Protein AF-A0A2E5YFE9-F1 (afdb_monomer)

Secondary structure (DSSP, 8-state):
--HHHHHHHHHHHHHHHHHHHHHHHHT------HHHHHHHHHHHTTGGGTS-TTHHHHHHTTPPP--BTTBPPPPSTT--S-HHHHHHHHHHSS-TTPPPPGGGG---S-----PPP-TTT--HHHHHHHHHHHHHHS-STTS--STT--HHHHHHHHHHHTTHHHHH-GGG----B-TTSSSSBPPPSSHHHHHHHTTTT-HHHHHHHHHHSS-HHHHHSSTTHHHHHHHHHH-SS-PPP-TTTS-HHHHHHHHHHHHHHHHH-S--HHHHHHHHHHHTS-S-TTGGGS-S-------SPPPPHHHHHHHHHHTTTTEETTEEGGG---SSHHHHHSPPHHHHHTT--SS-TT-STT-HHHHHHH--S-BTTTTB--SSSSGGGPPPHHHHHHHHHHHHTT----TT---------

Radius of gyration: 26.66 Å; Cα contacts (8 Å, |Δi|>4): 575; chains: 1; bounding box: 54×64×92 Å

Foldseek 3Di:
DDPVVVVVVVVVVCCVVVVLVVCLVPVQAPDQFLQNLLVVLCVVVVVCVQQPPVVVVVVVVVNAHLDDVPDDDAHLAQRPDDLQQLLCCAQPQHGPPDDDPPVPPDPPDDDRDTRDHCNVPDDSSNSQSNSLNRNLRHDVLPLQDDDFWALLLVLVVLCVLVVVCVQCPRLSLWPDAWCLASNRTRHGLADDVVCLQQVNLDLVSLLCCQAALHGVCSLPVDPCNVVNVRSQVRTPDTRDHCNVPDDPVSSSSNSVNSSVRHVLGRGTPVSSVVSVVNRRDGHDCVVVPDDPDDDDDDPFFAQPPLLLVLCQAFPCVAQHPVHNPQVAHDQFPSRQQGDGNVCVVVVATCADALDLPRHVVLVLLPDDDQPVVPRRAHGPNDPVSHDDPVSSVVVSVCSNNGVGHDRPRGHHHPDDD

pLDDT: mean 75.86, std 18.68, range [33.94, 97.0]

Sequence (417 aa):
MDPKTRSKLSLGAGLIIGGLLVARLTIFTAKTTPYSRGQLIAAEQGCLACHWEGASELTAAGAPQPSLPGEEVPPLIGCELSHADFSSWVLNGRPEGAQPSSASTDLQGPQEVVMPAYKNRLNAQDVSDLHAWSLIEAPRAHVKQGPDYGRLAEAERLAVKHGCFFCHGKLGQGGVNNPGSLTGEIPALTGDDFDHLCDDSDPAAVEEWIRTGRSERFLSGSPFSPVGRWFMDRQLTKMPAYDETLSDDEVDLLVEYCLHLGNLGPMDPTVYASHQVALNTPSDPELTTQPAAPSITDDSPRLPPAVAELFSQHCIRCHGPKKQKSDYRMDTKEAAFALGEIAEFLETSTITPGDPKSSLLVTFLLAEEEDPENEIFPMPPDEEDRFTPEQITLISEWVAAGAPWHESQELQSTYTD

Mean predicted aligned error: 17.49 Å

Structure (mmCIF, N/CA/C/O backbone):
data_AF-A0A2E5YFE9-F1
#
_entry.id   AF-A0A2E5YFE9-F1
#
loop_
_atom_site.group_PDB
_atom_site.id
_atom_site.type_symbol
_atom_site.label_atom_id
_atom_site.label_alt_id
_atom_site.label_comp_id
_atom_site.label_asym_id
_atom_site.label_entity_id
_atom_site.label_seq_id
_atom_site.pdbx_PDB_ins_code
_atom_site.Cartn_x
_atom_site.Cartn_y
_atom_site.Cartn_z
_atom_site.occupancy
_atom_site.B_iso_or_equiv
_atom_site.auth_seq_id
_atom_site.auth_comp_id
_atom_site.auth_asym_id
_atom_site.auth_atom_id
_atom_site.pdbx_PDB_model_num
ATOM 1 N N . MET A 1 1 ? 11.345 -5.921 -59.104 1.00 50.03 1 MET A N 1
ATOM 2 C CA . MET A 1 1 ? 12.046 -6.388 -57.886 1.00 50.03 1 MET A CA 1
ATOM 3 C C . MET A 1 1 ? 12.386 -7.859 -58.062 1.00 50.03 1 MET A C 1
ATOM 5 O O . MET A 1 1 ? 11.494 -8.618 -58.420 1.00 50.03 1 MET A O 1
ATOM 9 N N . ASP A 1 2 ? 13.656 -8.230 -57.885 1.00 53.41 2 ASP A N 1
ATOM 10 C CA . ASP A 1 2 ? 14.176 -9.594 -58.082 1.00 53.41 2 ASP A CA 1
ATOM 11 C C . ASP A 1 2 ? 13.592 -10.567 -57.022 1.00 53.41 2 ASP A C 1
ATOM 13 O O . ASP A 1 2 ? 13.531 -10.214 -55.837 1.00 53.41 2 ASP A O 1
ATOM 17 N N . PRO A 1 3 ? 13.129 -11.777 -57.404 1.00 49.06 3 PRO A N 1
ATOM 18 C CA . PRO A 1 3 ? 12.622 -12.797 -56.477 1.00 49.06 3 PRO A CA 1
ATOM 19 C C . PRO A 1 3 ? 13.593 -13.157 -55.340 1.00 49.06 3 PRO A C 1
ATOM 21 O O . PRO A 1 3 ? 13.145 -13.461 -54.231 1.00 49.06 3 PRO A O 1
ATOM 24 N N . LYS A 1 4 ? 14.912 -13.047 -55.549 1.00 44.78 4 LYS A N 1
ATOM 25 C CA . LYS A 1 4 ? 15.912 -13.265 -54.486 1.00 44.78 4 LYS A CA 1
ATOM 26 C C 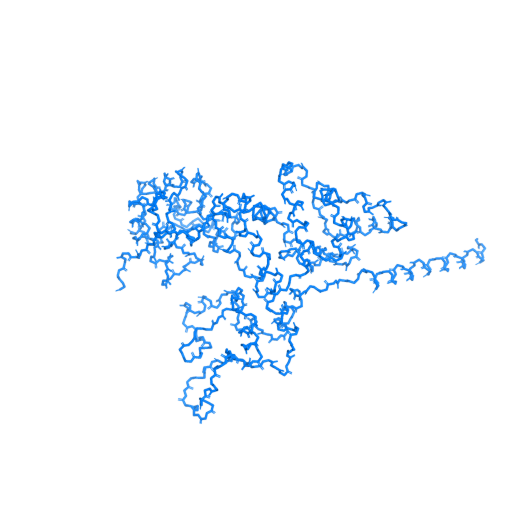. LYS A 1 4 ? 15.871 -12.187 -53.400 1.00 44.78 4 LYS A C 1
ATOM 28 O O . LYS A 1 4 ? 16.199 -12.466 -52.249 1.00 44.78 4 LYS A O 1
ATOM 33 N N . THR A 1 5 ? 15.437 -10.973 -53.733 1.00 45.88 5 THR A N 1
ATOM 34 C CA . THR A 1 5 ? 15.303 -9.865 -52.778 1.00 45.88 5 THR A CA 1
ATOM 35 C C . THR A 1 5 ? 14.058 -10.036 -51.903 1.00 45.88 5 THR A C 1
ATOM 37 O O . THR A 1 5 ? 14.125 -9.793 -50.702 1.00 45.88 5 THR A O 1
ATOM 40 N N . ARG A 1 6 ? 12.948 -10.552 -52.456 1.00 43.59 6 ARG A N 1
ATOM 41 C CA . ARG A 1 6 ? 11.726 -10.866 -51.684 1.00 43.59 6 ARG A CA 1
ATOM 42 C C . ARG A 1 6 ? 11.949 -11.961 -50.636 1.00 43.59 6 ARG A C 1
ATOM 44 O O . ARG A 1 6 ? 11.478 -11.813 -49.516 1.00 43.59 6 ARG A O 1
ATOM 51 N N . SER A 1 7 ? 12.708 -13.005 -50.975 1.00 42.19 7 SER A N 1
ATOM 52 C CA . SER A 1 7 ? 13.023 -14.112 -50.057 1.00 42.19 7 SER A CA 1
ATOM 53 C C . SER A 1 7 ? 13.881 -13.675 -48.862 1.00 42.19 7 SER A C 1
ATOM 55 O O . SER A 1 7 ? 13.646 -14.126 -47.745 1.00 42.19 7 SER A O 1
ATOM 57 N N . LYS A 1 8 ? 14.834 -12.755 -49.064 1.00 39.47 8 LYS A N 1
ATOM 58 C CA . LYS A 1 8 ? 15.660 -12.213 -47.971 1.00 39.47 8 LYS A CA 1
ATOM 59 C C . LYS A 1 8 ? 14.874 -11.284 -47.042 1.00 39.47 8 LYS A C 1
ATOM 61 O O . LYS A 1 8 ? 15.081 -11.337 -45.835 1.00 39.47 8 LYS A O 1
ATOM 66 N N . LEU A 1 9 ? 13.945 -10.488 -47.583 1.00 43.66 9 LEU A N 1
ATOM 67 C CA . LEU A 1 9 ? 13.043 -9.659 -46.774 1.00 43.66 9 LEU A CA 1
ATOM 68 C C . LEU A 1 9 ? 12.040 -10.497 -45.967 1.00 43.66 9 LEU A C 1
ATOM 70 O O . LEU A 1 9 ? 11.799 -10.177 -44.809 1.00 43.66 9 LEU A O 1
ATOM 74 N N . SER A 1 10 ? 11.497 -11.587 -46.524 1.00 42.03 10 SER A N 1
ATOM 75 C CA . SER A 1 10 ? 10.573 -12.465 -45.790 1.00 42.03 10 SER A CA 1
ATOM 76 C C . SER A 1 10 ? 11.268 -13.293 -44.707 1.00 42.03 10 SER A C 1
ATOM 78 O O . SER A 1 10 ? 10.688 -13.504 -43.647 1.00 42.03 10 SER A O 1
ATOM 80 N N . LEU A 1 11 ? 12.513 -13.734 -44.939 1.00 42.41 11 LEU A N 1
ATOM 81 C CA . LEU A 1 11 ? 13.308 -14.433 -43.921 1.00 42.41 11 LEU A CA 1
ATOM 82 C C . LEU A 1 11 ? 13.741 -13.485 -42.793 1.00 42.41 11 LEU A C 1
ATOM 84 O O . LEU A 1 11 ? 13.660 -13.851 -41.626 1.00 42.41 11 LEU A O 1
ATOM 88 N N . GLY A 1 12 ? 14.159 -12.260 -43.138 1.00 40.88 12 GLY A N 1
ATOM 89 C CA . GLY A 1 12 ? 14.516 -11.223 -42.166 1.00 40.88 12 GLY A CA 1
ATOM 90 C C . GLY A 1 12 ? 13.322 -10.775 -41.322 1.00 40.88 12 GLY A C 1
ATOM 91 O O . GLY A 1 12 ? 13.431 -10.708 -40.104 1.00 40.88 12 GLY A O 1
ATOM 92 N N . ALA A 1 13 ? 12.156 -10.560 -41.940 1.00 42.88 13 ALA A N 1
ATOM 93 C CA . ALA A 1 13 ? 10.923 -10.245 -41.218 1.00 42.88 13 ALA A CA 1
ATOM 94 C C . ALA A 1 13 ? 10.446 -11.417 -40.342 1.00 42.88 13 ALA A C 1
ATOM 96 O O . ALA A 1 13 ? 10.029 -11.191 -39.213 1.00 42.88 13 ALA A O 1
ATOM 97 N N . GLY A 1 14 ? 10.557 -12.664 -40.814 1.00 38.31 14 GLY A N 1
ATOM 98 C CA . GLY A 1 14 ? 10.210 -13.856 -40.034 1.00 38.31 14 GLY A CA 1
ATOM 99 C C . GLY A 1 14 ? 11.120 -14.087 -38.822 1.00 38.31 14 GLY A C 1
ATOM 100 O O . GLY A 1 14 ? 10.630 -14.482 -37.770 1.00 38.31 14 GLY A O 1
ATOM 101 N N . LEU A 1 15 ? 12.418 -13.785 -38.935 1.00 46.25 15 LEU A N 1
ATOM 102 C CA . LEU A 1 15 ? 13.371 -13.839 -37.818 1.00 46.25 15 LEU A CA 1
ATOM 103 C C . LEU A 1 15 ? 13.170 -12.694 -36.817 1.00 46.25 15 LEU A C 1
ATOM 105 O O . LEU A 1 15 ? 13.294 -12.922 -35.621 1.00 46.25 15 LEU A O 1
ATOM 109 N N . ILE A 1 16 ? 12.817 -11.491 -37.281 1.00 51.84 16 ILE A N 1
ATOM 110 C CA . ILE A 1 16 ? 12.499 -10.353 -36.403 1.00 51.84 16 ILE A CA 1
ATOM 111 C C . ILE A 1 16 ? 11.176 -10.595 -35.668 1.00 51.84 16 ILE A C 1
ATOM 113 O O . ILE A 1 16 ? 11.118 -10.424 -34.458 1.00 51.84 16 ILE A O 1
ATOM 117 N N . ILE A 1 17 ? 10.129 -11.048 -36.367 1.00 51.22 17 ILE A N 1
ATOM 118 C CA . ILE A 1 17 ? 8.832 -11.374 -35.756 1.00 51.22 17 ILE A CA 1
ATOM 119 C C . ILE A 1 17 ? 8.975 -12.573 -34.812 1.00 51.22 17 ILE A C 1
ATOM 121 O O . ILE A 1 17 ? 8.480 -12.514 -33.695 1.00 51.22 17 ILE A O 1
ATOM 125 N N . GLY A 1 18 ? 9.688 -13.628 -35.218 1.00 42.91 18 GLY A N 1
ATOM 126 C CA . GLY A 1 18 ? 9.966 -14.790 -34.371 1.00 42.91 18 GLY A CA 1
ATOM 127 C C . GLY A 1 18 ? 10.828 -14.449 -33.153 1.00 42.91 18 GLY A C 1
ATOM 128 O O . GLY A 1 18 ? 10.540 -14.920 -32.061 1.00 42.91 18 GLY A O 1
ATOM 129 N N . GLY A 1 19 ? 11.829 -13.579 -33.310 1.00 48.28 19 GLY A N 1
ATOM 130 C CA . GLY A 1 19 ? 12.666 -13.081 -32.217 1.00 48.28 19 GLY A CA 1
ATOM 131 C C . GLY A 1 19 ? 11.908 -12.178 -31.242 1.00 48.28 19 GLY A C 1
ATOM 132 O O . GLY A 1 19 ? 12.058 -12.340 -30.038 1.00 48.28 19 GLY A O 1
ATOM 133 N N . LEU A 1 20 ? 11.037 -11.291 -31.738 1.00 50.56 20 LEU A N 1
ATOM 134 C CA . LEU A 1 20 ? 10.138 -10.472 -30.913 1.00 50.56 20 LEU A CA 1
ATOM 135 C C . LEU A 1 20 ? 9.103 -11.328 -30.174 1.00 50.56 20 LEU A C 1
ATOM 137 O O . LEU A 1 20 ? 8.797 -11.053 -29.018 1.00 50.56 20 LEU A O 1
ATOM 141 N N . LEU A 1 21 ? 8.581 -12.377 -30.818 1.00 45.09 21 LEU A N 1
ATOM 142 C CA . LEU A 1 21 ? 7.632 -13.305 -30.205 1.00 45.09 21 LEU A CA 1
ATOM 143 C C . LEU A 1 21 ? 8.297 -14.139 -29.100 1.00 45.09 21 LEU A C 1
ATOM 145 O O . LEU A 1 21 ? 7.719 -14.297 -28.033 1.00 45.09 21 LEU A O 1
ATOM 149 N N . VAL A 1 22 ? 9.516 -14.638 -29.333 1.00 46.22 22 VAL A N 1
ATOM 150 C CA . VAL A 1 22 ? 10.290 -15.389 -28.331 1.00 46.22 22 VAL A CA 1
ATOM 151 C C . VAL A 1 22 ? 10.728 -14.477 -27.184 1.00 46.22 22 VAL A C 1
ATOM 153 O O . VAL A 1 22 ? 10.521 -14.846 -26.037 1.00 46.22 22 VAL A O 1
ATOM 156 N N . ALA A 1 23 ? 11.219 -13.262 -27.454 1.00 46.66 23 ALA A N 1
ATOM 157 C CA . ALA A 1 23 ? 11.550 -12.285 -26.412 1.00 46.66 23 ALA A CA 1
ATOM 158 C C . ALA A 1 23 ? 10.332 -11.935 -25.538 1.00 46.66 23 ALA A C 1
ATOM 160 O O . ALA A 1 23 ? 10.441 -11.914 -24.315 1.00 46.66 23 ALA A O 1
ATOM 161 N N . ARG A 1 24 ? 9.150 -11.758 -26.148 1.00 46.00 24 ARG A N 1
ATOM 162 C CA . ARG A 1 24 ? 7.882 -11.570 -25.425 1.00 46.00 24 ARG A CA 1
ATOM 163 C C . ARG A 1 24 ? 7.500 -12.780 -24.563 1.00 46.00 24 ARG A C 1
ATOM 165 O O . ARG A 1 24 ? 6.921 -12.597 -23.504 1.00 46.00 24 ARG A O 1
ATOM 172 N N . LEU A 1 25 ? 7.817 -13.999 -25.002 1.00 43.69 25 LEU A N 1
ATOM 173 C CA . LEU A 1 25 ? 7.457 -15.241 -24.306 1.00 43.69 25 LEU A CA 1
ATOM 174 C C . LEU A 1 25 ? 8.445 -15.667 -23.209 1.00 43.69 25 LEU A C 1
ATOM 176 O O . LEU A 1 25 ? 8.045 -16.427 -22.336 1.00 43.69 25 LEU A O 1
ATOM 180 N N . THR A 1 26 ? 9.709 -15.233 -23.244 1.00 42.56 26 THR A N 1
ATOM 181 C CA . THR A 1 26 ? 10.727 -15.671 -22.265 1.00 42.56 26 THR A CA 1
ATOM 182 C C . THR A 1 26 ? 11.287 -14.567 -21.374 1.00 42.56 26 THR A C 1
ATOM 184 O O . THR A 1 26 ? 11.859 -14.893 -20.343 1.00 42.56 26 THR A O 1
ATOM 187 N N . ILE A 1 27 ? 11.168 -13.289 -21.753 1.00 47.25 27 ILE A N 1
ATOM 188 C CA . ILE A 1 27 ? 11.710 -12.153 -20.976 1.00 47.25 27 ILE A CA 1
ATOM 189 C C . ILE A 1 27 ? 10.582 -11.269 -20.416 1.00 47.25 27 ILE A C 1
ATOM 191 O O . ILE A 1 27 ? 10.762 -10.651 -19.377 1.00 47.25 27 ILE A O 1
ATOM 195 N N . PHE A 1 28 ? 9.406 -11.244 -21.060 1.00 51.03 28 PHE A N 1
ATOM 196 C CA . PHE A 1 28 ? 8.328 -10.289 -20.757 1.00 51.03 28 PHE A CA 1
ATOM 197 C C . PHE A 1 28 ? 6.972 -10.951 -20.474 1.00 51.03 28 PHE A C 1
ATOM 199 O O . PHE A 1 28 ? 5.924 -10.460 -20.894 1.00 51.03 28 PHE A O 1
ATOM 206 N N . THR A 1 29 ? 6.979 -12.091 -19.786 1.00 52.81 29 THR A N 1
ATOM 207 C CA . THR A 1 29 ? 5.760 -12.649 -19.188 1.00 52.81 29 THR A CA 1
ATOM 208 C C . THR A 1 29 ? 5.468 -11.913 -17.889 1.00 52.81 29 THR A C 1
ATOM 210 O O . THR A 1 29 ? 6.356 -11.860 -17.041 1.00 52.81 29 THR A O 1
ATOM 213 N N . ALA A 1 30 ? 4.246 -11.396 -17.732 1.00 55.50 30 ALA A N 1
ATOM 214 C CA . ALA A 1 30 ? 3.747 -10.861 -16.468 1.00 55.50 30 ALA A CA 1
ATOM 215 C C . ALA A 1 30 ? 4.118 -11.799 -15.308 1.00 55.50 30 ALA A C 1
ATOM 217 O O . ALA A 1 30 ? 3.723 -12.971 -15.290 1.00 55.50 30 ALA A O 1
ATOM 218 N N . LYS A 1 31 ? 4.947 -11.310 -14.383 1.00 64.81 31 LYS A N 1
ATOM 219 C CA . LYS A 1 31 ? 5.337 -12.069 -13.198 1.00 64.81 31 LYS A CA 1
ATOM 220 C C . LYS A 1 31 ? 4.263 -11.869 -12.145 1.00 64.81 31 LYS A C 1
ATOM 222 O O . LYS A 1 31 ? 4.084 -10.777 -11.622 1.00 64.81 31 LYS A O 1
ATOM 227 N N . THR A 1 32 ? 3.561 -12.944 -11.811 1.00 74.62 32 THR A N 1
ATOM 228 C CA . THR A 1 32 ? 2.607 -12.923 -10.702 1.00 74.62 32 THR A CA 1
ATOM 229 C C . THR A 1 32 ? 3.364 -12.788 -9.378 1.00 74.62 32 THR A C 1
ATOM 231 O O . THR A 1 32 ? 4.203 -13.639 -9.065 1.00 74.62 32 THR A O 1
ATOM 234 N N . THR A 1 33 ? 3.053 -11.767 -8.587 1.00 86.19 33 THR A N 1
ATOM 235 C CA . THR A 1 33 ? 3.495 -11.613 -7.191 1.00 86.19 33 THR A CA 1
ATOM 236 C C . THR A 1 33 ? 2.663 -12.491 -6.247 1.00 86.19 33 THR A C 1
ATOM 238 O O . THR A 1 33 ? 1.550 -12.876 -6.626 1.00 86.19 33 THR A O 1
ATOM 241 N N . PRO A 1 34 ? 3.145 -12.811 -5.026 1.00 90.88 34 PRO A N 1
ATOM 242 C CA . PRO A 1 34 ? 2.330 -13.494 -4.015 1.00 90.88 34 PRO A CA 1
ATOM 243 C C . PRO A 1 34 ? 0.977 -12.807 -3.806 1.00 90.88 34 PRO A C 1
ATOM 245 O O . PRO A 1 34 ? -0.051 -13.475 -3.822 1.00 90.88 34 PRO A O 1
ATOM 248 N N . TYR A 1 35 ? 0.970 -11.472 -3.762 1.00 89.12 35 TYR A N 1
ATOM 249 C CA . TYR A 1 35 ? -0.243 -10.653 -3.742 1.00 89.12 35 TYR A CA 1
ATOM 250 C C . TYR A 1 35 ? -1.225 -10.998 -4.875 1.00 89.12 35 TYR A C 1
ATOM 252 O O . TYR A 1 35 ? -2.367 -11.375 -4.617 1.00 89.12 35 TYR A O 1
ATOM 260 N N . SER A 1 36 ? -0.784 -10.921 -6.137 1.00 86.12 36 SER A N 1
ATOM 261 C CA . SER A 1 36 ? -1.665 -11.178 -7.290 1.00 86.12 36 SER A CA 1
ATOM 262 C C . SER A 1 36 ? -2.189 -12.621 -7.328 1.00 86.12 36 SER A C 1
ATOM 264 O O . SER A 1 36 ? -3.345 -12.854 -7.681 1.00 86.12 36 SER A O 1
ATOM 266 N N . ARG A 1 37 ? -1.372 -13.602 -6.913 1.00 89.88 37 ARG A N 1
ATOM 267 C CA . ARG A 1 37 ? -1.806 -15.003 -6.805 1.00 89.88 37 ARG A CA 1
ATOM 268 C C . ARG A 1 37 ? -2.832 -15.176 -5.690 1.00 89.88 37 ARG A C 1
ATOM 270 O O . ARG A 1 37 ? -3.845 -15.834 -5.909 1.00 89.88 37 ARG A O 1
ATOM 277 N N . GLY A 1 38 ? -2.616 -14.541 -4.539 1.00 91.38 38 GLY A N 1
ATOM 278 C CA . GLY A 1 38 ? -3.547 -14.543 -3.414 1.00 91.38 38 GLY A CA 1
ATOM 279 C C . GLY A 1 38 ? -4.909 -13.962 -3.776 1.00 91.38 38 GLY A C 1
ATOM 280 O O . GLY A 1 38 ? -5.930 -14.576 -3.472 1.00 91.38 38 GLY A O 1
ATOM 281 N N . GLN A 1 39 ? -4.928 -12.846 -4.509 1.00 88.00 39 GLN A N 1
ATOM 282 C CA . GLN A 1 39 ? -6.159 -12.228 -5.004 1.00 88.00 39 GLN A CA 1
ATOM 283 C C . GLN A 1 39 ? -6.957 -13.182 -5.907 1.00 88.00 39 GLN A C 1
ATOM 285 O O . GLN A 1 39 ? -8.169 -13.343 -5.740 1.00 88.00 39 GLN A O 1
ATOM 290 N N . LEU A 1 40 ? -6.279 -13.857 -6.842 1.00 89.00 40 LEU A N 1
ATOM 291 C CA . LEU A 1 40 ? -6.905 -14.852 -7.717 1.00 89.00 40 LEU A CA 1
ATOM 292 C C . LEU A 1 40 ? -7.439 -16.045 -6.920 1.00 89.00 40 LEU A C 1
ATOM 294 O O . LEU A 1 40 ? -8.571 -16.466 -7.145 1.00 89.00 40 LEU A O 1
ATOM 298 N N . ILE A 1 41 ? -6.672 -16.550 -5.950 1.00 92.81 41 ILE A N 1
ATOM 299 C CA . ILE A 1 41 ? -7.103 -17.641 -5.068 1.00 92.81 41 ILE A CA 1
ATOM 300 C C . ILE A 1 41 ? -8.365 -17.237 -4.297 1.00 92.81 41 ILE A C 1
ATOM 302 O O . ILE A 1 41 ? -9.331 -18.001 -4.277 1.00 92.81 41 ILE A O 1
ATOM 306 N N . ALA A 1 42 ? -8.393 -16.039 -3.708 1.00 89.38 42 ALA A N 1
ATOM 307 C CA . ALA A 1 42 ? -9.547 -15.537 -2.968 1.00 89.38 42 ALA A CA 1
ATOM 308 C C . ALA A 1 42 ? -10.812 -15.487 -3.840 1.00 89.38 42 ALA A C 1
ATOM 310 O O . ALA A 1 42 ? -11.890 -15.904 -3.401 1.00 89.38 42 ALA A O 1
ATOM 311 N N . ALA A 1 43 ? -10.673 -15.027 -5.087 1.00 85.44 43 ALA A N 1
ATOM 312 C CA . ALA A 1 43 ? -11.762 -14.974 -6.054 1.00 85.44 43 ALA A CA 1
ATOM 313 C C . ALA A 1 43 ? -12.217 -16.376 -6.502 1.00 85.44 43 ALA A C 1
ATOM 315 O O . ALA A 1 43 ? -13.410 -16.678 -6.476 1.00 85.44 43 ALA A O 1
ATOM 316 N N . GLU A 1 44 ? -11.286 -17.260 -6.872 1.00 90.81 44 GLU A N 1
ATOM 317 C CA . GLU A 1 44 ? -11.583 -18.604 -7.389 1.00 90.81 44 GLU A CA 1
ATOM 318 C C . GLU A 1 44 ? -12.160 -19.549 -6.332 1.00 90.81 44 GLU A C 1
ATOM 320 O O . GLU A 1 44 ? -12.982 -20.413 -6.650 1.00 90.81 44 GLU A O 1
ATOM 325 N N . GLN A 1 45 ? -11.735 -19.407 -5.075 1.00 91.56 45 GLN A N 1
ATOM 326 C CA . GLN A 1 45 ? -12.261 -20.202 -3.966 1.00 91.56 45 GLN A CA 1
ATOM 327 C C . GLN A 1 45 ? -13.531 -19.602 -3.351 1.00 91.56 45 GLN A C 1
ATOM 329 O O . GLN A 1 45 ? -14.143 -20.241 -2.497 1.00 91.56 45 GLN A O 1
ATOM 334 N N . GLY A 1 46 ? -13.951 -18.412 -3.793 1.00 85.69 46 GLY A N 1
ATOM 335 C CA . GLY A 1 46 ? -15.147 -17.744 -3.288 1.00 85.69 46 GLY A CA 1
ATOM 336 C C . GLY A 1 46 ? -15.002 -17.244 -1.850 1.00 85.69 46 GLY A C 1
ATOM 337 O O . GLY A 1 46 ? -16.003 -17.127 -1.150 1.00 85.69 46 GLY A O 1
ATOM 338 N N . CYS A 1 47 ? -13.782 -16.942 -1.396 1.00 84.50 47 CYS A N 1
ATOM 339 C CA . CYS A 1 47 ? -13.529 -16.469 -0.032 1.00 84.50 47 CYS A CA 1
ATOM 340 C C . CYS A 1 47 ? -14.308 -15.176 0.270 1.00 84.50 47 CYS A C 1
ATOM 342 O O . CYS A 1 47 ? -14.906 -15.034 1.336 1.00 84.50 47 CYS A O 1
ATOM 344 N N . LEU A 1 48 ? -14.389 -14.277 -0.714 1.00 77.12 48 LEU A N 1
ATOM 345 C CA . LEU A 1 48 ? -15.116 -13.008 -0.616 1.00 77.12 48 LEU A CA 1
ATOM 346 C C . LEU A 1 48 ? -16.646 -13.158 -0.571 1.00 77.12 48 LEU A C 1
ATOM 348 O O . LEU A 1 48 ? -17.334 -12.199 -0.243 1.00 77.12 48 LEU A O 1
ATOM 352 N N . ALA A 1 49 ? -17.197 -14.345 -0.856 1.00 75.94 49 ALA A N 1
ATOM 353 C CA . ALA A 1 49 ? -18.639 -14.573 -0.739 1.00 75.94 49 ALA A CA 1
ATOM 354 C C . ALA A 1 49 ? -19.124 -14.509 0.720 1.00 75.94 49 ALA A C 1
ATOM 356 O O . ALA A 1 49 ? -20.291 -14.205 0.961 1.00 75.94 49 ALA A O 1
ATOM 357 N N . CYS A 1 50 ? -18.229 -14.790 1.674 1.00 73.12 50 CYS A N 1
ATOM 358 C CA . CYS A 1 50 ? -18.506 -14.707 3.108 1.00 73.12 50 CYS A CA 1
ATOM 359 C C . CYS A 1 50 ? -17.654 -13.643 3.819 1.00 73.12 50 CYS A C 1
ATOM 361 O O . CYS A 1 50 ? -18.098 -13.106 4.826 1.00 73.12 50 CYS A O 1
ATOM 363 N N . HIS A 1 51 ? -16.451 -13.337 3.315 1.00 72.69 51 HIS A N 1
ATOM 364 C CA . HIS A 1 51 ? -15.474 -12.468 3.982 1.00 72.69 51 HIS A CA 1
ATOM 365 C C . HIS A 1 51 ? -15.240 -11.124 3.258 1.00 72.69 51 HIS A C 1
ATOM 367 O O . HIS A 1 51 ? -14.098 -10.755 2.991 1.00 72.69 51 HIS A O 1
ATOM 373 N N . TRP A 1 52 ? -16.309 -10.414 2.894 1.00 60.94 52 TRP A N 1
ATOM 374 C CA . TRP A 1 52 ? -16.222 -9.099 2.234 1.00 60.94 52 TRP A CA 1
ATOM 375 C C . TRP A 1 52 ? -15.918 -7.954 3.226 1.00 60.94 52 TRP A C 1
ATOM 377 O O . TRP A 1 52 ? -16.181 -8.096 4.421 1.00 60.94 52 TRP A O 1
ATOM 387 N N . GLU A 1 53 ? -15.392 -6.824 2.729 1.00 51.75 53 GLU A N 1
ATOM 388 C CA . GLU A 1 53 ? -14.995 -5.631 3.513 1.00 51.75 53 GLU A CA 1
ATOM 389 C C . GLU A 1 53 ? -16.125 -5.033 4.374 1.00 51.75 53 GLU A C 1
ATOM 391 O O . GLU A 1 53 ? -15.862 -4.505 5.444 1.00 51.75 53 GLU A O 1
ATOM 396 N N . GLY A 1 54 ? -17.390 -5.205 3.994 1.00 41.88 54 GLY A N 1
ATOM 397 C CA . GLY A 1 54 ? -18.561 -4.763 4.766 1.00 41.88 54 GLY A CA 1
ATOM 398 C C . GLY A 1 54 ? -19.313 -5.898 5.467 1.00 41.88 54 GLY A C 1
ATOM 399 O O . GLY A 1 54 ? -20.526 -5.805 5.680 1.00 41.88 54 GLY A O 1
ATOM 400 N N . ALA A 1 55 ? -18.650 -7.009 5.814 1.00 41.09 55 ALA A N 1
ATOM 401 C CA . ALA A 1 55 ? -19.228 -7.934 6.792 1.00 41.09 55 ALA A CA 1
ATOM 402 C C . ALA A 1 55 ? -19.546 -7.197 8.111 1.00 41.09 55 ALA A C 1
ATOM 404 O O . ALA A 1 55 ? -20.474 -7.608 8.798 1.00 41.09 55 ALA A O 1
ATOM 405 N N . SER A 1 56 ? -18.863 -6.075 8.388 1.00 43.22 56 SER A N 1
ATOM 406 C CA . SER A 1 56 ? -19.129 -5.096 9.454 1.00 43.22 56 SER A CA 1
ATOM 407 C C . SER A 1 56 ? -20.494 -4.374 9.361 1.00 43.22 56 SER A C 1
ATOM 409 O O . SER A 1 56 ? -21.063 -3.987 10.383 1.00 43.22 56 SER A O 1
ATOM 411 N N . GLU A 1 57 ? -21.081 -4.216 8.171 1.00 33.94 57 GLU A N 1
ATOM 412 C CA . GLU A 1 57 ? -22.405 -3.589 8.005 1.00 33.94 57 GLU A CA 1
ATOM 413 C C . GLU A 1 57 ? -23.545 -4.615 8.065 1.00 33.94 57 GLU A C 1
ATOM 415 O O . GLU A 1 57 ? -24.607 -4.363 8.640 1.00 33.94 57 GLU A O 1
ATOM 420 N N . LEU A 1 58 ? -23.318 -5.824 7.540 1.00 37.28 58 LEU A N 1
ATOM 421 C CA . LEU A 1 58 ? -24.242 -6.951 7.713 1.00 37.28 58 LEU A CA 1
ATOM 422 C C . LEU A 1 58 ? -24.259 -7.458 9.168 1.00 37.28 58 LEU A C 1
ATOM 424 O O . LEU A 1 58 ? -25.319 -7.879 9.640 1.00 37.28 58 LEU A O 1
ATOM 428 N N . THR A 1 59 ? -23.150 -7.363 9.914 1.00 39.66 59 THR A N 1
ATOM 429 C CA . THR A 1 59 ? -23.142 -7.559 11.378 1.00 39.66 59 THR A CA 1
ATOM 430 C C . THR A 1 59 ? -23.956 -6.492 12.097 1.00 39.66 59 THR A C 1
ATOM 432 O O . THR A 1 59 ? -24.699 -6.834 13.017 1.00 39.66 59 THR A O 1
ATOM 435 N N . ALA A 1 60 ? -23.895 -5.228 11.664 1.00 36.25 60 ALA A N 1
ATOM 436 C CA . ALA A 1 60 ? -24.723 -4.156 12.221 1.00 36.25 60 ALA A CA 1
ATOM 437 C C . ALA A 1 60 ? -26.228 -4.367 11.944 1.00 36.25 60 ALA A C 1
ATOM 439 O O . ALA A 1 60 ? -27.069 -3.966 12.750 1.00 36.25 60 ALA A O 1
ATOM 440 N N . ALA A 1 61 ? -26.573 -5.051 10.847 1.00 34.25 61 ALA A N 1
ATOM 441 C CA . ALA A 1 61 ? -27.943 -5.418 10.479 1.00 34.25 61 ALA A CA 1
ATOM 442 C C . ALA A 1 61 ? -28.438 -6.753 11.084 1.00 34.25 61 ALA A C 1
ATOM 444 O O . ALA A 1 61 ? -29.544 -7.199 10.766 1.00 34.25 61 ALA A O 1
ATOM 445 N N . GLY A 1 62 ? -27.654 -7.405 11.954 1.00 34.50 62 GLY A N 1
ATOM 446 C CA . GLY A 1 62 ? -28.050 -8.653 12.615 1.00 34.50 62 GLY A CA 1
ATOM 447 C C . GLY A 1 62 ? -28.012 -9.895 11.715 1.00 34.50 62 GLY A C 1
ATOM 448 O O . GLY A 1 62 ? -28.696 -10.879 12.008 1.00 34.50 62 GLY A O 1
ATOM 449 N N . ALA A 1 63 ? -27.237 -9.877 10.625 1.00 39.06 63 ALA A N 1
ATOM 450 C CA . ALA A 1 63 ? -26.990 -11.079 9.836 1.00 39.06 63 ALA A CA 1
ATOM 451 C C . ALA A 1 63 ? -26.164 -12.088 10.664 1.00 39.06 63 ALA A C 1
ATOM 453 O O . ALA A 1 63 ? -25.177 -11.697 11.295 1.00 39.06 63 ALA A O 1
ATOM 454 N N . PRO A 1 64 ? -26.545 -13.379 10.693 1.00 41.28 64 PRO A N 1
ATOM 455 C CA . PRO A 1 64 ? -25.830 -14.386 11.465 1.00 41.28 64 PRO A CA 1
ATOM 456 C C . PRO A 1 64 ? -24.400 -14.532 10.940 1.00 41.28 64 PRO A C 1
ATOM 458 O O . PRO A 1 64 ? -24.187 -14.917 9.789 1.00 41.28 64 PRO A O 1
ATOM 461 N N . GLN A 1 65 ? -23.427 -14.228 11.798 1.00 46.69 65 GLN A N 1
ATOM 462 C CA . GLN A 1 65 ? -22.030 -14.549 11.541 1.00 46.69 65 GLN A CA 1
ATOM 463 C C . GLN A 1 65 ? -21.837 -16.071 11.526 1.00 46.69 65 GLN A C 1
ATOM 465 O O . GLN A 1 65 ? -22.544 -16.784 12.247 1.00 46.69 65 GLN A O 1
ATOM 470 N N . PRO A 1 66 ? -20.853 -16.588 10.775 1.00 46.34 66 PRO A N 1
ATOM 471 C CA . PRO A 1 66 ? -20.342 -17.943 10.941 1.00 46.34 66 PRO A CA 1
ATOM 472 C C . PRO A 1 66 ? -19.614 -18.113 12.292 1.00 46.34 66 PRO A C 1
ATOM 474 O O . PRO A 1 66 ? -18.430 -18.418 12.330 1.00 46.34 66 PRO A O 1
ATOM 477 N N . SER A 1 67 ? -20.255 -17.845 13.429 1.00 42.41 67 SER A N 1
ATOM 478 C CA . SER A 1 67 ? -19.589 -17.921 14.732 1.00 42.41 67 SER A CA 1
ATOM 479 C C . SER A 1 67 ? -19.340 -19.375 15.131 1.00 42.41 67 SER A C 1
ATOM 481 O O . SER A 1 67 ? -20.283 -20.159 15.221 1.00 42.41 67 SER A O 1
ATOM 483 N N . LEU A 1 68 ? -18.093 -19.722 15.465 1.00 40.38 68 LEU A N 1
ATOM 484 C CA . LEU A 1 68 ? -17.858 -20.811 16.413 1.00 40.38 68 LEU A CA 1
ATOM 485 C C . LEU A 1 68 ? -18.381 -20.353 17.789 1.00 40.38 68 LEU A C 1
ATOM 487 O O . LEU A 1 68 ? -18.266 -19.168 18.113 1.00 40.38 68 LEU A O 1
ATOM 491 N N . PRO A 1 69 ? -18.945 -21.238 18.629 1.00 37.91 69 PRO A N 1
ATOM 492 C CA . PRO A 1 69 ? -19.416 -20.841 19.952 1.00 37.91 69 PRO A CA 1
ATOM 493 C C . PRO A 1 69 ? -18.279 -20.230 20.790 1.00 37.91 69 PRO A C 1
ATOM 495 O O . PRO A 1 69 ? -17.411 -20.953 21.276 1.00 37.91 69 PRO A O 1
ATOM 498 N N . GLY A 1 70 ? -18.308 -18.907 20.983 1.00 40.38 70 GLY A N 1
ATOM 499 C CA . GLY A 1 70 ? -17.398 -18.178 21.873 1.00 40.38 70 GLY A CA 1
ATOM 500 C C . GLY A 1 70 ? -16.114 -17.609 21.255 1.00 40.38 70 GLY A C 1
ATOM 501 O O . GLY A 1 70 ? -15.311 -17.078 22.017 1.00 40.38 70 GLY A O 1
ATOM 502 N N . GLU A 1 71 ? -15.916 -17.673 19.933 1.00 45.50 71 GLU A N 1
ATOM 503 C CA . GLU A 1 71 ? -14.751 -17.076 19.251 1.00 45.50 71 GLU A CA 1
ATOM 504 C C . GLU A 1 71 ? -15.189 -16.155 18.100 1.00 45.50 71 GLU A C 1
ATOM 506 O O . GLU A 1 71 ? -16.019 -16.525 17.266 1.00 45.50 71 GLU A O 1
ATOM 511 N N . GLU A 1 72 ? -14.635 -14.942 18.073 1.00 51.72 72 GLU A N 1
ATOM 512 C CA . GLU A 1 72 ? -14.832 -13.959 17.005 1.00 51.72 72 GLU A CA 1
ATOM 513 C C . GLU A 1 72 ? -14.085 -14.432 15.746 1.00 51.72 72 GLU A C 1
ATOM 515 O O . GLU A 1 72 ? -12.906 -14.783 15.812 1.00 51.72 72 GLU A O 1
ATOM 520 N N . VAL A 1 73 ? -14.776 -14.510 14.603 1.00 55.69 73 VAL A N 1
ATOM 521 C CA . VAL A 1 73 ? -14.141 -14.902 13.336 1.00 55.69 73 VAL A CA 1
ATOM 522 C C . VAL A 1 73 ? -13.309 -13.720 12.842 1.00 55.69 73 VAL A C 1
ATOM 524 O O . VAL A 1 73 ? -13.881 -12.656 12.603 1.00 55.69 73 VAL A O 1
ATOM 527 N N . PRO A 1 74 ? -11.986 -13.875 12.665 1.00 63.09 74 PRO A N 1
ATOM 528 C CA . PRO A 1 74 ? -11.149 -12.779 12.204 1.00 63.09 74 PRO A CA 1
ATOM 529 C C . PRO A 1 74 ? -11.506 -12.399 10.758 1.00 63.09 74 PRO A C 1
ATOM 531 O O . PRO A 1 74 ? -11.886 -13.273 9.965 1.00 63.09 74 PRO A O 1
ATOM 534 N N . PRO A 1 75 ? -11.382 -11.112 10.385 1.00 72.88 75 PRO A N 1
ATOM 535 C CA . PRO A 1 75 ? -11.631 -10.684 9.016 1.00 72.88 75 PRO A CA 1
ATOM 536 C C . PRO A 1 75 ? -10.620 -11.340 8.070 1.00 72.88 75 PRO A C 1
ATOM 538 O O . PRO A 1 75 ? -9.499 -11.663 8.463 1.00 72.88 75 PRO A O 1
ATOM 541 N N . LEU A 1 76 ? -11.017 -11.555 6.811 1.00 79.56 76 LEU A N 1
ATOM 542 C CA . LEU A 1 76 ? -10.085 -12.044 5.792 1.00 79.56 76 LEU A CA 1
ATOM 543 C C . LEU A 1 76 ? -9.196 -10.920 5.273 1.00 79.56 76 LEU A C 1
ATOM 545 O O . LEU A 1 76 ? -8.021 -11.160 5.057 1.00 79.56 76 LEU A O 1
ATOM 549 N N . ILE A 1 77 ? -9.731 -9.721 5.052 1.00 78.88 77 ILE A N 1
ATOM 550 C CA . ILE A 1 77 ? -8.942 -8.542 4.677 1.00 78.88 77 ILE A CA 1
ATOM 551 C C . ILE A 1 77 ? -8.388 -7.914 5.956 1.00 78.88 77 ILE A C 1
ATOM 553 O O . ILE A 1 77 ? -9.133 -7.752 6.917 1.00 78.88 77 ILE A O 1
ATOM 557 N N . GLY A 1 78 ? -7.090 -7.605 6.001 1.00 68.19 78 GLY A N 1
ATOM 558 C CA . GLY A 1 78 ? -6.453 -7.086 7.218 1.00 68.19 78 GLY A CA 1
ATOM 559 C C . GLY A 1 78 ? -6.370 -8.091 8.361 1.00 68.19 78 GLY A C 1
ATOM 560 O O . GLY A 1 78 ? -6.389 -7.712 9.527 1.00 68.19 78 GLY A O 1
ATOM 561 N N . CYS A 1 79 ? -6.281 -9.384 8.043 1.00 72.94 79 CYS A N 1
ATOM 562 C CA . CYS A 1 79 ? -6.141 -10.423 9.052 1.00 72.94 79 CYS A CA 1
ATOM 563 C C . CYS A 1 79 ? -4.753 -10.349 9.707 1.00 72.94 79 CYS A C 1
ATOM 565 O O . CYS A 1 79 ? -3.770 -10.788 9.121 1.00 72.94 79 CYS A O 1
ATOM 567 N N . GLU A 1 80 ? -4.660 -9.843 10.937 1.00 69.44 80 GLU A N 1
ATOM 568 C CA . GLU A 1 80 ? -3.387 -9.760 11.679 1.00 69.44 80 GLU A CA 1
ATOM 569 C C . GLU A 1 80 ? -2.992 -11.071 12.386 1.00 69.44 80 GLU A C 1
ATOM 571 O O . GLU A 1 80 ? -2.115 -11.095 13.255 1.00 69.44 80 GLU A O 1
ATOM 576 N N . LEU A 1 81 ? -3.641 -12.187 12.041 1.00 79.19 81 LEU A N 1
ATOM 577 C CA . LEU A 1 81 ? -3.263 -13.490 12.571 1.00 79.19 81 LEU A CA 1
ATOM 578 C C . LEU A 1 81 ? -1.811 -13.831 12.225 1.00 79.19 81 LEU A C 1
ATOM 580 O O . LEU A 1 81 ? -1.277 -13.477 11.172 1.00 79.19 81 LEU A O 1
ATOM 584 N N . SER A 1 82 ? -1.182 -14.635 13.086 1.00 84.31 82 SER A N 1
ATOM 585 C CA . SER A 1 82 ? 0.079 -15.264 12.711 1.00 84.31 82 SER A CA 1
ATOM 586 C C . SER A 1 82 ? -0.125 -16.117 11.454 1.00 84.31 82 SER A C 1
ATOM 588 O O . SER A 1 82 ? -1.191 -16.702 11.244 1.00 84.31 82 SER A O 1
ATOM 590 N N . HIS A 1 83 ? 0.907 -16.255 10.617 1.00 87.75 83 HIS A N 1
ATOM 591 C CA . HIS A 1 83 ? 0.781 -17.081 9.414 1.00 87.75 83 HIS A CA 1
ATOM 592 C C . HIS A 1 83 ? 0.415 -18.545 9.735 1.00 87.75 83 HIS A C 1
ATOM 594 O O . HIS A 1 83 ? -0.269 -19.190 8.941 1.00 87.75 83 HIS A O 1
ATOM 600 N N . ALA A 1 84 ? 0.816 -19.059 10.904 1.00 86.88 84 ALA A N 1
ATOM 601 C CA . ALA A 1 84 ? 0.433 -20.391 11.370 1.00 86.88 84 ALA A CA 1
ATOM 602 C C . ALA A 1 84 ? -1.072 -20.477 11.675 1.00 86.88 84 ALA A C 1
ATOM 604 O O . ALA A 1 84 ? -1.749 -21.380 11.178 1.00 86.88 84 ALA A O 1
ATOM 605 N N . ASP A 1 85 ? -1.611 -19.496 12.402 1.00 85.12 85 ASP A N 1
ATOM 606 C CA . ASP A 1 85 ? -3.034 -19.442 12.745 1.00 85.12 85 ASP A CA 1
ATOM 607 C C . ASP A 1 85 ? -3.903 -19.219 11.507 1.00 85.12 85 ASP A C 1
ATOM 609 O O . ASP A 1 85 ? -4.881 -19.944 11.305 1.00 85.12 85 ASP A O 1
ATOM 613 N N . PHE A 1 86 ? -3.506 -18.289 10.630 1.00 88.00 86 PHE A N 1
ATOM 614 C CA . PHE A 1 86 ? -4.150 -18.065 9.334 1.00 88.00 86 PHE A CA 1
ATOM 615 C C . PHE A 1 86 ? -4.182 -19.361 8.516 1.00 88.00 86 PHE A C 1
ATOM 617 O O . PHE A 1 86 ? -5.221 -19.766 7.990 1.00 88.00 86 PHE A O 1
ATOM 624 N N . SER A 1 87 ? -3.053 -20.075 8.472 1.00 90.81 87 SER A N 1
ATOM 625 C CA . SER A 1 87 ? -2.960 -21.346 7.758 1.00 90.81 87 SER A CA 1
ATOM 626 C C . SER A 1 87 ? -3.859 -22.418 8.356 1.00 90.81 87 SER A C 1
ATOM 628 O O . SER A 1 87 ? -4.489 -23.171 7.610 1.00 90.81 87 SER A O 1
ATOM 630 N N . SER A 1 88 ? -3.963 -22.492 9.684 1.00 86.69 88 SER A N 1
ATOM 631 C CA . SER A 1 88 ? -4.869 -23.441 10.326 1.00 86.69 88 SER A CA 1
ATOM 632 C C . SER A 1 88 ? -6.327 -23.118 10.009 1.00 86.69 88 SER A C 1
ATOM 634 O O . SER A 1 88 ? -7.074 -24.026 9.636 1.00 86.69 88 SER A O 1
ATOM 636 N N . TRP A 1 89 ? -6.727 -21.847 10.072 1.00 86.06 89 TRP A N 1
ATOM 637 C CA . TRP A 1 89 ? -8.076 -21.420 9.704 1.00 86.06 89 TRP A CA 1
ATOM 638 C C . TRP A 1 89 ? -8.431 -21.807 8.271 1.00 86.06 89 TRP A C 1
ATOM 640 O O . TRP A 1 89 ? -9.450 -22.461 8.053 1.00 86.06 89 TRP A O 1
ATOM 650 N N . VAL A 1 90 ? -7.570 -21.501 7.300 1.00 90.06 90 VAL A N 1
ATOM 651 C CA . VAL A 1 90 ? -7.834 -21.808 5.887 1.00 90.06 90 VAL A CA 1
ATOM 652 C C . VAL A 1 90 ? -7.829 -23.317 5.632 1.00 90.06 90 VAL A C 1
ATOM 654 O O . VAL A 1 90 ? -8.752 -23.861 5.024 1.00 90.06 90 VAL A O 1
ATOM 657 N N . LEU A 1 91 ? -6.816 -24.045 6.104 1.00 91.00 91 LEU A N 1
ATOM 658 C CA . LEU A 1 91 ? -6.672 -25.466 5.779 1.00 91.00 91 LEU A CA 1
ATOM 659 C C . LEU A 1 91 ? -7.651 -26.348 6.559 1.00 91.00 91 LEU A C 1
ATOM 661 O O . LEU A 1 91 ? -8.133 -27.348 6.018 1.00 91.00 91 LEU A O 1
ATOM 665 N N . ASN A 1 92 ? -7.962 -25.989 7.805 1.00 86.25 92 ASN A N 1
ATOM 666 C CA . ASN A 1 92 ? -8.721 -26.830 8.730 1.00 86.25 92 ASN A CA 1
ATOM 667 C C . ASN A 1 92 ? -10.104 -26.278 9.095 1.00 86.25 92 ASN A C 1
ATOM 669 O O . ASN A 1 92 ? -10.865 -27.014 9.724 1.00 86.25 92 ASN A O 1
ATOM 673 N N . GLY A 1 93 ? -10.431 -25.039 8.718 1.00 82.12 93 GLY A N 1
ATOM 674 C CA . GLY A 1 93 ? -11.671 -24.358 9.105 1.00 82.12 93 GLY A CA 1
ATOM 675 C C . GLY A 1 93 ? -11.700 -23.909 10.570 1.00 82.12 93 GLY A C 1
ATOM 676 O O . GLY A 1 93 ? -12.782 -23.697 11.109 1.00 82.12 93 GLY A O 1
ATOM 677 N N . ARG A 1 94 ? -10.540 -23.868 11.247 1.00 76.75 94 ARG A N 1
ATOM 678 C CA . ARG A 1 94 ? -10.419 -23.614 12.696 1.00 76.75 94 ARG A CA 1
ATOM 679 C C . ARG A 1 94 ? -8.983 -23.264 13.117 1.00 76.75 94 ARG A C 1
ATOM 681 O O . ARG A 1 94 ? -8.049 -23.719 12.444 1.00 76.75 94 ARG A O 1
ATOM 688 N N . PRO A 1 95 ? -8.781 -22.563 14.246 1.00 73.44 95 PRO A N 1
ATOM 689 C CA . PRO A 1 95 ? -7.447 -22.219 14.725 1.00 73.44 95 PRO A CA 1
ATOM 690 C C . PRO A 1 95 ? -6.677 -23.455 15.210 1.00 73.44 95 PRO A C 1
ATOM 692 O O . PRO A 1 95 ? -7.243 -24.538 15.425 1.00 73.44 95 PRO A O 1
ATOM 695 N N . GLU A 1 96 ? -5.362 -23.308 15.352 1.00 72.44 96 GLU A N 1
ATOM 696 C CA . GLU A 1 96 ? -4.501 -24.394 15.806 1.00 72.44 96 GLU A CA 1
ATOM 697 C C . GLU A 1 96 ? -4.856 -24.792 17.252 1.00 72.44 96 GLU A C 1
ATOM 699 O O . GLU A 1 96 ? -5.106 -23.957 18.114 1.00 72.44 96 GLU A O 1
ATOM 704 N N . GLY A 1 97 ? -4.942 -26.097 17.529 1.00 68.12 97 GLY A N 1
ATOM 705 C CA . GLY A 1 97 ? -5.277 -26.607 18.867 1.00 68.12 97 GLY A CA 1
ATOM 706 C C . GLY A 1 97 ? -6.773 -26.667 19.214 1.00 68.12 97 GLY A C 1
ATOM 707 O O . GLY A 1 97 ? -7.128 -27.324 20.199 1.00 68.12 97 GLY A O 1
ATOM 708 N N . ALA A 1 98 ? -7.664 -26.099 18.394 1.00 65.94 98 ALA A N 1
ATOM 709 C CA . ALA A 1 98 ? -9.108 -26.221 18.595 1.00 65.94 98 ALA A CA 1
ATOM 710 C C . ALA A 1 98 ? -9.576 -27.685 18.465 1.00 65.94 98 ALA A C 1
ATOM 712 O O . ALA A 1 98 ? -9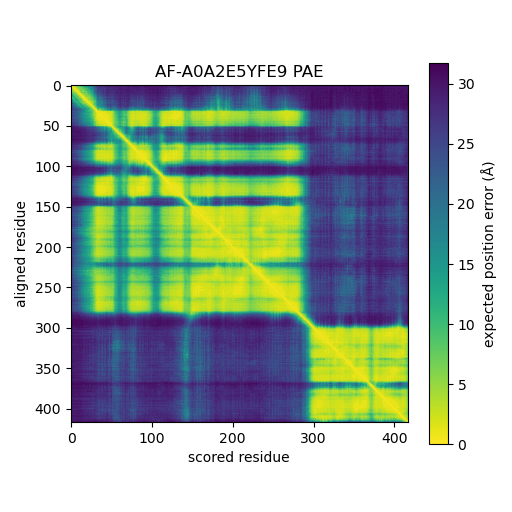.310 -28.377 17.472 1.00 65.94 98 ALA A O 1
ATOM 713 N N . GLN A 1 99 ? -10.307 -28.182 19.467 1.00 57.22 99 GLN A N 1
ATOM 714 C CA . GLN A 1 99 ? -10.926 -29.508 19.396 1.00 57.22 99 GLN A CA 1
ATOM 715 C C . GLN A 1 99 ? -12.066 -29.496 18.368 1.00 57.22 99 GLN A C 1
ATOM 717 O O . GLN A 1 99 ? -12.754 -28.485 18.234 1.00 57.22 99 GLN A O 1
ATOM 722 N N . PRO A 1 100 ? -12.285 -30.581 17.603 1.00 54.53 100 PRO A N 1
ATOM 723 C CA . PRO A 1 100 ? -13.441 -30.646 16.720 1.00 54.53 100 PRO A CA 1
ATOM 724 C C . PRO A 1 100 ? -14.679 -30.586 17.608 1.00 54.53 100 PRO A C 1
ATOM 726 O O . PRO A 1 100 ? -14.807 -31.407 18.519 1.00 54.53 100 PRO A O 1
ATOM 729 N N . SER A 1 101 ? -15.566 -29.617 17.390 1.00 49.38 101 SER A N 1
ATOM 730 C CA . SER A 1 101 ? -16.805 -29.586 18.155 1.00 49.38 101 SER A CA 1
ATOM 731 C C . SER A 1 101 ? -17.580 -30.879 17.871 1.00 49.38 101 SER A C 1
ATOM 733 O O . SER A 1 101 ? -17.722 -31.328 16.731 1.00 49.38 101 SER A O 1
ATOM 735 N N . SER A 1 102 ? -18.105 -31.507 18.922 1.00 40.66 102 SER A N 1
ATOM 736 C CA . SER A 1 102 ? -19.026 -32.650 18.830 1.00 40.66 102 SER A CA 1
ATOM 737 C C . SER A 1 102 ? -20.380 -32.282 18.194 1.00 40.66 102 SER A C 1
ATOM 739 O O . SER A 1 102 ? -21.276 -33.123 18.107 1.00 40.66 102 SER A O 1
ATOM 741 N N . ALA A 1 103 ? -20.524 -31.040 17.716 1.00 42.94 103 ALA A N 1
ATOM 742 C CA . ALA A 1 103 ? -21.733 -30.459 17.145 1.00 42.94 103 ALA A CA 1
ATOM 743 C C . ALA A 1 103 ? -22.168 -31.097 15.812 1.00 42.94 103 ALA A C 1
ATOM 745 O O . ALA A 1 103 ? -23.272 -30.841 15.344 1.00 42.94 103 ALA A O 1
ATOM 746 N N . SER A 1 104 ? -21.361 -31.982 15.215 1.00 42.25 104 SER A N 1
ATOM 747 C CA . SER A 1 104 ? -21.738 -32.681 13.974 1.00 42.25 104 SER A CA 1
ATOM 748 C C . SER A 1 104 ? -22.803 -33.780 14.139 1.00 42.25 104 SER A C 1
ATOM 750 O O . SER A 1 104 ? -23.221 -34.356 13.136 1.00 42.25 104 SER A O 1
ATOM 752 N N . THR A 1 105 ? -23.266 -34.076 15.362 1.00 39.94 105 THR A N 1
ATOM 753 C CA . THR A 1 105 ? -24.170 -35.221 15.615 1.00 39.94 105 THR A CA 1
ATOM 754 C C . THR A 1 105 ? -25.595 -34.888 16.063 1.00 39.94 105 THR A C 1
ATOM 756 O O . THR A 1 105 ? -26.420 -35.795 16.046 1.00 39.94 105 THR A O 1
ATOM 759 N N . ASP A 1 106 ? -25.928 -33.636 16.393 1.00 41.12 106 ASP A N 1
ATOM 760 C CA . ASP A 1 106 ? -27.288 -33.259 16.824 1.00 41.12 106 ASP A CA 1
ATOM 761 C C . ASP A 1 106 ? -27.718 -31.922 16.194 1.00 41.12 106 ASP A C 1
ATOM 763 O O . ASP A 1 106 ? -27.659 -30.854 16.797 1.00 41.12 106 ASP A O 1
ATOM 767 N N . LEU A 1 107 ? -28.138 -31.970 14.927 1.00 43.09 107 LEU A N 1
ATOM 768 C CA . LEU A 1 107 ? -28.662 -30.801 14.215 1.00 43.09 107 LEU A CA 1
ATOM 769 C C . LEU A 1 107 ? -30.171 -30.650 14.468 1.00 43.09 107 LEU A C 1
ATOM 771 O O . LEU A 1 107 ? -30.998 -31.079 13.664 1.00 43.09 107 LEU A O 1
ATOM 775 N N . GLN A 1 108 ? -30.529 -30.021 15.589 1.00 41.81 108 GLN A N 1
ATOM 776 C CA . GLN A 1 108 ? -31.870 -29.476 15.853 1.00 41.81 108 GLN A CA 1
ATOM 777 C C . GLN A 1 108 ? -31.749 -27.993 16.247 1.00 41.81 108 GLN A C 1
ATOM 779 O O . GLN A 1 108 ? -31.963 -27.616 17.393 1.00 41.81 108 GLN A O 1
ATOM 784 N N . GLY A 1 109 ? -31.372 -27.144 15.286 1.00 46.38 109 GLY A N 1
ATOM 785 C CA . GLY A 1 109 ? -31.248 -25.690 15.451 1.00 46.38 109 GLY A CA 1
ATOM 786 C C . GLY A 1 109 ? -30.996 -24.977 14.112 1.00 46.38 109 GLY A C 1
ATOM 787 O O . GLY A 1 109 ? -30.727 -25.663 13.118 1.00 46.38 109 GLY A O 1
ATOM 788 N N . PRO A 1 110 ? -31.127 -23.633 14.046 1.00 47.09 110 PRO A N 1
ATOM 789 C CA . PRO A 1 110 ? -30.767 -22.863 12.854 1.00 47.09 110 PRO A CA 1
ATOM 790 C C . PRO A 1 110 ? -29.313 -23.168 12.473 1.00 47.09 110 PRO A C 1
ATOM 792 O O . PRO A 1 110 ? -28.440 -23.212 13.331 1.00 47.09 110 PRO A O 1
ATOM 795 N N . GLN A 1 111 ? -29.082 -23.468 11.196 1.00 51.03 111 GLN A N 1
ATOM 796 C CA . GLN A 1 111 ? -27.775 -23.889 10.689 1.00 51.03 111 GLN A CA 1
ATOM 797 C C . GLN A 1 111 ? -26.783 -22.725 10.814 1.00 51.03 111 GLN A C 1
ATOM 799 O O . GLN A 1 111 ? -26.905 -21.741 10.087 1.00 51.03 111 GLN A O 1
ATOM 804 N N . GLU A 1 112 ? -25.823 -22.832 11.732 1.00 58.22 112 GLU A N 1
ATOM 805 C CA . GLU A 1 112 ? -24.677 -21.924 11.797 1.00 58.22 112 GLU A CA 1
ATOM 806 C C . GLU A 1 112 ? -23.831 -22.119 10.532 1.00 58.22 112 GLU A C 1
ATOM 808 O O . GLU A 1 112 ? -23.523 -23.249 10.138 1.00 58.22 112 GLU A O 1
ATOM 813 N N . VAL A 1 113 ? -23.487 -21.023 9.854 1.00 59.12 113 VAL A N 1
ATOM 814 C CA . VAL A 1 113 ? -22.495 -21.070 8.775 1.00 59.12 113 VAL A CA 1
ATOM 815 C C . VAL A 1 113 ? -21.158 -21.449 9.422 1.00 59.12 113 VAL A C 1
ATOM 817 O O . VAL A 1 113 ? -20.810 -20.915 10.467 1.00 59.12 113 VAL A O 1
ATOM 820 N N . VAL A 1 114 ? -20.411 -22.388 8.841 1.00 70.56 114 VAL A N 1
ATOM 821 C CA . VAL A 1 114 ? -19.109 -22.829 9.375 1.00 70.56 114 VAL A CA 1
ATOM 822 C C . VAL A 1 114 ? -18.037 -22.593 8.323 1.00 70.56 114 VAL A C 1
ATOM 824 O O . VAL A 1 114 ? -18.268 -22.867 7.143 1.00 70.56 114 VAL A O 1
ATOM 827 N N . MET A 1 115 ? -16.860 -22.124 8.745 1.00 77.19 115 MET A N 1
ATOM 828 C CA . MET A 1 115 ? -15.707 -21.961 7.861 1.00 77.19 115 MET A CA 1
ATOM 829 C C . MET A 1 115 ? -15.294 -23.319 7.257 1.00 77.19 115 MET A C 1
ATOM 831 O O . MET A 1 115 ? -14.934 -24.240 7.999 1.00 77.19 115 MET A O 1
ATOM 835 N N . PRO A 1 116 ? -15.343 -23.495 5.923 1.00 83.88 116 PRO A N 1
ATOM 836 C CA . PRO A 1 116 ? -14.941 -24.748 5.299 1.00 83.88 116 PRO A CA 1
ATOM 837 C C . PRO A 1 116 ? -13.422 -24.956 5.365 1.00 83.88 116 PRO A C 1
ATOM 839 O O . PRO A 1 116 ? -12.632 -24.017 5.337 1.00 83.88 116 PRO A O 1
ATOM 842 N N . ALA A 1 117 ? -13.006 -26.222 5.396 1.00 89.12 117 ALA A N 1
ATOM 843 C CA . ALA A 1 117 ? -11.600 -26.614 5.363 1.00 89.12 117 ALA A CA 1
ATOM 844 C C . ALA A 1 117 ? -11.088 -26.736 3.915 1.00 89.12 117 ALA A C 1
ATOM 846 O O . ALA A 1 117 ? -11.559 -27.593 3.158 1.00 89.12 117 ALA A O 1
ATOM 847 N N . TYR A 1 118 ? -10.075 -25.949 3.539 1.00 92.81 118 TYR A N 1
ATOM 848 C CA . TYR A 1 118 ? -9.523 -25.913 2.178 1.00 92.81 118 TYR A CA 1
ATOM 849 C C . TYR A 1 118 ? -8.327 -26.845 1.941 1.00 92.81 118 TYR A C 1
ATOM 851 O O . TYR A 1 118 ? -7.816 -26.885 0.826 1.00 92.81 118 TYR A O 1
ATOM 859 N N . LYS A 1 119 ? -7.905 -27.669 2.912 1.00 93.19 119 LYS A N 1
ATOM 860 C CA . LYS A 1 119 ? -6.737 -28.578 2.781 1.00 93.19 119 LYS A CA 1
ATOM 861 C C . LYS A 1 119 ? -6.722 -29.527 1.575 1.00 93.19 119 LYS A C 1
ATOM 863 O O . LYS A 1 119 ? -5.674 -30.056 1.230 1.00 93.19 119 LYS A O 1
ATOM 868 N N . ASN A 1 120 ? -7.878 -29.792 0.962 1.00 93.38 120 ASN A N 1
ATOM 869 C CA . ASN A 1 120 ? -7.989 -30.638 -0.235 1.00 93.38 120 ASN A CA 1
ATOM 870 C C . ASN A 1 120 ? -7.981 -29.830 -1.547 1.00 93.38 120 ASN A C 1
ATOM 872 O O . ASN A 1 120 ? -8.123 -30.413 -2.621 1.00 93.38 120 ASN A O 1
ATOM 876 N N . ARG A 1 121 ? -7.900 -28.500 -1.460 1.00 93.69 121 ARG A N 1
ATOM 877 C CA . ARG A 1 121 ? -7.978 -27.558 -2.584 1.00 93.69 121 ARG A CA 1
ATOM 878 C C . ARG A 1 121 ? -6.771 -26.632 -2.650 1.00 93.69 121 ARG A C 1
ATOM 880 O O . ARG A 1 121 ? -6.341 -26.326 -3.752 1.00 93.69 121 ARG A O 1
ATOM 887 N N . LEU A 1 122 ? -6.250 -26.223 -1.495 1.00 95.62 122 LEU A N 1
ATOM 888 C CA . LEU A 1 122 ? -5.136 -25.292 -1.363 1.00 95.62 122 LEU A CA 1
ATOM 889 C C . LEU A 1 122 ? -3.928 -25.978 -0.727 1.00 95.62 122 LEU A C 1
ATOM 891 O O . LEU A 1 122 ? -4.067 -26.783 0.199 1.00 95.62 122 LEU A O 1
ATOM 895 N N . ASN A 1 123 ? -2.744 -25.646 -1.230 1.00 94.38 123 ASN A N 1
ATOM 896 C CA . ASN A 1 123 ? -1.460 -26.045 -0.664 1.00 94.38 123 ASN A CA 1
ATOM 897 C C . ASN A 1 123 ? -0.849 -24.911 0.191 1.00 94.38 123 ASN A C 1
ATOM 899 O O . ASN A 1 123 ? -1.409 -23.824 0.292 1.00 94.38 123 ASN A O 1
ATOM 903 N N . ALA A 1 124 ? 0.303 -25.160 0.824 1.00 92.94 124 ALA A N 1
ATOM 904 C CA .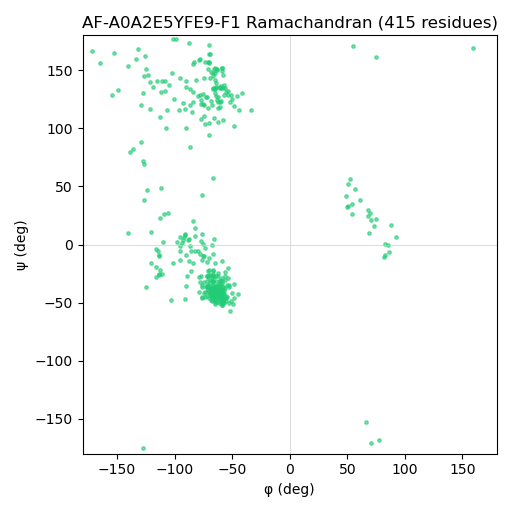 ALA A 1 124 ? 0.944 -24.185 1.712 1.00 92.94 124 ALA A CA 1
ATOM 905 C C . ALA A 1 124 ? 1.338 -22.868 1.013 1.00 92.94 124 ALA A C 1
ATOM 907 O O . ALA A 1 124 ? 1.214 -21.805 1.615 1.00 92.94 124 ALA A O 1
ATOM 908 N N . GLN A 1 125 ? 1.772 -22.925 -0.250 1.00 93.75 125 GLN A N 1
ATOM 909 C CA . GLN A 1 125 ? 2.082 -21.726 -1.027 1.00 93.75 125 GLN A CA 1
ATOM 910 C C . GLN A 1 125 ? 0.816 -20.922 -1.319 1.00 93.75 125 GLN A C 1
ATOM 912 O O . GLN A 1 125 ? 0.823 -19.713 -1.125 1.00 93.75 125 GLN A O 1
ATOM 917 N N . ASP A 1 126 ? -0.277 -21.587 -1.703 1.00 95.62 126 ASP A N 1
ATOM 918 C CA . ASP A 1 126 ? -1.551 -20.910 -1.981 1.00 95.62 126 ASP A CA 1
ATOM 919 C C . ASP A 1 126 ? -2.051 -20.149 -0.742 1.00 95.62 126 ASP A C 1
ATOM 921 O O . ASP A 1 126 ? -2.534 -19.024 -0.832 1.00 95.62 126 ASP A O 1
ATOM 925 N N . VAL A 1 127 ? -1.900 -20.754 0.438 1.00 94.94 127 VAL A N 1
ATOM 926 C CA . VAL A 1 127 ? -2.259 -20.132 1.719 1.00 94.94 127 VAL A CA 1
ATOM 927 C C . VAL A 1 127 ? -1.329 -18.967 2.061 1.00 94.94 127 VAL A C 1
ATOM 929 O O . VAL A 1 127 ? -1.790 -17.960 2.591 1.00 94.94 127 VAL A O 1
ATOM 932 N N . SER A 1 128 ? -0.035 -19.079 1.755 1.00 94.06 128 SER A N 1
ATOM 933 C CA . SER A 1 128 ? 0.931 -17.989 1.931 1.00 94.06 128 SER A CA 1
ATOM 934 C C . SER A 1 128 ? 0.617 -16.794 1.031 1.00 94.06 128 SER A C 1
ATOM 936 O O . SER A 1 128 ? 0.568 -15.665 1.513 1.00 94.06 128 SER A O 1
ATOM 938 N N . ASP A 1 129 ? 0.307 -17.048 -0.240 1.00 94.50 129 ASP A N 1
ATOM 939 C CA . ASP A 1 129 ? -0.095 -16.027 -1.209 1.00 94.50 129 ASP A CA 1
ATOM 940 C C . ASP A 1 129 ? -1.413 -15.356 -0.791 1.00 94.50 129 ASP A C 1
ATOM 942 O O . ASP A 1 129 ? -1.524 -14.130 -0.804 1.00 94.50 129 ASP A O 1
ATOM 946 N N . LEU A 1 130 ? -2.400 -16.145 -0.346 1.00 93.38 130 LEU A N 1
ATOM 947 C CA . LEU A 1 130 ? -3.669 -15.636 0.181 1.00 93.38 130 LEU A CA 1
ATOM 948 C C . LEU A 1 130 ? -3.462 -14.760 1.426 1.00 93.38 130 LEU A C 1
ATOM 950 O O . LEU A 1 130 ? -4.117 -13.729 1.558 1.00 93.38 130 LEU A O 1
ATOM 954 N N . HIS A 1 131 ? -2.544 -15.143 2.317 1.00 92.56 131 HIS A N 1
ATOM 955 C CA . HIS A 1 131 ? -2.210 -14.351 3.499 1.00 92.56 131 HIS A CA 1
ATOM 956 C C . HIS A 1 131 ? -1.494 -13.047 3.126 1.00 92.56 131 HIS A C 1
ATOM 958 O O . HIS A 1 131 ? -1.803 -11.999 3.682 1.00 92.56 131 HIS A O 1
ATOM 964 N N . ALA A 1 132 ? -0.583 -13.082 2.149 1.00 91.25 132 ALA A N 1
ATOM 965 C CA . ALA A 1 132 ? 0.067 -11.878 1.637 1.00 91.25 132 ALA A CA 1
ATOM 966 C C . ALA A 1 132 ? -0.962 -10.889 1.078 1.00 91.25 132 ALA A C 1
ATOM 968 O O . ALA A 1 132 ? -0.963 -9.718 1.445 1.00 91.25 132 ALA A O 1
ATOM 969 N N . TRP A 1 133 ? -1.877 -11.371 0.235 1.00 90.62 133 TRP A N 1
ATOM 970 C CA . TRP A 1 133 ? -2.976 -10.562 -0.287 1.00 90.62 133 TRP A CA 1
ATOM 971 C C . TRP A 1 133 ? -3.849 -9.981 0.834 1.00 90.62 133 TRP A C 1
ATOM 973 O O . TRP A 1 133 ? -4.043 -8.771 0.877 1.00 90.62 133 TRP A O 1
ATOM 983 N N . SER A 1 134 ? -4.278 -10.813 1.785 1.00 87.62 134 SER A N 1
ATOM 984 C CA . SER A 1 134 ? -5.043 -10.409 2.973 1.00 87.62 134 SER A CA 1
ATOM 985 C C . SER A 1 134 ? -4.391 -9.252 3.742 1.00 87.62 134 SER A C 1
ATOM 987 O O . SER A 1 134 ? -5.055 -8.257 4.039 1.00 87.62 134 SER A O 1
ATOM 989 N N . LEU A 1 135 ? -3.088 -9.358 4.021 1.00 86.25 135 LEU A N 1
ATOM 990 C CA . LEU A 1 135 ? -2.317 -8.352 4.756 1.00 86.25 135 LEU A CA 1
ATOM 991 C C . LEU A 1 135 ? -2.142 -7.050 3.965 1.00 86.25 135 LEU A C 1
ATOM 993 O O . LEU A 1 135 ? -2.198 -5.968 4.538 1.00 86.25 135 LEU A O 1
ATOM 997 N N . ILE A 1 136 ? -1.924 -7.140 2.653 1.00 84.88 136 ILE A N 1
ATOM 998 C CA . ILE A 1 136 ? -1.662 -5.976 1.793 1.00 84.88 136 ILE A CA 1
ATOM 999 C C . ILE A 1 136 ? -2.952 -5.218 1.461 1.00 84.88 136 ILE A C 1
ATOM 1001 O O . ILE A 1 136 ? -2.907 -3.999 1.281 1.00 84.88 136 ILE A O 1
ATOM 1005 N N . GLU A 1 137 ? -4.079 -5.926 1.359 1.00 81.38 137 GLU A N 1
ATOM 1006 C CA . GLU A 1 137 ? -5.393 -5.329 1.113 1.00 81.38 137 GLU A CA 1
ATOM 1007 C C . GLU A 1 137 ? -5.935 -4.562 2.313 1.00 81.38 137 GLU A C 1
ATOM 1009 O O . GLU A 1 137 ? -6.754 -3.672 2.100 1.00 81.38 137 GLU A O 1
ATOM 1014 N N . ALA A 1 138 ? -5.457 -4.875 3.523 1.00 72.06 138 ALA A N 1
ATOM 1015 C CA . ALA A 1 138 ? -5.840 -4.213 4.763 1.00 72.06 138 ALA A CA 1
ATOM 1016 C C . ALA A 1 138 ? -5.956 -2.689 4.576 1.00 72.06 138 ALA A C 1
ATOM 1018 O O . ALA A 1 138 ? -5.011 -2.080 4.047 1.00 72.06 138 ALA A O 1
ATOM 1019 N N . PRO A 1 139 ? -7.063 -2.062 5.021 1.00 58.94 139 PRO A N 1
ATOM 1020 C CA . PRO A 1 139 ? -7.144 -0.613 5.094 1.00 58.94 139 PRO A CA 1
ATOM 1021 C C . PRO A 1 139 ? -5.900 -0.097 5.816 1.00 58.94 139 PRO A C 1
ATOM 1023 O O . PRO A 1 139 ? -5.575 -0.549 6.917 1.00 58.94 139 PRO A O 1
ATOM 1026 N N . ARG A 1 140 ? -5.154 0.828 5.202 1.00 56.91 140 ARG A N 1
ATOM 1027 C CA . ARG A 1 140 ? -3.911 1.367 5.785 1.00 56.91 140 ARG A CA 1
ATOM 1028 C C . ARG A 1 140 ? -4.180 2.372 6.910 1.00 56.91 140 ARG A C 1
ATOM 1030 O O . ARG A 1 140 ? -3.474 3.366 7.046 1.00 56.91 140 ARG A O 1
ATOM 1037 N N . ALA A 1 141 ? -5.137 2.067 7.781 1.00 41.28 141 ALA A N 1
ATOM 1038 C CA . ALA A 1 141 ? -5.391 2.778 9.028 1.00 41.28 141 ALA A CA 1
ATOM 1039 C C . ALA A 1 141 ? -4.249 2.607 10.058 1.00 41.28 141 ALA A C 1
ATOM 1041 O O . ALA A 1 141 ? -4.337 3.124 11.170 1.00 41.28 141 ALA A O 1
ATOM 1042 N N . HIS A 1 142 ? -3.184 1.857 9.731 1.00 40.31 142 HIS A N 1
ATOM 1043 C CA . HIS A 1 142 ? -2.170 1.397 10.691 1.00 40.31 142 HIS A CA 1
ATOM 1044 C C . HIS A 1 142 ? -0.734 1.852 10.420 1.00 40.31 142 HIS A C 1
ATOM 1046 O O . HIS A 1 142 ? 0.171 1.424 11.141 1.00 40.31 142 HIS A O 1
ATOM 1052 N N . VAL A 1 143 ? -0.489 2.787 9.492 1.00 46.62 143 VAL A N 1
ATOM 1053 C CA . VAL A 1 143 ? 0.703 3.629 9.681 1.00 46.62 143 VAL A CA 1
ATOM 1054 C C . VAL A 1 143 ? 0.373 4.515 10.871 1.00 46.62 143 VAL A C 1
ATOM 1056 O O . VAL A 1 143 ? -0.327 5.518 10.726 1.00 46.62 143 VAL A O 1
ATOM 1059 N N . LYS A 1 144 ? 0.789 4.077 12.067 1.00 41.00 144 LYS A N 1
ATOM 1060 C CA . LYS A 1 144 ? 0.588 4.822 13.308 1.00 41.00 144 LYS A CA 1
ATOM 1061 C C . LYS A 1 144 ? 0.983 6.279 13.042 1.00 41.00 144 LYS A C 1
ATOM 1063 O O . LYS A 1 144 ? 2.031 6.552 12.460 1.00 41.00 144 LYS A O 1
ATOM 1068 N N . GLN A 1 145 ? 0.094 7.209 13.362 1.00 47.69 145 GLN A N 1
ATOM 1069 C CA . GLN A 1 145 ? 0.297 8.625 13.068 1.00 47.69 145 GLN A CA 1
ATOM 1070 C C . GLN A 1 145 ? 1.005 9.305 14.245 1.00 47.69 145 GLN A C 1
ATOM 1072 O O . GLN A 1 145 ? 0.741 8.989 15.402 1.00 47.69 145 GLN A O 1
ATOM 1077 N N . GLY A 1 146 ? 1.936 10.221 13.964 1.00 42.75 146 GLY A N 1
ATOM 1078 C CA . GLY A 1 146 ? 2.709 10.941 14.983 1.00 42.75 146 GLY A CA 1
ATOM 1079 C C . GLY A 1 146 ? 4.022 11.535 14.442 1.00 42.75 146 GLY A C 1
ATOM 1080 O O . GLY A 1 146 ? 4.401 11.252 13.309 1.00 42.75 146 GLY A O 1
ATOM 1081 N N . PRO A 1 147 ? 4.705 12.394 15.212 1.00 41.50 147 PRO A N 1
ATOM 1082 C CA . PRO A 1 147 ? 5.858 13.173 14.741 1.00 41.50 147 PRO A CA 1
ATOM 1083 C C . PRO A 1 147 ? 7.201 12.412 14.674 1.00 41.50 147 PRO A C 1
ATOM 1085 O O . PRO A 1 147 ? 8.159 12.968 14.147 1.00 41.50 147 PRO A O 1
ATOM 1088 N N . ASP A 1 148 ? 7.273 11.158 15.144 1.00 48.41 148 ASP A N 1
ATOM 1089 C CA . ASP A 1 148 ? 8.538 10.421 15.368 1.00 48.41 148 ASP A CA 1
ATOM 1090 C C . ASP A 1 148 ? 8.774 9.208 14.429 1.00 48.4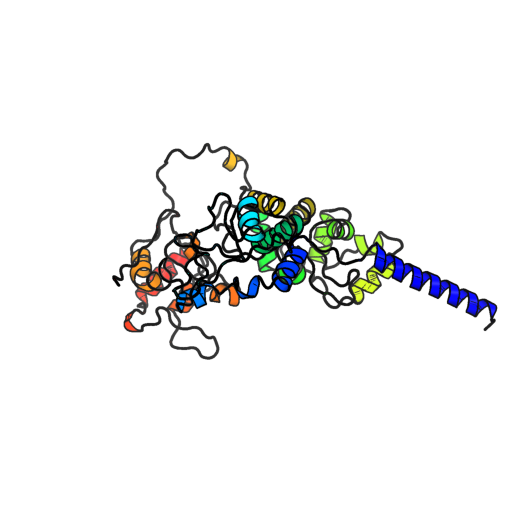1 148 ASP A C 1
ATOM 1092 O O . ASP A 1 148 ? 9.529 8.292 14.765 1.00 48.41 148 ASP A O 1
ATOM 1096 N N . TYR A 1 149 ? 8.145 9.153 13.247 1.00 61.16 149 TYR A N 1
ATOM 1097 C CA . TYR A 1 149 ? 8.333 8.016 12.322 1.00 61.16 149 TYR A CA 1
ATOM 1098 C C . TYR A 1 149 ? 9.567 8.143 11.424 1.00 61.16 149 TYR A C 1
ATOM 1100 O O . TYR A 1 149 ? 10.058 9.234 11.125 1.00 61.16 149 TYR A O 1
ATOM 1108 N N . GLY A 1 150 ? 10.055 6.983 10.980 1.00 69.56 150 GLY A N 1
ATOM 1109 C CA . GLY A 1 150 ? 11.145 6.846 10.020 1.00 69.56 150 GLY A CA 1
ATOM 1110 C C . GLY A 1 150 ? 10.869 7.527 8.680 1.00 69.56 150 GLY A C 1
ATOM 1111 O O . GLY A 1 150 ? 9.724 7.583 8.229 1.00 69.56 150 GLY A O 1
ATOM 1112 N N . ARG A 1 151 ? 11.931 7.959 7.991 1.00 82.44 151 ARG A N 1
ATOM 1113 C CA . ARG A 1 151 ? 11.893 8.513 6.621 1.00 82.44 151 ARG A CA 1
ATOM 1114 C C . ARG A 1 151 ? 11.095 7.645 5.639 1.00 82.44 151 ARG A C 1
ATOM 1116 O O . ARG A 1 151 ? 10.388 8.172 4.788 1.00 82.44 151 ARG A O 1
ATOM 1123 N N . LEU A 1 152 ? 11.129 6.319 5.798 1.00 87.38 152 LEU A N 1
ATOM 1124 C CA . LEU A 1 152 ? 10.373 5.387 4.951 1.00 87.38 152 LEU A CA 1
ATOM 1125 C C . LEU A 1 152 ? 8.849 5.499 5.119 1.00 87.38 152 LEU A C 1
ATOM 1127 O O . LEU A 1 152 ? 8.123 5.350 4.140 1.00 87.38 152 LEU A O 1
ATOM 1131 N N . ALA A 1 153 ? 8.349 5.792 6.322 1.00 83.56 153 ALA A N 1
ATOM 1132 C CA . ALA A 1 153 ? 6.918 6.009 6.541 1.00 83.56 153 ALA A CA 1
ATOM 1133 C C . ALA A 1 153 ? 6.442 7.333 5.936 1.00 83.56 153 ALA A C 1
ATOM 1135 O O . ALA A 1 153 ? 5.329 7.420 5.421 1.00 83.56 153 ALA A O 1
ATOM 1136 N N . GLU A 1 154 ? 7.283 8.366 5.974 1.00 85.50 154 GLU A N 1
ATOM 1137 C CA . GLU A 1 154 ? 7.015 9.622 5.274 1.00 85.50 154 GLU A CA 1
ATOM 1138 C C . GLU A 1 154 ? 6.952 9.414 3.760 1.00 85.50 154 GLU A C 1
ATOM 1140 O O . GLU A 1 154 ? 5.998 9.854 3.117 1.00 85.50 154 GLU A O 1
ATOM 1145 N N . ALA A 1 155 ? 7.908 8.669 3.212 1.00 90.38 155 ALA A N 1
ATOM 1146 C CA . ALA A 1 155 ? 7.941 8.352 1.796 1.00 90.38 155 ALA A CA 1
ATOM 1147 C C . ALA A 1 155 ? 6.748 7.490 1.340 1.00 90.38 155 ALA A C 1
ATOM 1149 O O . ALA A 1 155 ? 6.184 7.754 0.280 1.00 90.38 155 ALA A O 1
ATOM 1150 N N . GLU A 1 156 ? 6.296 6.516 2.140 1.00 88.81 156 GLU A N 1
ATOM 1151 C CA . GLU A 1 156 ? 5.079 5.753 1.825 1.00 88.81 156 GLU A CA 1
ATOM 1152 C C . GLU A 1 156 ? 3.843 6.657 1.775 1.00 88.81 156 GLU A C 1
ATOM 1154 O O . GLU A 1 156 ? 3.054 6.574 0.832 1.00 88.81 156 GLU A O 1
ATOM 1159 N N . ARG A 1 157 ? 3.680 7.556 2.755 1.00 83.81 157 ARG A N 1
ATOM 1160 C CA . ARG A 1 157 ? 2.570 8.523 2.764 1.00 83.81 157 ARG A CA 1
ATOM 1161 C C . ARG A 1 157 ? 2.598 9.410 1.530 1.00 83.81 157 ARG A C 1
ATOM 1163 O O . ARG A 1 157 ? 1.554 9.671 0.938 1.00 83.81 157 ARG A O 1
ATOM 1170 N N . LEU A 1 158 ? 3.785 9.849 1.130 1.00 88.06 158 LEU A N 1
ATOM 1171 C CA . LEU A 1 158 ? 3.971 10.624 -0.085 1.00 88.06 158 LEU A CA 1
ATOM 1172 C C . LEU A 1 158 ? 3.586 9.804 -1.330 1.00 88.06 158 LEU A C 1
ATOM 1174 O O . LEU A 1 158 ? 2.849 10.297 -2.181 1.00 88.06 158 LEU A O 1
ATOM 1178 N N . ALA A 1 159 ? 3.985 8.532 -1.407 1.00 89.75 159 ALA A N 1
ATOM 1179 C CA . ALA A 1 159 ? 3.608 7.636 -2.501 1.00 89.75 159 ALA A CA 1
ATOM 1180 C C . ALA A 1 159 ? 2.086 7.407 -2.580 1.00 89.75 159 ALA A C 1
ATOM 1182 O O . ALA A 1 159 ? 1.524 7.375 -3.677 1.00 89.75 159 ALA A O 1
ATOM 1183 N N . VAL A 1 160 ? 1.404 7.292 -1.433 1.00 83.19 160 VAL A N 1
ATOM 1184 C CA . VAL A 1 160 ? -0.068 7.229 -1.358 1.00 83.19 160 VAL A CA 1
ATOM 1185 C C . VAL A 1 160 ? -0.686 8.540 -1.842 1.00 83.19 160 VAL A C 1
ATOM 1187 O O . VAL A 1 160 ? -1.515 8.515 -2.746 1.00 83.19 160 VAL A O 1
ATOM 1190 N N . LYS A 1 161 ? -0.234 9.682 -1.310 1.00 84.44 161 LYS A N 1
ATOM 1191 C CA . LYS A 1 161 ? -0.725 11.026 -1.659 1.00 84.44 161 LYS A CA 1
ATOM 1192 C C . LYS A 1 161 ? -0.621 11.325 -3.156 1.00 84.44 161 LYS A C 1
ATOM 1194 O O . LYS A 1 161 ? -1.496 11.973 -3.716 1.00 84.44 161 LYS A O 1
ATOM 1199 N N . HIS A 1 162 ? 0.445 10.865 -3.809 1.00 86.06 162 HIS A N 1
ATOM 1200 C CA . HIS A 1 162 ? 0.656 11.050 -5.249 1.00 86.06 162 HIS A CA 1
ATOM 1201 C C . HIS A 1 162 ? 0.104 9.903 -6.106 1.00 86.06 162 HIS A C 1
ATOM 1203 O O . HIS A 1 162 ? 0.317 9.879 -7.323 1.00 86.06 162 HIS A O 1
ATOM 1209 N N . GLY A 1 163 ? -0.612 8.960 -5.488 1.00 86.31 163 GLY A N 1
ATOM 1210 C CA . GLY A 1 163 ? -1.338 7.905 -6.179 1.00 86.31 163 GLY A CA 1
ATOM 1211 C C . GLY A 1 163 ? -0.455 6.845 -6.837 1.00 86.31 163 GLY A C 1
ATOM 1212 O O . GLY A 1 163 ? -0.909 6.145 -7.745 1.00 86.31 163 GLY A O 1
ATOM 1213 N N . CYS A 1 164 ? 0.803 6.692 -6.410 1.00 90.38 164 CYS A N 1
ATOM 1214 C CA . CYS A 1 164 ? 1.762 5.787 -7.050 1.00 90.38 164 CYS A CA 1
ATOM 1215 C C . CYS A 1 164 ? 1.237 4.340 -7.099 1.00 90.38 164 CYS A C 1
ATOM 1217 O O . CYS A 1 164 ? 1.370 3.648 -8.112 1.00 90.38 164 CYS A O 1
ATOM 1219 N N . PHE A 1 165 ? 0.567 3.897 -6.032 1.00 89.56 165 PHE A N 1
ATOM 1220 C CA . PHE A 1 165 ? 0.027 2.540 -5.911 1.00 89.56 165 PHE A CA 1
ATOM 1221 C C . PHE A 1 165 ? -1.247 2.278 -6.720 1.00 89.56 165 PHE A C 1
ATOM 1223 O O . PHE A 1 165 ? -1.591 1.115 -6.921 1.00 89.56 165 PHE A O 1
ATOM 1230 N N . PHE A 1 166 ? -1.926 3.304 -7.243 1.00 84.81 166 PHE A N 1
ATOM 1231 C CA . PHE A 1 166 ? -3.069 3.078 -8.138 1.00 84.81 166 PHE A CA 1
ATOM 1232 C C . PHE A 1 166 ? -2.632 2.405 -9.437 1.00 84.81 166 PHE A C 1
ATOM 1234 O O . PHE A 1 166 ? -3.316 1.529 -9.961 1.00 84.81 166 PHE A O 1
ATOM 1241 N N . CYS A 1 167 ? -1.468 2.805 -9.949 1.00 89.69 167 CYS A N 1
ATOM 1242 C CA . CYS A 1 167 ? -0.885 2.226 -11.151 1.00 89.69 167 CYS A CA 1
ATOM 1243 C C . CYS A 1 167 ? 0.041 1.056 -10.816 1.00 89.69 167 CYS A C 1
ATOM 1245 O O . CYS A 1 167 ? -0.053 -0.001 -11.430 1.00 89.69 167 CYS A O 1
ATOM 1247 N N . HIS A 1 168 ? 0.926 1.218 -9.834 1.00 92.38 168 HIS A N 1
ATOM 1248 C CA . HIS A 1 168 ? 1.913 0.193 -9.499 1.00 92.38 168 HIS A CA 1
ATOM 1249 C C . HIS A 1 168 ? 1.372 -0.919 -8.591 1.00 92.38 168 HIS A C 1
ATOM 1251 O O . HIS A 1 168 ? 2.150 -1.750 -8.138 1.00 92.38 168 HIS A O 1
ATOM 1257 N N . GLY A 1 169 ? 0.066 -0.960 -8.318 1.00 87.12 169 GLY A N 1
ATOM 1258 C CA . GLY A 1 169 ? -0.547 -1.896 -7.376 1.00 87.12 169 GLY A CA 1
ATOM 1259 C C . GLY A 1 169 ? -0.272 -1.528 -5.913 1.00 87.12 169 GLY A C 1
ATOM 1260 O O . GLY A 1 169 ? 0.656 -0.772 -5.604 1.00 87.12 169 GLY A O 1
ATOM 1261 N N . LYS A 1 170 ? -1.074 -2.072 -4.984 1.00 86.75 170 LYS A N 1
ATOM 1262 C CA . LYS A 1 170 ? -0.882 -1.861 -3.536 1.00 86.75 170 LYS A CA 1
ATOM 1263 C C . LYS A 1 170 ? 0.560 -2.226 -3.152 1.00 86.75 170 LYS A C 1
ATOM 1265 O O . LYS A 1 170 ? 1.023 -3.290 -3.538 1.00 86.75 170 LYS A O 1
ATOM 1270 N N . LEU A 1 171 ? 1.279 -1.340 -2.449 1.00 87.69 171 LEU A N 1
ATOM 1271 C CA . LEU A 1 171 ? 2.719 -1.480 -2.115 1.00 87.69 171 LEU A CA 1
ATOM 1272 C C . LEU A 1 171 ? 3.618 -1.813 -3.313 1.00 87.69 171 LEU A C 1
ATOM 1274 O O . LEU A 1 171 ? 4.584 -2.567 -3.192 1.00 87.69 171 LEU A O 1
ATOM 1278 N N . GLY A 1 172 ? 3.279 -1.312 -4.498 1.00 90.62 172 GLY A N 1
ATOM 1279 C CA . GLY A 1 172 ? 4.101 -1.518 -5.681 1.00 90.62 172 GLY A CA 1
ATOM 1280 C C . GLY A 1 172 ? 4.125 -2.969 -6.167 1.00 90.62 172 GLY A C 1
ATOM 1281 O O . GLY A 1 172 ? 5.095 -3.368 -6.802 1.00 90.62 172 GLY A O 1
ATOM 1282 N N . GLN A 1 173 ? 3.111 -3.788 -5.865 1.00 89.94 173 GLN A N 1
ATOM 1283 C CA . GLN A 1 173 ? 3.092 -5.206 -6.258 1.00 89.94 173 GLN A CA 1
ATOM 1284 C C . GLN A 1 173 ? 2.794 -5.459 -7.751 1.00 89.94 173 GLN A C 1
ATOM 1286 O O . GLN A 1 173 ? 2.780 -6.610 -8.186 1.00 89.94 173 GLN A O 1
ATOM 1291 N N . GLY A 1 174 ? 2.586 -4.410 -8.545 1.00 88.12 174 GLY A N 1
ATOM 1292 C CA . GLY A 1 174 ? 2.331 -4.472 -9.981 1.00 88.12 174 GLY A CA 1
ATOM 1293 C C . GLY A 1 174 ? 0.999 -5.138 -10.324 1.00 88.12 174 GLY A C 1
ATOM 1294 O O . GLY A 1 174 ? 0.043 -5.099 -9.550 1.00 88.12 174 GLY A O 1
ATOM 1295 N N . GLY A 1 175 ? 0.934 -5.741 -11.513 1.00 80.94 175 GLY A N 1
ATOM 1296 C CA . GLY A 1 175 ? -0.209 -6.554 -11.948 1.00 80.94 175 GLY A CA 1
ATOM 1297 C C . GLY A 1 175 ? -1.384 -5.764 -12.530 1.00 80.94 175 GLY A C 1
ATOM 1298 O O . GLY A 1 175 ? -2.389 -6.347 -12.934 1.00 80.94 175 GLY A O 1
ATOM 1299 N N . VAL A 1 176 ? -1.282 -4.434 -12.606 1.00 84.44 176 VAL A N 1
ATOM 1300 C CA . VAL A 1 176 ? -2.311 -3.601 -13.239 1.00 84.44 176 VAL A CA 1
ATOM 1301 C C . VAL A 1 176 ? -2.180 -3.709 -14.755 1.00 84.44 176 VAL A C 1
ATOM 1303 O O . VAL A 1 176 ? -1.124 -3.428 -15.314 1.00 84.44 176 VAL A O 1
ATOM 1306 N N . ASN A 1 177 ? -3.255 -4.087 -15.446 1.00 85.38 177 ASN A N 1
ATOM 1307 C CA . ASN A 1 177 ? -3.256 -4.222 -16.905 1.00 85.38 177 ASN A CA 1
ATOM 1308 C C . ASN A 1 177 ? -2.841 -2.919 -17.611 1.00 85.38 177 ASN A C 1
ATOM 1310 O O . ASN A 1 177 ? -3.444 -1.866 -17.412 1.00 85.38 177 ASN A O 1
ATOM 1314 N N . ASN A 1 178 ? -1.874 -3.015 -18.525 1.00 87.25 178 ASN A N 1
ATOM 1315 C CA . ASN A 1 178 ? -1.410 -1.914 -19.366 1.00 87.25 178 ASN A CA 1
ATOM 1316 C C . ASN A 1 178 ? -1.228 -2.375 -20.822 1.00 87.25 178 ASN A C 1
ATOM 1318 O O . ASN A 1 178 ? -0.120 -2.698 -21.266 1.00 87.25 178 ASN A O 1
ATOM 1322 N N . PRO A 1 179 ? -2.318 -2.426 -21.607 1.00 86.38 179 PRO A N 1
ATOM 1323 C CA . PRO A 1 179 ? -2.258 -2.850 -22.997 1.00 86.38 179 PRO A CA 1
ATOM 1324 C C . PRO A 1 179 ? -1.228 -2.051 -23.803 1.00 86.38 179 PRO A C 1
ATOM 1326 O O . PRO A 1 179 ? -1.207 -0.823 -23.784 1.00 86.38 179 PRO A O 1
ATOM 1329 N N . GLY A 1 180 ? -0.388 -2.761 -24.555 1.00 81.56 180 GLY A N 1
ATOM 1330 C CA . GLY A 1 180 ? 0.656 -2.144 -25.375 1.00 81.56 180 GLY A CA 1
ATOM 1331 C C . GLY A 1 180 ? 1.969 -1.866 -24.642 1.00 81.56 180 GLY A C 1
ATOM 1332 O O . GLY A 1 180 ? 2.935 -1.522 -25.323 1.00 81.56 180 GLY A O 1
ATOM 1333 N N . SER A 1 181 ? 2.033 -2.065 -23.317 1.00 82.88 181 SER A N 1
ATOM 1334 C CA . SER A 1 181 ? 3.296 -2.092 -22.574 1.00 82.88 181 SER A CA 1
ATOM 1335 C C . SER A 1 181 ? 4.117 -3.343 -22.904 1.00 82.88 181 SER A C 1
ATOM 1337 O O . SER A 1 181 ? 3.671 -4.249 -23.618 1.00 82.88 181 SER A O 1
ATOM 1339 N N . LEU A 1 182 ? 5.351 -3.371 -22.402 1.00 75.50 182 LEU A N 1
ATOM 1340 C CA . LEU A 1 182 ? 6.320 -4.430 -22.669 1.00 75.50 182 LEU A CA 1
ATOM 1341 C C . LEU A 1 182 ? 5.862 -5.797 -22.128 1.00 75.50 182 LEU A C 1
ATOM 1343 O O . LEU A 1 182 ? 5.934 -6.792 -22.849 1.00 75.50 182 LEU A O 1
ATOM 1347 N N . THR A 1 183 ? 5.342 -5.825 -20.899 1.00 74.31 183 THR A N 1
ATOM 1348 C CA . THR A 1 183 ? 4.811 -7.023 -20.222 1.00 74.31 183 THR A CA 1
ATOM 1349 C C . THR A 1 183 ? 3.295 -7.168 -20.380 1.00 74.31 183 THR A C 1
ATOM 1351 O O . THR A 1 183 ? 2.744 -8.237 -20.134 1.00 74.31 183 THR A O 1
ATOM 1354 N N . GLY A 1 184 ? 2.612 -6.117 -20.847 1.00 81.00 184 GLY A N 1
ATOM 1355 C CA . GLY A 1 184 ? 1.152 -6.022 -20.860 1.00 81.00 184 GLY A CA 1
ATOM 1356 C C . GLY A 1 184 ? 0.558 -5.508 -19.548 1.00 81.00 184 GLY A C 1
ATOM 1357 O O . GLY A 1 184 ? -0.658 -5.349 -19.473 1.00 81.00 184 GLY A O 1
ATOM 1358 N N . GLU A 1 185 ? 1.396 -5.214 -18.555 1.00 85.88 185 GLU A N 1
ATOM 1359 C CA . GLU A 1 185 ? 1.025 -4.704 -17.235 1.00 85.88 185 GLU A CA 1
ATOM 1360 C C . GLU A 1 185 ? 1.897 -3.497 -16.856 1.00 85.88 185 GLU A C 1
ATOM 1362 O O . GLU A 1 185 ? 2.875 -3.172 -17.543 1.00 85.88 185 GLU A O 1
ATOM 1367 N N . ILE A 1 186 ? 1.503 -2.791 -15.800 1.00 89.06 186 ILE A N 1
ATOM 1368 C CA . ILE A 1 186 ? 2.328 -1.807 -15.103 1.00 89.06 186 ILE A CA 1
ATOM 1369 C C . ILE A 1 186 ? 3.299 -2.587 -14.208 1.00 89.06 186 ILE A C 1
ATOM 1371 O O . ILE A 1 186 ? 2.858 -3.473 -13.468 1.00 89.06 186 ILE A O 1
ATOM 1375 N N . PRO A 1 187 ? 4.612 -2.308 -14.291 1.00 87.19 187 PRO A N 1
ATOM 1376 C CA . PRO A 1 187 ? 5.610 -3.059 -13.546 1.00 87.19 187 PRO A CA 1
ATOM 1377 C C . PRO A 1 187 ? 5.447 -2.866 -12.038 1.00 87.19 187 PRO A C 1
ATOM 1379 O O . PRO A 1 187 ? 5.071 -1.788 -11.563 1.00 87.19 187 PRO A O 1
ATOM 1382 N N . ALA A 1 188 ? 5.776 -3.917 -11.293 1.00 89.25 188 ALA A N 1
ATOM 1383 C CA . ALA A 1 188 ? 5.957 -3.827 -9.855 1.00 89.25 188 ALA A CA 1
ATOM 1384 C C . ALA A 1 188 ? 7.159 -2.923 -9.524 1.00 89.25 188 ALA A C 1
ATOM 1386 O O . ALA A 1 188 ? 8.123 -2.849 -10.285 1.00 89.25 188 ALA A O 1
ATOM 1387 N N . LEU A 1 189 ? 7.122 -2.282 -8.358 1.00 90.75 189 LEU A N 1
ATOM 1388 C CA . LEU A 1 189 ? 8.262 -1.589 -7.745 1.00 90.75 189 LEU A CA 1
ATOM 1389 C C . LEU A 1 189 ? 9.155 -2.565 -6.955 1.00 90.75 189 LEU A C 1
ATOM 1391 O O . LEU A 1 189 ? 9.870 -2.164 -6.046 1.00 90.75 189 LEU A O 1
ATOM 1395 N N . THR A 1 190 ? 9.052 -3.864 -7.250 1.00 87.56 190 THR A N 1
ATOM 1396 C CA . THR A 1 190 ? 9.743 -4.950 -6.549 1.00 87.56 190 THR A CA 1
ATOM 1397 C C . THR A 1 190 ? 10.224 -6.013 -7.539 1.00 87.56 190 THR A C 1
ATOM 1399 O O . THR A 1 190 ? 9.618 -6.206 -8.597 1.00 87.56 190 THR A O 1
ATOM 1402 N N . GLY A 1 191 ? 11.287 -6.739 -7.175 1.00 80.94 191 GLY A N 1
ATOM 1403 C CA . GLY A 1 191 ? 11.811 -7.876 -7.943 1.00 80.94 191 GLY A CA 1
ATOM 1404 C C . GLY A 1 191 ? 12.497 -7.495 -9.262 1.00 80.94 191 GLY A C 1
ATOM 1405 O O . GLY A 1 191 ? 12.701 -6.321 -9.555 1.00 80.94 191 GLY A O 1
ATOM 1406 N N . ASP A 1 192 ? 12.831 -8.497 -10.087 1.00 78.12 192 ASP A N 1
ATOM 1407 C CA . ASP A 1 192 ? 13.749 -8.281 -11.223 1.00 78.12 192 ASP A CA 1
ATOM 1408 C C . ASP A 1 192 ? 13.243 -7.283 -12.279 1.00 78.12 192 ASP A C 1
ATOM 1410 O O . ASP A 1 192 ? 14.038 -6.729 -13.033 1.00 78.12 192 ASP A O 1
ATOM 1414 N N . ASP A 1 193 ? 11.927 -7.077 -12.390 1.00 77.81 193 ASP A N 1
ATOM 1415 C CA . ASP A 1 193 ? 11.380 -6.111 -13.348 1.00 77.81 193 ASP A CA 1
ATOM 1416 C C . ASP A 1 193 ? 11.738 -4.676 -12.931 1.00 77.81 193 ASP A C 1
ATOM 1418 O O . ASP A 1 193 ? 12.070 -3.859 -13.791 1.00 77.81 193 ASP A O 1
ATOM 1422 N N . PHE A 1 194 ? 11.732 -4.393 -11.622 1.00 86.81 194 PHE A N 1
ATOM 1423 C CA . PHE A 1 194 ? 12.208 -3.128 -11.067 1.00 86.81 194 PHE A CA 1
ATOM 1424 C C . PHE A 1 194 ? 13.709 -2.964 -11.316 1.00 86.81 194 PHE A C 1
ATOM 1426 O O . PHE A 1 194 ? 14.114 -1.956 -11.891 1.00 86.81 194 PHE A O 1
ATOM 1433 N N . ASP A 1 195 ? 14.516 -3.980 -10.998 1.00 84.00 195 ASP A N 1
ATOM 1434 C CA . ASP A 1 195 ? 15.968 -3.942 -11.217 1.00 84.00 195 ASP A CA 1
ATOM 1435 C C . ASP A 1 195 ? 16.312 -3.687 -12.689 1.00 84.00 195 ASP A C 1
ATOM 1437 O O . ASP A 1 195 ? 17.092 -2.797 -13.015 1.00 84.00 195 ASP A O 1
ATOM 1441 N N . HIS A 1 196 ? 15.664 -4.397 -13.613 1.00 81.00 196 HIS A N 1
ATOM 1442 C CA . HIS A 1 196 ? 15.911 -4.227 -15.043 1.00 81.00 196 HIS A CA 1
ATOM 1443 C C . HIS A 1 196 ? 15.505 -2.845 -15.576 1.00 81.00 196 HIS A C 1
ATOM 1445 O O . HIS A 1 196 ? 16.138 -2.336 -16.504 1.00 81.00 196 HIS A O 1
ATOM 1451 N N . LEU A 1 197 ? 14.425 -2.255 -15.057 1.00 82.56 197 LEU A N 1
ATOM 1452 C CA . LEU A 1 197 ? 13.958 -0.930 -15.480 1.00 82.56 197 LEU A CA 1
ATOM 1453 C C . LEU A 1 197 ? 14.771 0.200 -14.845 1.00 82.56 197 LEU A C 1
ATOM 1455 O O . LEU A 1 197 ? 14.899 1.264 -15.455 1.00 82.56 197 LEU A O 1
ATOM 1459 N N . CYS A 1 198 ? 15.325 -0.041 -13.661 1.00 87.25 198 CYS A N 1
ATOM 1460 C CA . CYS A 1 198 ? 16.041 0.930 -12.845 1.00 87.25 198 CYS A CA 1
ATOM 1461 C C . CYS A 1 198 ? 17.556 0.668 -12.794 1.00 87.25 198 CYS A C 1
ATOM 1463 O O . CYS A 1 198 ? 18.193 1.063 -11.827 1.00 87.25 198 CYS A O 1
ATOM 1465 N N . ASP A 1 199 ? 18.132 0.029 -13.820 1.00 84.94 199 ASP A N 1
ATOM 1466 C CA . ASP A 1 199 ? 19.584 -0.200 -13.967 1.00 84.94 199 ASP A CA 1
ATOM 1467 C C . ASP A 1 199 ? 20.221 -0.858 -12.724 1.00 84.94 199 ASP A C 1
ATOM 1469 O O . ASP A 1 199 ? 21.126 -0.311 -12.099 1.00 84.94 199 ASP A O 1
ATOM 1473 N N . ASP A 1 200 ? 19.687 -2.024 -12.344 1.00 84.25 200 ASP A N 1
ATOM 1474 C CA . ASP A 1 200 ? 20.050 -2.788 -11.145 1.00 84.25 200 ASP A CA 1
ATOM 1475 C C . ASP A 1 200 ? 19.885 -1.971 -9.850 1.00 84.25 200 ASP A C 1
ATOM 1477 O O . ASP A 1 200 ? 20.761 -1.943 -8.982 1.00 84.25 200 ASP A O 1
ATOM 1481 N N . SER A 1 201 ? 18.728 -1.307 -9.725 1.00 86.94 201 SER A N 1
ATOM 1482 C CA . SER A 1 201 ? 18.386 -0.453 -8.582 1.00 86.94 201 SER A CA 1
ATOM 1483 C C . SER A 1 201 ? 19.353 0.740 -8.397 1.00 86.94 201 SER A C 1
ATOM 1485 O O . SER A 1 201 ? 19.675 1.125 -7.271 1.00 86.94 201 SER A O 1
ATOM 1487 N N . ASP A 1 202 ? 19.804 1.366 -9.496 1.00 90.94 202 ASP A N 1
ATOM 1488 C CA . ASP A 1 202 ? 20.539 2.642 -9.481 1.00 90.94 202 ASP A CA 1
ATOM 1489 C C . ASP A 1 202 ? 19.597 3.780 -9.025 1.00 90.94 202 ASP A C 1
ATOM 1491 O O . ASP A 1 202 ? 18.609 4.078 -9.711 1.00 90.94 202 ASP A O 1
ATOM 1495 N N . PRO A 1 203 ? 19.904 4.482 -7.913 1.00 94.00 203 PRO A N 1
ATOM 1496 C CA . PRO A 1 203 ? 19.109 5.616 -7.442 1.00 94.00 203 PRO A CA 1
ATOM 1497 C C . PRO A 1 203 ? 18.863 6.685 -8.513 1.00 94.00 203 PRO A C 1
ATOM 1499 O O . PRO A 1 203 ? 17.767 7.231 -8.594 1.00 94.00 203 PRO A O 1
ATOM 1502 N N . ALA A 1 204 ? 19.844 6.953 -9.380 1.00 94.00 204 ALA A N 1
ATOM 1503 C CA . ALA A 1 204 ? 19.716 7.953 -10.435 1.00 94.00 204 ALA A CA 1
ATOM 1504 C C . ALA A 1 204 ? 18.781 7.500 -11.567 1.00 94.00 204 ALA A C 1
ATOM 1506 O O . ALA A 1 204 ? 18.199 8.339 -12.254 1.00 94.00 204 ALA A O 1
ATOM 1507 N N . ALA A 1 205 ? 18.644 6.190 -11.793 1.00 92.38 205 ALA A N 1
ATOM 1508 C CA . ALA A 1 205 ? 17.671 5.659 -12.741 1.00 92.38 205 ALA A CA 1
ATOM 1509 C C . ALA A 1 205 ? 16.249 5.752 -12.170 1.00 92.38 205 ALA A C 1
ATOM 1511 O O . ALA A 1 205 ? 15.334 6.166 -12.882 1.00 92.38 205 ALA A O 1
ATOM 1512 N N . VAL A 1 206 ? 16.071 5.442 -10.881 1.00 95.06 206 VAL A N 1
ATOM 1513 C CA . VAL A 1 206 ? 14.790 5.613 -10.171 1.00 95.06 206 VAL A CA 1
ATOM 1514 C C . VAL A 1 206 ? 14.368 7.087 -10.157 1.00 95.06 206 VAL A C 1
ATOM 1516 O O . VAL A 1 206 ? 13.227 7.409 -10.489 1.00 95.06 206 VAL A O 1
ATOM 1519 N N . GLU A 1 207 ? 15.296 7.992 -9.847 1.00 96.38 207 GLU A N 1
ATOM 1520 C CA . GLU A 1 207 ? 15.067 9.438 -9.880 1.00 96.38 207 GLU A CA 1
ATOM 1521 C C . GLU A 1 207 ? 14.635 9.907 -11.278 1.00 96.38 207 GLU A C 1
ATOM 1523 O O . GLU A 1 207 ? 13.666 10.654 -11.415 1.00 96.38 207 GLU A O 1
ATOM 1528 N N . GLU A 1 208 ? 15.310 9.441 -12.335 1.00 95.06 208 GLU A N 1
ATOM 1529 C CA . GLU A 1 208 ? 14.978 9.782 -13.724 1.00 95.06 208 GLU A CA 1
ATOM 1530 C C . GLU A 1 208 ? 13.546 9.356 -14.086 1.00 95.06 208 GLU A C 1
ATOM 1532 O O . GLU A 1 208 ? 12.802 10.137 -14.694 1.00 95.06 208 GLU A O 1
ATOM 1537 N N . TRP A 1 209 ? 13.144 8.152 -13.665 1.00 94.75 209 TRP A N 1
ATOM 1538 C CA . TRP A 1 209 ? 11.783 7.649 -13.829 1.00 94.75 209 TRP A CA 1
ATOM 1539 C C . TRP A 1 209 ? 10.754 8.529 -13.122 1.00 94.75 209 TRP A C 1
ATOM 1541 O O . TRP A 1 209 ? 9.778 8.928 -13.756 1.00 94.75 209 TRP A O 1
ATOM 1551 N N . ILE A 1 210 ? 10.976 8.872 -11.850 1.00 96.56 210 ILE A N 1
ATOM 1552 C CA . ILE A 1 210 ? 10.062 9.721 -11.068 1.00 96.56 210 ILE A CA 1
ATOM 1553 C C . ILE A 1 210 ? 9.960 11.113 -11.696 1.00 96.56 210 ILE A C 1
ATOM 1555 O O . ILE A 1 210 ? 8.864 11.619 -11.932 1.00 96.56 210 ILE A O 1
ATOM 1559 N N . ARG A 1 211 ? 11.092 11.732 -12.036 1.00 96.25 211 ARG A N 1
ATOM 1560 C CA . ARG A 1 211 ? 11.101 13.098 -12.566 1.00 96.25 211 ARG A CA 1
ATOM 1561 C C . ARG A 1 211 ? 10.493 13.189 -13.953 1.00 96.25 211 ARG A C 1
ATOM 1563 O O . ARG A 1 211 ? 9.743 14.117 -14.211 1.00 96.25 211 ARG A O 1
ATOM 1570 N N . THR A 1 212 ? 10.790 12.246 -14.845 1.00 94.25 212 THR A N 1
ATOM 1571 C CA . THR A 1 212 ? 10.492 12.410 -16.281 1.00 94.25 212 THR A CA 1
ATOM 1572 C C . THR A 1 212 ? 9.444 11.437 -16.830 1.00 94.25 212 THR A C 1
ATOM 1574 O O . THR A 1 212 ? 9.052 11.536 -18.001 1.00 94.25 212 THR A O 1
ATOM 1577 N N . GLY A 1 213 ? 8.995 10.475 -16.019 1.00 91.94 213 GLY A N 1
ATOM 1578 C CA . GLY A 1 213 ? 8.079 9.404 -16.423 1.00 91.94 213 GLY A CA 1
ATOM 1579 C C . GLY A 1 213 ? 8.696 8.392 -17.397 1.00 91.94 213 GLY A C 1
ATOM 1580 O O . GLY A 1 213 ? 7.987 7.585 -18.005 1.00 91.94 213 GLY A O 1
ATOM 1581 N N . ARG A 1 214 ? 10.012 8.462 -17.620 1.00 88.94 214 ARG A N 1
ATOM 1582 C CA . ARG A 1 214 ? 10.790 7.581 -18.500 1.00 88.94 214 ARG A CA 1
ATOM 1583 C C . ARG A 1 214 ? 12.232 7.497 -18.009 1.00 88.94 214 ARG A C 1
ATOM 1585 O O . ARG A 1 214 ? 12.674 8.357 -17.268 1.00 88.94 214 ARG A O 1
ATOM 1592 N N . SER A 1 215 ? 12.989 6.515 -18.483 1.00 84.56 215 SER A N 1
ATOM 1593 C CA . SER A 1 215 ? 14.443 6.514 -18.306 1.00 84.56 215 SER A CA 1
ATOM 1594 C C . SER A 1 215 ? 15.144 6.482 -19.658 1.00 84.56 215 SER A C 1
ATOM 1596 O O . SER A 1 215 ? 15.009 5.516 -20.417 1.00 84.56 215 SER A O 1
ATOM 1598 N N . GLU A 1 216 ? 15.910 7.526 -19.990 1.00 82.19 216 GLU A N 1
ATOM 1599 C CA . GLU A 1 216 ? 16.762 7.493 -21.180 1.00 82.19 216 GLU A CA 1
ATOM 1600 C C . GLU A 1 216 ? 17.932 6.530 -20.985 1.00 82.19 216 GLU A C 1
ATOM 1602 O O . GLU A 1 216 ? 18.402 5.959 -21.972 1.00 82.19 216 GLU A O 1
ATOM 1607 N N . ARG A 1 217 ? 18.365 6.270 -19.744 1.00 81.38 217 ARG A N 1
ATOM 1608 C CA . ARG A 1 217 ? 19.365 5.229 -19.435 1.00 81.38 217 ARG A CA 1
ATOM 1609 C C . ARG A 1 217 ? 18.879 3.863 -19.904 1.00 81.38 217 ARG A C 1
ATOM 1611 O O . ARG A 1 217 ? 19.531 3.232 -20.738 1.00 81.38 217 ARG A O 1
ATOM 1618 N N . PHE A 1 218 ? 17.668 3.482 -19.503 1.00 75.44 218 PHE A N 1
ATOM 1619 C CA . PHE A 1 218 ? 17.020 2.263 -19.982 1.00 75.44 218 PHE A CA 1
ATOM 1620 C C . PHE A 1 218 ? 16.820 2.281 -21.508 1.00 75.44 218 PHE A C 1
ATOM 1622 O O . PHE A 1 218 ? 17.121 1.312 -22.212 1.00 75.44 218 PHE A O 1
ATOM 1629 N N . LEU A 1 219 ? 16.355 3.406 -22.061 1.00 75.06 219 LEU A N 1
ATOM 1630 C CA . LEU A 1 219 ? 16.061 3.529 -23.490 1.00 75.06 219 LEU A CA 1
ATOM 1631 C C . LEU A 1 219 ? 17.295 3.651 -24.389 1.00 75.06 219 LEU A C 1
ATOM 1633 O O . LEU A 1 219 ? 17.138 3.544 -25.606 1.00 75.06 219 LEU A O 1
ATOM 1637 N N . SER A 1 220 ? 18.503 3.844 -23.863 1.00 71.62 220 SER A N 1
ATOM 1638 C CA . SER A 1 220 ? 19.734 4.009 -24.655 1.00 71.62 220 SER A CA 1
ATOM 1639 C C . SER A 1 220 ? 20.819 2.966 -24.369 1.00 71.62 220 SER A C 1
ATOM 1641 O O . SER A 1 220 ? 21.712 2.792 -25.199 1.00 71.62 220 SER A O 1
ATOM 1643 N N . GLY A 1 221 ? 20.722 2.229 -23.258 1.00 64.00 221 GLY A N 1
ATOM 1644 C CA . GLY A 1 221 ? 21.739 1.274 -22.807 1.00 64.00 221 GLY A CA 1
ATOM 1645 C C . GLY A 1 221 ? 21.764 -0.083 -23.523 1.00 64.00 221 GLY A C 1
ATOM 1646 O O . GLY A 1 221 ? 22.694 -0.858 -23.312 1.00 64.00 221 GLY A O 1
ATOM 1647 N N . SER A 1 222 ? 20.789 -0.400 -24.389 1.00 63.72 222 SER A N 1
ATOM 1648 C CA . SER A 1 222 ? 20.617 -1.751 -24.949 1.00 63.72 222 SER A CA 1
ATOM 1649 C C . SER A 1 222 ? 20.563 -1.779 -26.485 1.00 63.72 222 SER A C 1
ATOM 1651 O O . SER A 1 222 ? 19.942 -0.922 -27.111 1.00 63.72 222 SER A O 1
ATOM 1653 N N . PRO A 1 223 ? 21.102 -2.816 -27.160 1.00 54.97 223 PRO A N 1
ATOM 1654 C CA . PRO A 1 223 ? 20.881 -3.014 -28.598 1.00 54.97 223 PRO A CA 1
ATOM 1655 C C . PRO A 1 223 ? 19.392 -3.160 -28.975 1.00 54.97 223 PRO A C 1
ATOM 1657 O O . PRO A 1 223 ? 19.039 -3.039 -30.150 1.00 54.97 223 PRO A O 1
ATOM 1660 N N . PHE A 1 224 ? 18.511 -3.383 -27.994 1.00 55.59 224 PHE A N 1
ATOM 1661 C CA . PHE A 1 224 ? 17.059 -3.453 -28.161 1.00 55.59 224 PHE A CA 1
ATOM 1662 C C . PHE A 1 224 ? 16.329 -2.128 -27.878 1.00 55.59 224 PHE A C 1
ATOM 1664 O O . PHE A 1 224 ? 15.103 -2.087 -27.949 1.00 55.59 224 PHE A O 1
ATOM 1671 N N . SER A 1 225 ? 17.047 -1.028 -27.641 1.00 67.44 225 SER A N 1
ATOM 1672 C CA . SER A 1 225 ? 16.503 0.319 -27.407 1.00 67.44 225 SER A CA 1
ATOM 1673 C C . SER A 1 225 ? 15.377 0.759 -28.363 1.00 67.44 225 SER A C 1
ATOM 1675 O O . SER A 1 225 ? 14.368 1.280 -27.886 1.00 67.44 225 SER A O 1
ATOM 1677 N N . PRO A 1 226 ? 15.440 0.519 -29.694 1.00 69.00 226 PRO A N 1
ATOM 1678 C CA . PRO A 1 226 ? 14.330 0.861 -30.591 1.00 69.00 226 PRO A CA 1
ATOM 1679 C C . PRO A 1 226 ? 13.046 0.069 -30.312 1.00 69.00 226 PRO A C 1
ATOM 1681 O O . PRO A 1 226 ? 11.947 0.579 -30.518 1.00 69.00 226 PRO A O 1
ATOM 1684 N N . VAL A 1 227 ? 13.182 -1.175 -29.847 1.00 69.75 227 VAL A N 1
ATOM 1685 C CA . VAL A 1 227 ? 12.057 -2.028 -29.451 1.00 69.75 227 VAL A CA 1
ATOM 1686 C C . VAL A 1 227 ? 11.480 -1.534 -28.125 1.00 69.75 227 VAL A C 1
ATOM 1688 O O . VAL A 1 227 ? 10.270 -1.359 -28.036 1.00 69.75 227 VAL A O 1
ATOM 1691 N N . GLY A 1 228 ? 12.329 -1.220 -27.139 1.00 70.88 228 GLY A N 1
ATOM 1692 C CA . GLY A 1 228 ? 11.902 -0.624 -25.866 1.00 70.88 228 GLY A CA 1
ATOM 1693 C C . GLY A 1 228 ? 11.101 0.668 -26.062 1.00 70.88 228 GLY A C 1
ATOM 1694 O O . GLY A 1 228 ? 9.980 0.775 -25.566 1.00 70.88 228 GLY A O 1
ATOM 1695 N N . ARG A 1 229 ? 11.607 1.597 -26.889 1.00 78.62 229 ARG A N 1
ATOM 1696 C CA . ARG A 1 229 ? 10.888 2.833 -27.258 1.00 78.62 229 ARG A CA 1
ATOM 1697 C C . ARG A 1 229 ? 9.541 2.552 -27.920 1.00 78.62 229 ARG A C 1
ATOM 1699 O O . ARG A 1 229 ? 8.548 3.174 -27.567 1.00 78.62 229 ARG A O 1
ATOM 1706 N N . TRP A 1 230 ? 9.480 1.579 -28.831 1.00 77.88 230 TRP A N 1
ATOM 1707 C CA . TRP A 1 230 ? 8.234 1.220 -29.513 1.00 77.88 230 TRP A CA 1
ATOM 1708 C C . TRP A 1 230 ? 7.128 0.778 -28.545 1.00 77.88 230 TRP A C 1
ATOM 1710 O O . TRP A 1 230 ? 5.972 1.150 -28.745 1.00 77.88 230 TRP A O 1
ATOM 1720 N N . PHE A 1 231 ? 7.462 0.004 -27.506 1.00 76.56 231 PHE A N 1
ATOM 1721 C CA . PHE A 1 231 ? 6.494 -0.391 -26.477 1.00 76.56 231 PHE A CA 1
ATOM 1722 C C . PHE A 1 231 ? 6.127 0.787 -25.563 1.00 76.56 231 PHE A C 1
ATOM 1724 O O . PHE A 1 231 ? 4.943 1.026 -25.338 1.00 76.56 231 PHE A O 1
ATOM 1731 N N . MET A 1 232 ? 7.100 1.588 -25.113 1.00 80.19 232 MET A N 1
ATOM 1732 C CA . MET A 1 232 ? 6.826 2.776 -24.286 1.00 80.19 232 MET A CA 1
ATOM 1733 C C . MET A 1 232 ? 5.949 3.822 -24.983 1.00 80.19 232 MET A C 1
ATOM 1735 O O . MET A 1 232 ? 5.129 4.484 -24.349 1.00 80.19 232 MET A O 1
ATOM 1739 N N . ASP A 1 233 ? 6.079 3.970 -26.298 1.00 84.06 233 ASP A N 1
ATOM 1740 C CA . ASP A 1 233 ? 5.245 4.902 -27.054 1.00 84.06 233 ASP A CA 1
ATOM 1741 C C . ASP A 1 233 ? 3.796 4.413 -27.186 1.00 84.06 233 ASP A C 1
ATOM 1743 O O . ASP A 1 233 ? 2.886 5.237 -27.323 1.00 84.06 233 ASP A O 1
ATOM 1747 N N . ARG A 1 234 ? 3.585 3.089 -27.141 1.00 84.81 234 ARG A N 1
ATOM 1748 C CA . ARG A 1 234 ? 2.304 2.414 -27.407 1.00 84.81 234 ARG A CA 1
ATOM 1749 C C . ARG A 1 234 ? 1.542 1.970 -26.171 1.00 84.81 234 ARG A C 1
ATOM 1751 O O . ARG A 1 234 ? 0.365 1.643 -26.321 1.00 84.81 234 ARG A O 1
ATOM 1758 N N . GLN A 1 235 ? 2.184 1.911 -25.009 1.00 87.94 235 GLN A N 1
ATOM 1759 C CA . GLN A 1 235 ? 1.492 1.592 -23.769 1.00 87.94 235 GLN A CA 1
ATOM 1760 C C . GLN A 1 235 ? 0.354 2.584 -23.529 1.00 87.94 235 GLN A C 1
ATOM 1762 O O . GLN A 1 235 ? 0.501 3.788 -23.768 1.00 87.94 235 GLN A O 1
ATOM 1767 N N . LEU A 1 236 ? -0.789 2.050 -23.107 1.00 90.00 236 LEU A N 1
ATOM 1768 C CA . LEU A 1 236 ? -1.995 2.828 -22.866 1.00 90.00 236 LEU A CA 1
ATOM 1769 C C . LEU A 1 236 ? -1.788 3.803 -21.704 1.00 90.00 236 LEU A C 1
ATOM 1771 O O . LEU A 1 236 ? -2.076 4.991 -21.839 1.00 90.00 236 LEU A O 1
ATOM 1775 N N . THR A 1 237 ? -1.239 3.298 -20.601 1.00 90.44 237 THR A N 1
ATOM 1776 C CA . THR A 1 237 ? -0.920 4.073 -19.403 1.00 90.44 237 THR A CA 1
ATOM 1777 C C . THR A 1 237 ? 0.567 4.388 -19.390 1.00 90.44 237 THR A C 1
ATOM 1779 O O . THR A 1 237 ? 1.403 3.485 -19.486 1.00 90.44 237 THR A O 1
ATOM 1782 N N . LYS A 1 238 ? 0.898 5.675 -19.275 1.00 91.69 238 LYS A N 1
ATOM 1783 C CA . LYS A 1 238 ? 2.274 6.174 -19.186 1.00 91.69 238 LYS A CA 1
ATOM 1784 C C . LYS A 1 238 ? 2.535 6.668 -17.774 1.00 91.69 238 LYS A C 1
ATOM 1786 O O . LYS A 1 238 ? 1.659 7.300 -17.190 1.00 91.69 238 LYS A O 1
ATOM 1791 N N . MET A 1 239 ? 3.733 6.399 -17.263 1.00 92.50 239 MET A N 1
ATOM 1792 C CA . MET A 1 239 ? 4.168 6.970 -15.995 1.00 92.50 239 MET A CA 1
ATOM 1793 C C . MET A 1 239 ? 4.211 8.503 -16.137 1.00 92.50 239 MET A C 1
ATOM 1795 O O . MET A 1 239 ? 4.792 8.995 -17.113 1.00 92.50 239 MET A O 1
ATOM 1799 N N . PRO A 1 240 ? 3.547 9.256 -15.245 1.00 93.50 240 PRO A N 1
ATOM 1800 C CA . PRO A 1 240 ? 3.610 10.709 -15.260 1.00 93.50 240 PRO A CA 1
ATOM 1801 C C . PRO A 1 240 ? 4.998 11.200 -14.830 1.00 93.50 240 PRO A C 1
ATOM 1803 O O . PRO A 1 240 ? 5.740 10.498 -14.147 1.00 93.50 240 PRO A O 1
ATOM 1806 N N . ALA A 1 241 ? 5.339 12.409 -15.267 1.00 95.12 241 ALA A N 1
ATOM 1807 C CA . ALA A 1 241 ? 6.507 13.142 -14.799 1.00 95.12 241 ALA A CA 1
ATOM 1808 C C . ALA A 1 241 ? 6.121 13.931 -13.542 1.00 95.12 241 ALA A C 1
ATOM 1810 O O . ALA A 1 241 ? 5.061 14.561 -13.530 1.00 95.12 241 ALA A O 1
ATOM 1811 N N . TYR A 1 242 ? 6.956 13.880 -12.505 1.00 94.62 242 TYR A N 1
ATOM 1812 C CA . TYR A 1 242 ? 6.703 14.559 -11.233 1.00 94.62 242 TYR A CA 1
ATOM 1813 C C . TYR A 1 242 ? 7.636 15.750 -10.967 1.00 94.62 242 TYR A C 1
ATOM 1815 O O . TYR A 1 242 ? 7.514 16.381 -9.917 1.00 94.62 242 TYR A O 1
ATOM 1823 N N . ASP A 1 243 ? 8.531 16.091 -11.897 1.00 92.38 243 ASP A N 1
ATOM 1824 C CA . ASP A 1 243 ? 9.489 17.201 -11.784 1.00 92.38 243 ASP A CA 1
ATOM 1825 C C . ASP A 1 243 ? 8.850 18.575 -11.522 1.00 92.38 243 ASP A C 1
ATOM 1827 O O . ASP A 1 243 ? 9.451 19.413 -10.854 1.00 92.38 243 ASP A O 1
ATOM 1831 N N . GLU A 1 244 ? 7.631 18.807 -12.009 1.00 92.56 244 GLU A N 1
ATOM 1832 C CA . GLU A 1 244 ? 6.875 20.040 -11.748 1.00 92.56 244 GLU A CA 1
ATOM 1833 C C . GLU A 1 244 ? 6.037 19.994 -10.455 1.00 92.56 244 GLU A C 1
ATOM 1835 O O . GLU A 1 244 ? 5.545 21.030 -10.004 1.00 92.56 244 GLU A O 1
ATOM 1840 N N . THR A 1 245 ? 5.842 18.809 -9.864 1.00 92.12 245 THR A N 1
ATOM 1841 C CA . THR A 1 245 ? 4.895 18.591 -8.751 1.00 92.12 245 THR A CA 1
ATOM 1842 C C . THR A 1 245 ? 5.544 18.236 -7.419 1.00 92.12 245 THR A C 1
ATOM 1844 O O . THR A 1 245 ? 4.931 18.481 -6.383 1.00 92.12 245 THR A O 1
ATOM 1847 N N . LEU A 1 246 ? 6.742 17.652 -7.442 1.00 93.50 246 LEU A N 1
ATOM 1848 C CA . LEU A 1 246 ? 7.489 17.241 -6.258 1.00 93.50 246 LEU A CA 1
ATOM 1849 C C . LEU A 1 246 ? 8.720 18.125 -6.084 1.00 93.50 246 LEU A C 1
ATOM 1851 O O . LEU A 1 246 ? 9.399 18.469 -7.052 1.00 93.50 246 LEU A O 1
ATOM 1855 N N . SER A 1 247 ? 9.024 18.465 -4.837 1.00 96.25 247 SER A N 1
ATOM 1856 C CA . SER A 1 247 ? 10.312 19.047 -4.462 1.00 96.25 247 SER A CA 1
ATOM 1857 C C . SER A 1 247 ? 11.447 18.022 -4.563 1.00 96.25 247 SER A C 1
ATOM 1859 O O . SER A 1 247 ? 11.212 16.815 -4.608 1.00 96.25 247 SER A O 1
ATOM 1861 N N . ASP A 1 248 ? 12.695 18.494 -4.576 1.00 95.62 248 ASP A N 1
ATOM 1862 C CA . ASP A 1 248 ? 13.860 17.601 -4.626 1.00 95.62 248 ASP A CA 1
ATOM 1863 C C . ASP A 1 248 ? 13.917 16.655 -3.414 1.00 95.62 248 ASP A C 1
ATOM 1865 O O . ASP A 1 248 ? 14.149 15.463 -3.589 1.00 95.62 248 ASP A O 1
ATOM 1869 N N . ASP A 1 249 ? 13.591 17.149 -2.215 1.00 93.19 249 ASP A N 1
ATOM 1870 C CA . ASP A 1 249 ? 13.547 16.331 -0.995 1.00 93.19 249 ASP A CA 1
ATOM 1871 C C . ASP A 1 249 ? 12.453 15.244 -1.063 1.00 93.19 249 ASP A C 1
ATOM 1873 O O . ASP A 1 249 ? 12.648 14.115 -0.610 1.00 93.19 249 ASP A O 1
ATOM 1877 N N . GLU A 1 250 ? 11.297 15.566 -1.652 1.00 94.94 250 GLU A N 1
ATOM 1878 C CA . GLU A 1 250 ? 10.204 14.613 -1.877 1.00 94.94 250 GLU A CA 1
ATOM 1879 C C . GLU A 1 250 ? 10.583 13.543 -2.911 1.00 94.94 250 GLU A C 1
ATOM 1881 O O . GLU A 1 250 ? 10.263 12.367 -2.729 1.00 94.94 250 GLU A O 1
ATOM 1886 N N . VAL A 1 251 ? 11.296 13.922 -3.977 1.00 97.00 251 VAL A N 1
ATOM 1887 C CA . VAL A 1 251 ? 11.836 12.959 -4.947 1.00 97.00 251 VAL A CA 1
ATOM 1888 C C . VAL A 1 251 ? 12.844 12.031 -4.270 1.00 97.00 251 VAL A C 1
ATOM 1890 O O . VAL A 1 251 ? 12.741 10.818 -4.442 1.00 97.00 251 VAL A O 1
ATOM 1893 N N . ASP A 1 252 ? 13.755 12.564 -3.456 1.00 95.19 252 ASP A N 1
ATOM 1894 C CA . ASP A 1 252 ? 14.741 11.767 -2.718 1.00 95.19 252 ASP A CA 1
ATOM 1895 C C . ASP A 1 252 ? 14.071 10.753 -1.777 1.00 95.19 252 ASP A C 1
ATOM 1897 O O . ASP A 1 252 ? 14.481 9.590 -1.721 1.00 95.19 252 ASP A O 1
ATOM 1901 N N . LEU A 1 253 ? 12.999 11.155 -1.083 1.00 93.44 253 LEU A N 1
ATOM 1902 C CA . LEU A 1 253 ? 12.193 10.256 -0.251 1.00 93.44 253 LEU A CA 1
ATOM 1903 C C . LEU A 1 253 ? 11.573 9.117 -1.071 1.00 93.44 253 LEU A C 1
ATOM 1905 O O . LEU A 1 253 ? 11.648 7.953 -0.672 1.00 93.44 253 LEU A O 1
ATOM 1909 N N . LEU A 1 254 ? 10.978 9.421 -2.227 1.00 96.25 254 LEU A N 1
ATOM 1910 C CA . LEU A 1 254 ? 10.382 8.396 -3.088 1.00 96.25 254 LEU A CA 1
ATOM 1911 C C . LEU A 1 254 ? 11.431 7.464 -3.698 1.00 96.25 254 LEU A C 1
ATOM 1913 O O . LEU A 1 254 ? 11.164 6.268 -3.819 1.00 96.25 254 LEU A O 1
ATOM 1917 N N . VAL A 1 255 ? 12.612 7.973 -4.056 1.00 96.69 255 VAL A N 1
ATOM 1918 C CA . VAL A 1 255 ? 13.737 7.148 -4.520 1.00 96.69 255 VAL A CA 1
ATOM 1919 C C . VAL A 1 255 ? 14.156 6.177 -3.419 1.00 96.69 255 VAL A C 1
ATOM 1921 O O . VAL A 1 255 ? 14.219 4.972 -3.666 1.00 96.69 255 VAL A O 1
ATOM 1924 N N . GLU A 1 256 ? 14.373 6.671 -2.197 1.00 94.56 256 GLU A N 1
ATOM 1925 C CA . GLU A 1 256 ? 14.720 5.856 -1.024 1.00 94.56 256 GLU A CA 1
ATOM 1926 C C . GLU A 1 256 ? 13.688 4.739 -0.798 1.00 94.56 256 GLU A C 1
ATOM 1928 O O . GLU A 1 256 ? 14.041 3.571 -0.619 1.00 94.56 256 GLU A O 1
ATOM 1933 N N . TYR A 1 257 ? 12.404 5.076 -0.887 1.00 94.56 257 TYR A N 1
ATOM 1934 C CA . TYR A 1 257 ? 11.316 4.128 -0.687 1.00 94.56 257 TYR A CA 1
ATOM 1935 C C . TYR A 1 257 ? 11.166 3.109 -1.821 1.00 94.56 257 TYR A C 1
ATOM 1937 O O . TYR A 1 257 ? 10.970 1.923 -1.556 1.00 94.56 257 TYR A O 1
ATOM 1945 N N . CYS A 1 258 ? 11.317 3.522 -3.082 1.00 95.19 258 CYS A N 1
ATOM 1946 C CA . CYS A 1 258 ? 11.310 2.598 -4.217 1.00 95.19 258 CYS A CA 1
ATOM 1947 C C . CYS A 1 258 ? 12.465 1.598 -4.122 1.00 95.19 258 CYS A C 1
ATOM 1949 O O . CYS A 1 258 ? 12.262 0.410 -4.350 1.00 95.19 258 CYS A O 1
ATOM 1951 N N . LEU A 1 259 ? 13.658 2.051 -3.731 1.00 94.44 259 LEU A N 1
ATOM 1952 C CA . LEU A 1 259 ? 14.806 1.171 -3.503 1.00 94.44 259 LEU A CA 1
ATOM 1953 C C . LEU A 1 259 ? 14.574 0.229 -2.316 1.00 94.44 259 LEU A C 1
ATOM 1955 O O . LEU A 1 259 ? 14.955 -0.937 -2.379 1.00 94.44 259 LEU A O 1
ATOM 1959 N N . HIS A 1 260 ? 13.934 0.698 -1.242 1.00 92.88 260 HIS A N 1
ATOM 1960 C CA . HIS A 1 260 ? 13.530 -0.156 -0.119 1.00 92.88 260 HIS A CA 1
ATOM 1961 C C . HIS A 1 260 ? 12.595 -1.282 -0.574 1.00 92.88 260 HIS A C 1
ATOM 1963 O O . HIS A 1 260 ? 12.871 -2.450 -0.306 1.00 92.88 260 HIS A O 1
ATOM 1969 N N . LEU A 1 261 ? 11.532 -0.954 -1.315 1.00 91.44 261 LEU A N 1
ATOM 1970 C CA . LEU A 1 261 ? 10.620 -1.950 -1.884 1.00 91.44 261 LEU A CA 1
ATOM 1971 C C . LEU A 1 261 ? 11.342 -2.897 -2.857 1.00 91.44 261 LEU A C 1
ATOM 1973 O O . LEU A 1 261 ? 11.186 -4.116 -2.752 1.00 91.44 261 LEU A O 1
ATOM 1977 N N . GLY A 1 262 ? 12.180 -2.356 -3.743 1.00 90.50 262 GLY A N 1
ATOM 1978 C CA . GLY A 1 262 ? 13.007 -3.118 -4.680 1.00 90.50 262 GLY A CA 1
ATOM 1979 C C . GLY A 1 262 ? 13.846 -4.184 -3.976 1.00 90.50 262 GLY A C 1
ATOM 1980 O O . GLY A 1 262 ? 13.767 -5.363 -4.323 1.00 90.50 262 GLY A O 1
ATOM 1981 N N . ASN A 1 263 ? 14.557 -3.786 -2.917 1.00 89.06 263 ASN A N 1
ATOM 1982 C CA . ASN A 1 263 ? 15.426 -4.655 -2.119 1.00 89.06 263 ASN A CA 1
ATOM 1983 C C . ASN A 1 263 ? 14.674 -5.725 -1.314 1.00 89.06 263 ASN A C 1
ATOM 1985 O O . ASN A 1 263 ? 15.227 -6.793 -1.050 1.00 89.06 263 ASN A O 1
ATOM 1989 N N . LEU A 1 264 ? 13.440 -5.445 -0.890 1.00 87.00 264 LEU A N 1
ATOM 1990 C CA . LEU A 1 264 ? 12.599 -6.422 -0.194 1.00 87.00 264 LEU A CA 1
ATOM 1991 C C . LEU A 1 264 ? 12.112 -7.532 -1.134 1.00 87.00 264 LEU A C 1
ATOM 1993 O O . LEU A 1 264 ? 11.986 -8.684 -0.716 1.00 87.00 264 LEU A O 1
ATOM 1997 N N . GLY A 1 265 ? 11.855 -7.188 -2.396 1.00 85.69 265 GLY A N 1
ATOM 1998 C CA . GLY A 1 265 ? 11.250 -8.087 -3.370 1.00 85.69 265 GLY A CA 1
ATOM 1999 C C . GLY A 1 265 ? 9.731 -8.239 -3.188 1.00 85.69 265 GLY A C 1
ATOM 2000 O O . GLY A 1 265 ? 9.095 -7.447 -2.489 1.00 85.69 265 GLY A O 1
ATOM 2001 N N . PRO A 1 266 ? 9.112 -9.226 -3.864 1.00 87.12 266 PRO A N 1
ATOM 2002 C CA . PRO A 1 266 ? 7.669 -9.437 -3.800 1.00 87.12 266 PRO A CA 1
ATOM 2003 C C . PRO A 1 266 ? 7.191 -9.707 -2.369 1.00 87.12 266 P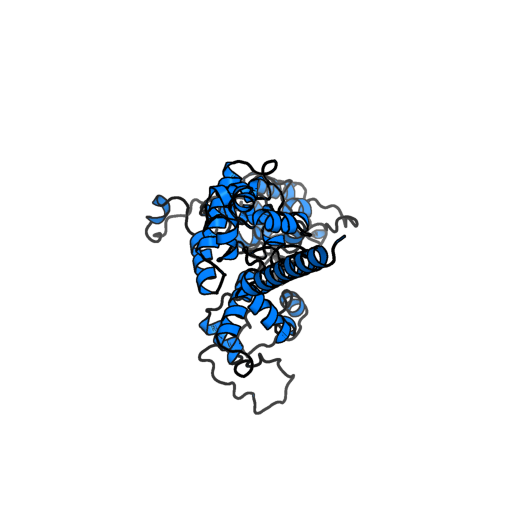RO A C 1
ATOM 2005 O O . PRO A 1 266 ? 7.773 -10.524 -1.656 1.00 87.12 266 PRO A O 1
ATOM 2008 N N . MET A 1 267 ? 6.102 -9.056 -1.964 1.00 89.06 267 MET A N 1
ATOM 2009 C CA . MET A 1 267 ? 5.610 -9.108 -0.588 1.00 89.06 267 MET A CA 1
ATOM 2010 C C . MET A 1 267 ? 4.946 -10.456 -0.296 1.00 89.06 267 MET A C 1
ATOM 2012 O O . MET A 1 267 ? 3.866 -10.750 -0.808 1.00 89.06 267 MET A O 1
ATOM 2016 N N . ASP A 1 268 ? 5.584 -11.261 0.549 1.00 89.69 268 ASP A N 1
ATOM 2017 C CA . ASP A 1 268 ? 4.969 -12.374 1.278 1.00 89.69 268 ASP A CA 1
ATOM 2018 C C . ASP A 1 268 ? 4.691 -11.958 2.743 1.00 89.69 268 ASP A C 1
ATOM 2020 O O . ASP A 1 268 ? 5.063 -10.848 3.136 1.00 89.69 268 ASP A O 1
ATOM 2024 N N . PRO A 1 269 ? 4.065 -12.797 3.593 1.00 87.69 269 PRO A N 1
ATOM 2025 C CA . PRO A 1 269 ? 3.771 -12.408 4.977 1.00 87.69 269 PRO A CA 1
ATOM 2026 C C . PRO A 1 269 ? 5.007 -12.027 5.815 1.00 87.69 269 PRO A C 1
ATOM 2028 O O . PRO A 1 269 ? 4.925 -11.173 6.696 1.00 87.69 269 PRO A O 1
ATOM 2031 N N . THR A 1 270 ? 6.164 -12.637 5.549 1.00 89.88 270 THR A N 1
ATOM 2032 C CA . THR A 1 270 ? 7.427 -12.361 6.256 1.00 89.88 270 THR A CA 1
ATOM 2033 C C . THR A 1 270 ? 8.042 -11.046 5.791 1.00 89.88 270 THR A C 1
ATOM 2035 O O . THR A 1 270 ? 8.489 -10.234 6.608 1.00 89.88 270 THR A O 1
ATOM 2038 N N . VAL A 1 271 ? 8.060 -10.829 4.475 1.00 90.19 271 VAL A N 1
ATOM 2039 C CA . VAL A 1 271 ? 8.546 -9.591 3.858 1.00 90.19 271 VAL A CA 1
ATOM 2040 C C . VAL A 1 271 ? 7.661 -8.421 4.282 1.00 90.19 271 VAL A C 1
ATOM 2042 O O . VAL A 1 271 ? 8.183 -7.392 4.704 1.00 90.19 271 VAL A O 1
ATOM 2045 N N . TYR A 1 272 ? 6.340 -8.609 4.292 1.00 87.75 272 TYR A N 1
ATOM 2046 C CA . TYR A 1 272 ? 5.378 -7.624 4.782 1.00 87.75 272 TYR A CA 1
ATOM 2047 C C . TYR A 1 272 ? 5.645 -7.240 6.242 1.00 87.75 272 TYR A C 1
ATOM 2049 O O . TYR A 1 272 ? 5.739 -6.058 6.563 1.00 87.75 272 TYR A O 1
ATOM 2057 N N . ALA A 1 273 ? 5.852 -8.217 7.130 1.00 85.69 273 ALA A N 1
ATOM 2058 C CA . ALA A 1 273 ? 6.184 -7.932 8.526 1.00 85.69 273 ALA A CA 1
ATOM 2059 C C . ALA A 1 273 ? 7.497 -7.138 8.661 1.00 85.69 273 ALA A C 1
ATOM 2061 O O . ALA A 1 273 ? 7.590 -6.210 9.462 1.00 85.69 273 ALA A O 1
ATOM 2062 N N . SER A 1 274 ? 8.503 -7.461 7.846 1.00 86.88 274 SER A N 1
ATOM 2063 C CA . SER A 1 274 ? 9.790 -6.753 7.834 1.00 86.88 274 SER A CA 1
ATOM 2064 C C . SER A 1 274 ? 9.656 -5.323 7.305 1.00 86.88 274 SER A C 1
ATOM 2066 O O . SER A 1 274 ? 10.248 -4.398 7.861 1.00 86.88 274 SER A O 1
ATOM 2068 N N . HIS A 1 275 ? 8.830 -5.124 6.279 1.00 88.50 275 HIS A N 1
ATOM 2069 C CA . HIS A 1 275 ? 8.462 -3.808 5.777 1.00 88.50 275 HIS A CA 1
ATOM 2070 C C . HIS A 1 275 ? 7.788 -2.968 6.869 1.00 88.50 275 HIS A C 1
ATOM 2072 O O . HIS A 1 275 ? 8.215 -1.844 7.117 1.00 88.50 275 HIS A O 1
ATOM 2078 N N . GLN A 1 276 ? 6.828 -3.543 7.599 1.00 84.12 276 GLN A N 1
ATOM 2079 C CA . GLN A 1 276 ? 6.164 -2.868 8.717 1.00 84.12 276 GLN A CA 1
ATOM 2080 C C . GLN A 1 276 ? 7.138 -2.474 9.833 1.00 84.12 276 GLN A C 1
ATOM 2082 O O . GLN A 1 276 ? 7.050 -1.376 10.378 1.00 84.12 276 GLN A O 1
ATOM 2087 N N . VAL A 1 277 ? 8.115 -3.322 10.163 1.00 83.75 277 VAL A N 1
ATOM 2088 C CA . VAL A 1 277 ? 9.172 -2.960 11.123 1.00 83.75 277 VAL A CA 1
ATOM 2089 C C . VAL A 1 277 ? 9.992 -1.770 10.615 1.00 83.75 277 VAL A C 1
ATOM 2091 O O . VAL A 1 277 ? 10.270 -0.852 11.387 1.00 83.75 277 VAL A O 1
ATOM 2094 N N . ALA A 1 278 ? 10.344 -1.749 9.328 1.00 84.75 278 ALA A N 1
ATOM 2095 C CA . ALA A 1 278 ? 11.109 -0.657 8.730 1.00 84.75 278 ALA A CA 1
ATOM 2096 C C . ALA A 1 278 ? 10.346 0.678 8.756 1.00 84.75 278 ALA A C 1
ATOM 2098 O O . ALA A 1 278 ? 10.927 1.694 9.130 1.00 84.75 278 ALA A O 1
ATOM 2099 N N . LEU A 1 279 ? 9.043 0.677 8.449 1.00 81.19 279 LEU A N 1
ATOM 2100 C CA . LEU A 1 279 ? 8.195 1.875 8.545 1.00 81.19 279 LEU A CA 1
ATOM 2101 C C . LEU A 1 279 ? 8.116 2.418 9.981 1.00 81.19 279 LEU A C 1
ATOM 2103 O O . LEU A 1 279 ? 8.085 3.627 10.200 1.00 81.19 279 LEU A O 1
ATOM 2107 N N . ASN A 1 280 ? 8.118 1.523 10.968 1.00 75.94 280 ASN A N 1
ATOM 2108 C CA . ASN A 1 280 ? 8.032 1.876 12.384 1.00 75.94 280 ASN A CA 1
ATOM 2109 C C . ASN A 1 280 ? 9.393 2.192 13.031 1.00 75.94 280 ASN A C 1
ATOM 2111 O O . ASN A 1 280 ? 9.440 2.506 14.220 1.00 75.94 280 ASN A O 1
ATOM 2115 N N . THR A 1 281 ? 10.503 2.100 12.293 1.00 75.50 281 THR A N 1
ATOM 2116 C CA . THR A 1 281 ? 11.840 2.403 12.820 1.00 75.50 281 THR A CA 1
ATOM 2117 C C . THR A 1 281 ? 12.103 3.913 12.737 1.00 75.50 281 THR A C 1
ATOM 2119 O O . THR A 1 281 ? 12.044 4.457 11.636 1.00 75.50 281 THR A O 1
ATOM 2122 N N . PRO A 1 282 ? 12.409 4.613 13.846 1.00 67.94 282 PRO A N 1
ATOM 2123 C CA . PRO A 1 282 ? 12.692 6.050 13.824 1.00 67.94 282 PRO A CA 1
ATOM 2124 C C . PRO A 1 282 ? 13.934 6.404 12.995 1.00 67.94 282 PRO A C 1
ATOM 2126 O O . PRO A 1 282 ? 14.894 5.637 12.931 1.00 67.94 282 PRO A O 1
ATOM 2129 N N . SER A 1 283 ? 13.938 7.602 12.407 1.00 60.56 283 SER A N 1
ATOM 2130 C CA . SER A 1 283 ? 15.037 8.105 11.561 1.00 60.56 283 SER A CA 1
ATOM 2131 C C . SER A 1 283 ? 16.324 8.434 12.329 1.00 60.56 283 SER A C 1
ATOM 2133 O O . SER A 1 283 ? 17.394 8.493 11.725 1.00 60.56 283 SER A O 1
ATOM 2135 N N . ASP A 1 284 ? 16.230 8.672 13.641 1.00 56.44 284 ASP A N 1
ATOM 2136 C CA . ASP A 1 284 ? 17.363 9.042 14.491 1.00 56.44 284 ASP A CA 1
ATOM 2137 C C . ASP A 1 284 ? 17.777 7.864 15.398 1.00 56.44 284 ASP A C 1
ATOM 2139 O O . ASP A 1 284 ? 17.005 7.457 16.275 1.00 56.44 284 ASP A O 1
ATOM 2143 N N . PRO A 1 285 ? 18.993 7.306 15.240 1.00 48.97 285 PRO A N 1
ATOM 2144 C CA . PRO A 1 285 ? 19.466 6.212 16.076 1.00 48.97 285 PRO A CA 1
ATOM 2145 C C . PRO A 1 285 ? 19.645 6.595 17.559 1.00 48.97 285 PRO A C 1
ATOM 2147 O O . PRO A 1 285 ? 19.718 5.701 18.412 1.00 48.97 285 PRO A O 1
ATOM 2150 N N . GLU A 1 286 ? 19.683 7.887 17.904 1.00 44.06 286 GLU A N 1
ATOM 2151 C CA . GLU A 1 286 ? 19.720 8.356 19.294 1.00 44.06 286 GLU A CA 1
ATOM 2152 C C . GLU A 1 286 ? 18.379 8.087 20.017 1.00 44.06 286 GLU A C 1
ATOM 2154 O O . GLU A 1 286 ? 18.386 7.784 21.215 1.00 44.06 286 GLU A O 1
ATOM 2159 N N . LEU A 1 287 ? 17.253 8.009 19.284 1.00 44.66 287 LEU A N 1
ATOM 2160 C CA . LEU A 1 287 ? 15.951 7.551 19.805 1.00 44.66 287 LEU A CA 1
ATOM 2161 C C . LEU A 1 287 ? 15.909 6.036 20.094 1.00 44.66 287 LEU A C 1
ATOM 2163 O O . LEU A 1 287 ? 15.196 5.607 20.999 1.00 44.66 287 LEU A O 1
ATOM 2167 N N . THR A 1 288 ? 16.701 5.210 19.399 1.00 40.41 288 THR A N 1
ATOM 2168 C CA . THR A 1 288 ? 16.761 3.744 19.626 1.00 40.41 288 THR A CA 1
ATOM 2169 C C . THR A 1 288 ? 17.518 3.321 20.888 1.00 40.41 288 THR A C 1
ATOM 2171 O O . THR A 1 288 ? 17.477 2.149 21.261 1.00 40.41 288 THR A O 1
ATOM 2174 N N . THR A 1 289 ? 18.221 4.238 21.563 1.00 36.88 289 THR A N 1
ATOM 2175 C CA . THR A 1 289 ? 19.000 3.916 22.775 1.00 36.88 289 THR A CA 1
ATOM 2176 C C . THR A 1 289 ? 18.253 4.135 24.087 1.00 36.88 289 THR A C 1
ATOM 2178 O O . THR A 1 289 ? 18.820 3.863 25.147 1.00 36.88 289 THR A O 1
ATOM 2181 N N . GLN A 1 290 ? 16.983 4.552 24.058 1.00 37.53 290 GLN A N 1
ATOM 2182 C CA . GLN A 1 290 ? 16.173 4.554 25.274 1.00 37.53 290 GLN A CA 1
ATOM 2183 C C . GLN A 1 290 ? 15.833 3.111 25.682 1.00 37.53 290 GLN A C 1
ATOM 2185 O O . GLN A 1 290 ? 15.162 2.397 24.936 1.00 37.53 290 GLN A O 1
ATOM 2190 N N . PRO A 1 291 ? 16.276 2.644 26.866 1.00 34.75 291 PRO A N 1
ATOM 2191 C CA . PRO A 1 291 ? 15.773 1.399 27.432 1.00 34.75 291 PRO A CA 1
ATOM 2192 C C . PRO A 1 291 ? 14.256 1.502 27.594 1.00 34.75 291 PRO A C 1
ATOM 2194 O O . PRO A 1 291 ? 13.767 2.584 27.921 1.00 34.75 291 PRO A O 1
ATOM 2197 N N . ALA A 1 292 ? 13.548 0.377 27.416 1.00 38.09 292 ALA A N 1
ATOM 2198 C CA . ALA A 1 292 ? 12.116 0.240 27.685 1.00 38.09 292 ALA A CA 1
ATOM 2199 C C . ALA A 1 292 ? 11.707 1.115 28.878 1.00 38.09 292 ALA A C 1
ATOM 2201 O O . ALA A 1 292 ? 12.227 0.934 29.985 1.00 38.09 292 ALA A O 1
ATOM 2202 N N . ALA A 1 293 ? 10.858 2.108 28.599 1.00 35.53 293 ALA A N 1
ATOM 2203 C CA . ALA A 1 293 ? 10.615 3.222 29.496 1.00 35.53 293 ALA A CA 1
ATOM 2204 C C . ALA A 1 293 ? 10.270 2.727 30.914 1.00 35.53 293 ALA A C 1
ATOM 2206 O O . ALA A 1 293 ? 9.291 1.992 31.084 1.00 35.53 293 ALA A O 1
ATOM 2207 N N . PRO A 1 294 ? 11.021 3.127 31.960 1.00 35.16 294 PRO A N 1
ATOM 2208 C CA . PRO A 1 294 ? 10.433 3.184 33.282 1.00 35.16 294 PRO A CA 1
ATOM 2209 C C . PRO A 1 294 ? 9.350 4.262 33.229 1.00 35.16 294 PRO A C 1
ATOM 2211 O O . PRO A 1 294 ? 9.535 5.284 32.574 1.00 35.16 294 PRO A O 1
ATOM 2214 N N . SER A 1 295 ? 8.223 4.033 33.899 1.00 43.06 295 SER A N 1
ATOM 2215 C CA . SER A 1 295 ? 7.113 4.982 33.991 1.00 43.06 295 SER A CA 1
ATOM 2216 C C . SER A 1 295 ? 7.620 6.379 34.375 1.00 43.06 295 SER A C 1
ATOM 2218 O O . SER A 1 295 ? 7.932 6.631 35.539 1.00 43.06 295 SER A O 1
ATOM 2220 N N . ILE A 1 296 ? 7.727 7.274 33.393 1.00 37.84 296 ILE A N 1
ATOM 2221 C CA . ILE A 1 296 ? 7.997 8.697 33.590 1.00 37.84 296 ILE A CA 1
ATOM 2222 C C . ILE A 1 296 ? 6.696 9.414 33.258 1.00 37.84 296 ILE A C 1
ATOM 2224 O O . ILE A 1 296 ? 6.021 9.092 32.287 1.00 37.84 296 ILE A O 1
ATOM 2228 N N . THR A 1 297 ? 6.308 10.312 34.151 1.00 44.16 297 THR A N 1
ATOM 2229 C CA . THR A 1 297 ? 5.110 11.144 34.076 1.00 44.16 297 THR A CA 1
ATOM 2230 C C . THR A 1 297 ? 4.984 11.804 32.705 1.00 44.16 297 THR A C 1
ATOM 2232 O O . THR A 1 297 ? 5.878 12.540 32.297 1.00 44.16 297 THR A O 1
ATOM 2235 N N . ASP A 1 298 ? 3.889 11.496 32.014 1.00 50.25 298 ASP A N 1
ATOM 2236 C CA . ASP A 1 298 ? 3.599 11.930 30.652 1.00 50.25 298 ASP A CA 1
ATOM 2237 C C . ASP A 1 298 ? 3.138 13.399 30.628 1.00 50.25 298 ASP A C 1
ATOM 2239 O O . ASP A 1 298 ? 2.041 13.727 31.097 1.00 50.25 298 ASP A O 1
ATOM 2243 N N . ASP A 1 299 ? 4.016 14.273 30.127 1.00 58.19 299 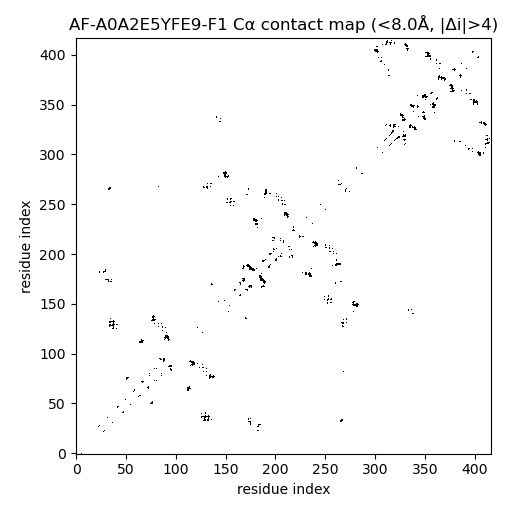ASP A N 1
ATOM 2244 C CA . ASP A 1 299 ? 3.776 15.709 29.918 1.00 58.19 299 ASP A CA 1
ATOM 2245 C C . ASP A 1 299 ? 3.219 16.008 28.507 1.00 58.19 299 ASP A C 1
ATOM 2247 O O . ASP A 1 299 ? 3.117 17.177 28.117 1.00 58.19 299 ASP A O 1
ATOM 2251 N N . SER A 1 300 ? 2.839 14.988 27.722 1.00 69.81 300 SER A N 1
ATOM 2252 C CA . SER A 1 300 ? 2.241 15.199 26.400 1.00 69.81 300 SER A CA 1
ATOM 2253 C C . SER A 1 300 ? 0.954 16.026 26.517 1.00 69.81 300 SER A C 1
ATOM 2255 O O . SER A 1 300 ? 0.133 15.791 27.415 1.00 69.81 300 SER A O 1
ATOM 2257 N N . PRO A 1 301 ? 0.740 17.013 25.630 1.00 77.94 301 PRO A N 1
ATOM 2258 C CA . PRO A 1 301 ? -0.418 17.887 25.722 1.00 77.94 301 PRO A CA 1
ATOM 2259 C C . PRO A 1 301 ? -1.714 17.082 25.549 1.00 77.94 301 PRO A C 1
ATOM 2261 O O . PRO A 1 301 ? -1.906 16.348 24.581 1.00 77.94 301 PRO A O 1
ATOM 2264 N N . ARG A 1 302 ? -2.594 17.204 26.546 1.00 85.06 302 ARG A N 1
ATOM 2265 C CA . ARG A 1 302 ? -3.853 16.458 26.649 1.00 85.06 302 ARG A CA 1
ATOM 2266 C C . ARG A 1 302 ? -4.960 17.106 25.835 1.00 85.06 302 ARG A C 1
ATOM 2268 O O . ARG A 1 302 ? -4.953 18.322 25.634 1.00 85.06 302 ARG A O 1
ATOM 2275 N N . LEU A 1 303 ? -5.959 16.301 25.476 1.00 89.19 303 LEU A N 1
ATOM 2276 C CA . LEU A 1 303 ? -7.203 16.812 24.917 1.00 89.19 303 LEU A CA 1
ATOM 2277 C C . LEU A 1 303 ? -7.854 17.746 25.953 1.00 89.19 303 LEU A C 1
ATOM 2279 O O . LEU A 1 303 ? -8.085 17.308 27.091 1.00 89.19 303 LEU A O 1
ATOM 2283 N N . PRO A 1 304 ? -8.132 19.021 25.613 1.00 92.19 304 PRO A N 1
ATOM 2284 C CA . PRO A 1 304 ? -8.722 19.965 26.551 1.00 92.19 304 PRO A CA 1
ATOM 2285 C C . PRO A 1 304 ? -10.041 19.419 27.120 1.00 92.19 304 PRO A C 1
ATOM 2287 O O . PRO A 1 304 ? -10.875 18.959 26.341 1.00 92.19 304 PRO A O 1
ATOM 2290 N N . PRO A 1 305 ? -10.289 19.503 28.443 1.00 88.19 305 PRO A N 1
ATOM 2291 C CA . PRO A 1 305 ? -11.475 18.902 29.062 1.00 88.19 305 PRO A CA 1
ATOM 2292 C C . PRO A 1 305 ? -12.805 19.334 28.435 1.00 88.19 305 PRO A C 1
ATOM 2294 O O . PRO A 1 305 ? -13.717 18.527 28.323 1.00 88.19 305 PRO A O 1
ATOM 2297 N N . ALA A 1 306 ? -12.904 20.591 27.988 1.00 89.56 306 ALA A N 1
ATOM 2298 C CA . ALA A 1 306 ? -14.095 21.091 27.305 1.00 89.56 306 ALA A CA 1
ATOM 2299 C C . ALA A 1 306 ? -14.345 20.377 25.965 1.00 89.56 306 ALA A C 1
ATOM 2301 O O . ALA A 1 306 ? -15.480 20.038 25.660 1.00 89.56 306 ALA A O 1
ATOM 2302 N N . VAL A 1 307 ? -13.290 20.111 25.189 1.00 95.44 307 VAL A N 1
ATOM 2303 C CA . VAL A 1 307 ? -13.383 19.391 23.909 1.00 95.44 307 VAL A CA 1
ATOM 2304 C C . VAL A 1 307 ? -13.634 17.899 24.149 1.00 95.44 307 VAL A C 1
ATOM 2306 O O . VAL A 1 307 ? -14.476 17.304 23.485 1.00 95.44 307 VAL A O 1
ATOM 2309 N N . ALA A 1 308 ? -12.974 17.310 25.150 1.00 92.31 308 ALA A N 1
ATOM 2310 C CA . ALA A 1 308 ? -13.194 15.922 25.556 1.00 92.31 308 ALA A CA 1
ATOM 2311 C C . ALA A 1 308 ? -14.654 15.653 25.960 1.00 92.31 308 ALA A C 1
ATOM 2313 O O . ALA A 1 308 ? -15.226 14.636 25.568 1.00 92.31 308 ALA A O 1
ATOM 2314 N N . GLU A 1 309 ? -15.266 16.574 26.709 1.00 93.75 309 GLU A N 1
ATOM 2315 C CA . GLU A 1 309 ? -16.675 16.485 27.099 1.00 93.75 309 GLU A CA 1
ATOM 2316 C C . GLU A 1 309 ? -17.598 16.548 25.876 1.00 93.75 309 GLU A C 1
ATOM 2318 O O . GLU A 1 309 ? -18.492 15.717 25.738 1.00 93.75 309 GLU A O 1
ATOM 2323 N N . LEU A 1 310 ? -17.338 17.477 24.951 1.00 94.44 310 LEU A N 1
ATOM 2324 C CA . LEU A 1 310 ? -18.095 17.609 23.705 1.00 94.44 310 LEU A CA 1
ATOM 2325 C C . LEU A 1 310 ? -18.047 16.326 22.865 1.00 94.44 310 LEU A C 1
ATOM 2327 O O . LEU A 1 310 ? -19.085 15.832 22.428 1.00 94.44 310 LEU A O 1
ATOM 2331 N N . PHE A 1 311 ? -16.865 15.737 22.684 1.00 95.12 311 PHE A N 1
ATOM 2332 C CA . PHE A 1 311 ? -16.738 14.472 21.958 1.00 95.12 311 PHE A CA 1
ATOM 2333 C C . PHE A 1 311 ? -17.457 13.327 22.679 1.00 95.12 311 PHE A C 1
ATOM 2335 O O . PHE A 1 311 ? -18.181 12.559 22.044 1.00 95.12 311 PHE A O 1
ATOM 2342 N N . SER A 1 312 ? -17.335 13.249 24.006 1.00 92.88 312 SER A N 1
ATOM 2343 C CA . SER A 1 312 ? -17.995 12.229 24.835 1.00 92.88 312 SER A CA 1
ATOM 2344 C C . SER A 1 312 ? -19.528 12.299 24.763 1.00 92.88 312 SER A C 1
ATOM 2346 O O . SER A 1 312 ? -20.192 11.259 24.726 1.00 92.88 312 SER A O 1
ATOM 2348 N N . GLN A 1 313 ? -20.088 13.511 24.699 1.00 90.56 313 GLN A N 1
ATOM 2349 C CA . GLN A 1 313 ? -21.530 13.759 24.596 1.00 90.56 313 GLN A CA 1
ATOM 2350 C C . GLN A 1 313 ? -22.081 13.491 23.192 1.00 90.56 313 GLN A C 1
ATOM 2352 O O . GLN A 1 313 ? -23.109 12.830 23.054 1.00 90.56 313 GLN A O 1
ATOM 2357 N N . HIS A 1 314 ? -21.392 13.974 22.157 1.00 91.88 314 HIS A N 1
ATOM 2358 C CA . HIS A 1 314 ? -21.975 14.100 20.818 1.00 91.88 314 HIS A CA 1
ATOM 2359 C C . HIS A 1 314 ? -21.390 13.126 19.784 1.00 91.88 314 HIS A C 1
ATOM 2361 O O . HIS A 1 314 ? -22.069 12.777 18.820 1.00 91.88 314 HIS A O 1
ATOM 2367 N N . CYS A 1 315 ? -20.155 12.648 19.971 1.00 90.88 315 CYS A N 1
ATOM 2368 C CA . CYS A 1 315 ? -19.442 11.847 18.969 1.00 90.88 315 CYS A CA 1
ATOM 2369 C C . CYS A 1 315 ? -19.434 10.351 19.317 1.00 90.88 315 CYS A C 1
ATOM 2371 O O . CYS A 1 315 ? -19.789 9.518 18.481 1.00 90.88 315 CYS A O 1
ATOM 2373 N N . ILE A 1 316 ? -19.103 9.987 20.562 1.00 92.19 316 ILE A N 1
ATOM 2374 C CA . ILE A 1 316 ? -18.837 8.580 20.939 1.00 92.19 316 ILE A CA 1
ATOM 2375 C C . ILE A 1 316 ? -20.085 7.683 20.854 1.00 92.19 316 ILE A C 1
ATOM 2377 O O . ILE A 1 316 ? -19.964 6.473 20.676 1.00 92.19 316 ILE A O 1
ATOM 2381 N N . ARG A 1 317 ? -21.300 8.249 20.913 1.00 88.19 317 ARG A N 1
ATOM 2382 C CA . ARG A 1 317 ? -22.553 7.486 20.725 1.00 88.19 317 ARG A CA 1
ATOM 2383 C C . ARG A 1 317 ? -22.603 6.776 19.363 1.00 88.19 317 ARG A C 1
ATOM 2385 O O . ARG A 1 317 ? -23.137 5.672 19.262 1.00 88.19 317 ARG A O 1
ATOM 2392 N N . CYS A 1 318 ? -22.068 7.415 18.321 1.00 88.56 318 CYS A N 1
ATOM 2393 C CA . CYS A 1 318 ? -22.096 6.920 16.939 1.00 88.56 318 CYS A CA 1
ATOM 2394 C C . CYS A 1 318 ? -20.717 6.540 16.385 1.00 88.56 318 CYS A C 1
ATOM 2396 O O . CYS A 1 318 ? -20.676 5.759 15.437 1.00 88.56 318 CYS A O 1
ATOM 2398 N N . HIS A 1 319 ? -19.645 7.086 16.963 1.00 91.12 319 HIS A N 1
ATOM 2399 C CA . HIS A 1 319 ? -18.245 6.891 16.577 1.00 91.12 319 HIS A CA 1
ATOM 2400 C C . HIS A 1 319 ? -17.426 6.371 17.767 1.00 91.12 319 HIS A C 1
ATOM 2402 O O . HIS A 1 319 ? -16.380 6.912 18.115 1.00 91.12 319 HIS A O 1
ATOM 2408 N N . GLY A 1 320 ? -17.947 5.361 18.457 1.00 86.12 320 GLY A N 1
ATOM 2409 C CA . GLY A 1 320 ? -17.323 4.745 19.627 1.00 86.12 320 GLY A CA 1
ATOM 2410 C C . GLY A 1 320 ? -17.204 3.229 19.476 1.00 86.12 320 GLY A C 1
ATOM 2411 O O . GLY A 1 320 ? -17.584 2.662 18.454 1.00 86.12 320 GLY A O 1
ATOM 2412 N N . PRO A 1 321 ? -16.749 2.506 20.507 1.00 83.56 321 PRO A N 1
ATOM 2413 C CA . PRO A 1 321 ? -16.486 1.072 20.384 1.00 83.56 321 PRO A CA 1
ATOM 2414 C C . PRO A 1 321 ? -17.764 0.249 20.148 1.00 83.56 321 PRO A C 1
ATOM 2416 O O . PRO A 1 321 ? -17.718 -0.806 19.524 1.00 83.56 321 PRO A O 1
ATOM 2419 N N . LYS A 1 322 ? -18.922 0.740 20.615 1.00 80.25 322 LYS A N 1
ATOM 2420 C CA . LYS A 1 322 ? -20.226 0.082 20.425 1.00 80.25 322 LYS A CA 1
ATOM 2421 C C . LYS A 1 322 ? -20.811 0.272 19.022 1.00 80.25 322 LYS A C 1
ATOM 2423 O O . LYS A 1 322 ? -21.635 -0.535 18.600 1.00 80.25 322 LYS A O 1
ATOM 2428 N N . LYS A 1 323 ? -20.466 1.367 18.340 1.00 78.25 323 LYS A N 1
ATOM 2429 C CA . LYS A 1 323 ? -21.049 1.761 17.054 1.00 78.25 323 LYS A CA 1
ATOM 2430 C C . LYS A 1 323 ? -20.056 2.624 16.292 1.00 78.25 323 LYS A C 1
ATOM 2432 O O . LYS A 1 323 ? -19.582 3.612 16.840 1.00 78.25 323 LYS A O 1
ATOM 2437 N N . GLN A 1 324 ? -19.795 2.253 15.044 1.00 84.19 324 GLN A N 1
ATOM 2438 C CA . GLN A 1 324 ? -18.757 2.845 14.200 1.00 84.19 324 GLN A CA 1
ATOM 2439 C C . GLN A 1 324 ? -19.401 3.272 12.879 1.00 84.19 324 GLN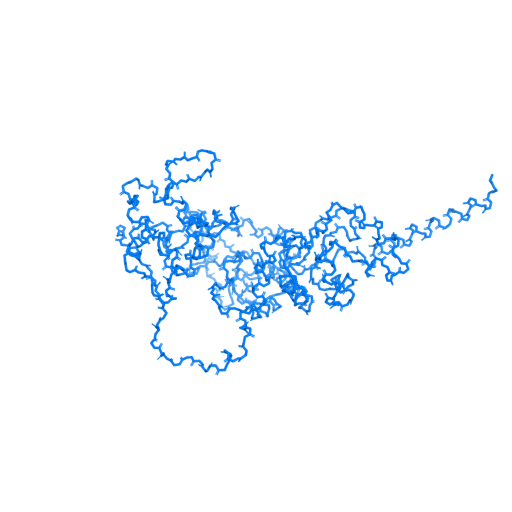 A C 1
ATOM 2441 O O . GLN A 1 324 ? -19.298 2.589 11.865 1.00 84.19 324 GLN A O 1
ATOM 2446 N N . LYS A 1 325 ? -20.211 4.339 12.913 1.00 77.44 325 LYS A N 1
ATOM 2447 C CA . LYS A 1 325 ? -20.856 4.840 11.691 1.00 77.44 325 LYS A CA 1
ATOM 2448 C C . LYS A 1 325 ? -19.799 5.348 10.707 1.00 77.44 325 LYS A C 1
ATOM 2450 O O . LYS A 1 325 ? -18.869 6.031 11.132 1.00 77.44 325 LYS A O 1
ATOM 2455 N N . SER A 1 326 ? -19.991 5.042 9.421 1.00 77.56 326 SER A N 1
ATOM 2456 C CA . SER A 1 326 ? -19.059 5.385 8.332 1.00 77.56 326 SER A CA 1
ATOM 2457 C C . SER A 1 326 ? -17.629 4.902 8.591 1.00 77.56 326 SER A C 1
ATOM 2459 O O . SER A 1 326 ? -16.668 5.612 8.307 1.00 77.56 326 SER A O 1
ATOM 2461 N N . ASP A 1 327 ? -17.516 3.739 9.240 1.00 79.81 327 ASP A N 1
ATOM 2462 C CA . ASP A 1 327 ? -16.258 3.107 9.653 1.00 79.81 327 ASP A CA 1
ATOM 2463 C C . ASP A 1 327 ? -15.294 4.045 10.406 1.00 79.81 327 ASP A C 1
ATOM 2465 O O . ASP A 1 327 ? -14.075 3.958 10.304 1.00 79.81 327 ASP A O 1
ATOM 2469 N N . TYR A 1 328 ? -15.851 5.000 11.161 1.00 86.56 328 TYR A N 1
ATOM 2470 C CA . TYR A 1 328 ? -15.079 6.017 11.869 1.00 86.56 328 TYR A CA 1
ATOM 2471 C C . TYR A 1 328 ? -15.293 5.944 13.381 1.00 86.56 328 TYR A C 1
ATOM 2473 O O . TYR A 1 328 ? -16.430 5.857 13.868 1.00 86.56 328 TYR A O 1
ATOM 2481 N N . ARG A 1 329 ? -14.190 6.036 14.132 1.00 91.00 329 ARG A N 1
ATOM 2482 C CA . ARG A 1 329 ? -14.142 6.021 15.599 1.00 91.00 329 ARG A CA 1
ATOM 2483 C C . ARG A 1 329 ? -13.429 7.252 16.144 1.00 91.00 329 ARG A C 1
ATOM 2485 O O . ARG A 1 329 ? -12.537 7.792 15.511 1.00 91.00 329 ARG A O 1
ATOM 2492 N N . MET A 1 330 ? -13.808 7.675 17.345 1.00 93.00 330 MET A N 1
ATOM 2493 C CA . MET A 1 330 ? -13.318 8.909 17.964 1.00 93.00 330 MET A CA 1
ATOM 2494 C C . MET A 1 330 ? -13.051 8.765 19.470 1.00 93.00 330 MET A C 1
ATOM 2496 O O . MET A 1 330 ? -12.850 9.753 20.166 1.00 93.00 330 MET A O 1
ATOM 2500 N N . ASP A 1 331 ? -13.085 7.545 20.007 1.00 91.31 331 ASP A N 1
ATOM 2501 C CA . ASP A 1 331 ? -12.896 7.273 21.436 1.00 91.31 331 ASP A CA 1
ATOM 2502 C C . ASP A 1 331 ? -11.424 7.162 21.860 1.00 91.31 331 ASP A C 1
ATOM 2504 O O . ASP A 1 331 ? -11.127 7.311 23.042 1.00 91.31 331 ASP A O 1
ATOM 2508 N N . THR A 1 332 ? -10.495 6.989 20.919 1.00 91.06 332 THR A N 1
ATOM 2509 C CA . THR A 1 332 ? -9.047 7.113 21.158 1.00 91.06 332 THR A CA 1
ATOM 2510 C C . THR A 1 332 ? -8.443 8.103 20.169 1.00 91.06 332 THR A C 1
ATOM 2512 O O . THR A 1 332 ? -9.049 8.401 19.135 1.00 91.06 332 THR A O 1
ATOM 2515 N N . LYS A 1 333 ? -7.241 8.611 20.467 1.00 89.38 333 LYS A N 1
ATOM 2516 C CA . LYS A 1 333 ? -6.527 9.498 19.544 1.00 89.38 333 LYS A CA 1
ATOM 2517 C C . LYS A 1 333 ? -6.286 8.797 18.212 1.00 89.38 333 LYS A C 1
ATOM 2519 O O . LYS A 1 333 ? -6.627 9.321 17.166 1.00 89.38 333 LYS A O 1
ATOM 2524 N N . GLU A 1 334 ? -5.723 7.602 18.241 1.00 85.56 334 GLU A N 1
ATOM 2525 C CA . GLU A 1 334 ? -5.353 6.863 17.038 1.00 85.56 334 GLU A CA 1
ATOM 2526 C C . GLU A 1 334 ? -6.563 6.658 16.126 1.00 85.56 334 GLU A C 1
ATOM 2528 O O . GLU A 1 334 ? -6.469 6.874 14.922 1.00 85.56 334 GLU A O 1
ATOM 2533 N N . ALA A 1 335 ? -7.716 6.331 16.714 1.00 86.12 335 ALA A N 1
ATOM 2534 C CA . ALA A 1 335 ? -8.967 6.183 15.989 1.00 86.12 335 ALA A CA 1
ATOM 2535 C C . ALA A 1 335 ? -9.489 7.516 15.420 1.00 86.12 335 ALA A C 1
ATOM 2537 O O . ALA A 1 335 ? -9.844 7.575 14.247 1.00 86.12 335 ALA A O 1
ATOM 2538 N N . ALA A 1 336 ? -9.476 8.596 16.210 1.00 88.81 336 ALA A N 1
ATOM 2539 C CA . ALA A 1 336 ? -9.969 9.911 15.785 1.00 88.81 336 ALA A CA 1
ATOM 2540 C C . ALA A 1 336 ? -9.157 10.530 14.630 1.00 88.81 336 ALA A C 1
ATOM 2542 O O . ALA A 1 336 ? -9.663 11.345 13.863 1.00 88.81 336 ALA A O 1
ATOM 2543 N N . PHE A 1 337 ? -7.878 10.175 14.508 1.00 89.69 337 PHE A N 1
ATOM 2544 C CA . PHE A 1 337 ? -7.014 10.647 13.422 1.00 89.69 337 PHE A CA 1
ATOM 2545 C C . PHE A 1 337 ? -6.941 9.660 12.247 1.00 89.69 337 PHE A C 1
ATOM 2547 O O . PHE A 1 337 ? -6.360 9.981 11.205 1.00 89.69 337 PHE A O 1
ATOM 2554 N N . ALA A 1 338 ? -7.548 8.480 12.382 1.00 79.62 338 ALA A N 1
ATOM 2555 C CA . ALA A 1 338 ? -7.716 7.556 11.274 1.00 79.62 338 ALA A CA 1
ATOM 2556 C C . ALA A 1 338 ? -8.732 8.098 10.252 1.00 79.62 338 ALA A C 1
ATOM 2558 O O . ALA A 1 338 ? -9.591 8.939 10.547 1.00 79.62 338 ALA A O 1
ATOM 2559 N N . LEU A 1 339 ? -8.614 7.610 9.019 1.00 75.38 339 LEU A N 1
ATOM 2560 C CA . LEU A 1 339 ? -9.599 7.877 7.980 1.00 75.38 339 LEU A CA 1
ATOM 2561 C C . LEU A 1 339 ? -10.842 7.031 8.257 1.00 75.38 339 LEU A C 1
ATOM 2563 O O . LEU A 1 339 ? -10.725 5.830 8.480 1.00 75.38 339 LEU A O 1
ATOM 2567 N N . GLY A 1 340 ? -12.009 7.671 8.251 1.00 74.81 340 GLY A N 1
ATOM 2568 C CA . GLY A 1 340 ? -13.279 6.974 8.061 1.00 74.81 340 GLY A CA 1
ATOM 2569 C C . GLY A 1 340 ? -13.611 6.844 6.577 1.00 74.81 340 GLY A C 1
ATOM 2570 O O . GLY A 1 340 ? -12.973 7.487 5.745 1.00 74.81 340 GLY A O 1
ATOM 2571 N N . GLU A 1 341 ? -14.675 6.113 6.257 1.00 76.31 341 GLU A N 1
ATOM 25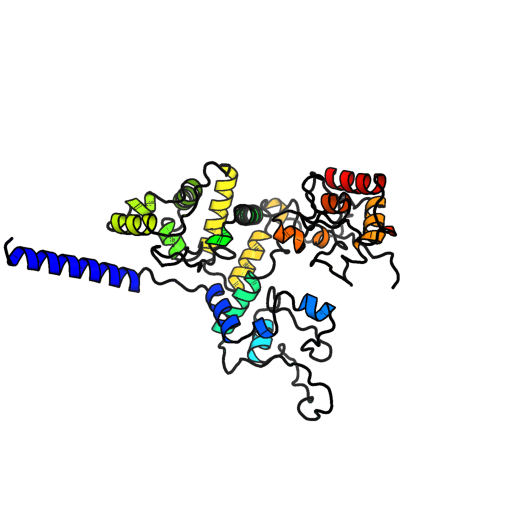72 C CA . GLU A 1 341 ? -15.152 5.861 4.887 1.00 76.31 341 GLU A CA 1
ATOM 2573 C C . GLU A 1 341 ? -15.241 7.142 4.038 1.00 76.31 341 GLU A C 1
ATOM 2575 O O . GLU A 1 341 ? -14.761 7.200 2.908 1.00 76.31 341 GLU A O 1
ATOM 2580 N N . ILE A 1 342 ? -15.810 8.213 4.603 1.00 73.75 342 ILE A N 1
ATOM 2581 C CA . ILE A 1 342 ? -15.987 9.484 3.886 1.00 73.75 342 ILE A CA 1
ATOM 2582 C C . ILE A 1 342 ? -14.645 10.194 3.670 1.00 73.75 342 ILE A C 1
ATOM 2584 O O . ILE A 1 342 ? -14.413 10.788 2.618 1.00 73.75 342 ILE A O 1
ATOM 2588 N N . ALA A 1 343 ? -13.760 10.149 4.666 1.00 77.81 343 ALA A N 1
ATOM 2589 C CA . ALA A 1 343 ? -12.443 10.771 4.583 1.00 77.81 343 ALA A CA 1
ATOM 2590 C C . ALA A 1 343 ? -11.577 10.066 3.525 1.00 77.81 343 ALA A C 1
ATOM 2592 O O . ALA A 1 343 ? -10.902 10.726 2.739 1.00 77.81 343 ALA A O 1
ATOM 2593 N N . GLU A 1 344 ? -11.676 8.737 3.447 1.00 72.31 344 GLU A N 1
ATOM 2594 C CA . GLU A 1 344 ? -11.057 7.927 2.400 1.00 72.31 344 GLU A CA 1
ATOM 2595 C C . GLU A 1 344 ? -11.628 8.250 1.013 1.00 72.31 344 GLU A C 1
ATOM 2597 O O . GLU A 1 344 ? -10.863 8.540 0.096 1.00 72.31 344 GLU A O 1
ATOM 2602 N N . PHE A 1 345 ? -12.956 8.284 0.864 1.00 70.12 345 PHE A N 1
ATOM 2603 C CA . PHE A 1 345 ? -13.611 8.600 -0.410 1.00 70.12 345 PHE A CA 1
ATOM 2604 C C . PHE A 1 345 ? -13.252 9.996 -0.941 1.00 70.12 345 PHE A C 1
ATOM 2606 O O . PHE A 1 345 ? -13.080 10.181 -2.145 1.00 70.12 345 PHE A O 1
ATOM 2613 N N . LEU A 1 346 ? -13.135 10.983 -0.049 1.00 67.06 346 LEU A N 1
ATOM 2614 C CA . LEU A 1 346 ? -12.780 12.363 -0.392 1.00 67.06 346 LEU A CA 1
ATOM 2615 C C . LEU A 1 346 ? -11.264 12.615 -0.419 1.00 67.06 346 LEU A C 1
ATOM 2617 O O . LEU A 1 346 ? -10.854 13.760 -0.611 1.00 67.06 346 LEU A O 1
ATOM 2621 N N . GLU A 1 347 ? -10.445 11.578 -0.210 1.00 73.62 347 GLU A N 1
ATOM 2622 C CA . GLU A 1 347 ? -8.979 11.645 -0.158 1.00 73.62 347 GLU A CA 1
ATOM 2623 C C . GLU A 1 347 ? -8.463 12.765 0.769 1.00 73.62 347 GLU A C 1
ATOM 2625 O O . GLU A 1 347 ? -7.525 13.502 0.454 1.00 73.62 347 GLU A O 1
ATOM 2630 N N . THR A 1 348 ? -9.097 12.919 1.933 1.00 75.62 348 THR A N 1
ATOM 2631 C CA . THR A 1 348 ? -8.802 13.982 2.902 1.00 75.62 348 THR A CA 1
ATOM 2632 C C . THR A 1 348 ? -8.705 13.431 4.318 1.00 75.62 348 THR A C 1
ATOM 2634 O O . THR A 1 348 ? -9.231 12.367 4.620 1.00 75.62 348 THR A O 1
ATOM 2637 N N . SER A 1 349 ? -8.051 14.156 5.223 1.00 82.56 349 SER A N 1
ATOM 2638 C CA . SER A 1 349 ? -7.957 13.748 6.626 1.00 82.56 349 SER A CA 1
ATOM 2639 C C . SER A 1 349 ? -9.212 14.129 7.407 1.00 82.56 349 SER A C 1
ATOM 2641 O O . SER A 1 349 ? -9.747 15.235 7.270 1.00 82.56 349 SER A O 1
ATOM 2643 N N . THR A 1 350 ? -9.639 13.250 8.319 1.00 87.19 350 THR A N 1
ATOM 2644 C CA . THR A 1 350 ? -10.733 13.573 9.245 1.00 87.19 350 THR A CA 1
ATOM 2645 C C . THR A 1 350 ? -10.365 14.760 10.135 1.00 87.19 350 THR A C 1
ATOM 2647 O O . THR A 1 350 ? -11.143 15.702 10.298 1.00 87.19 350 THR A O 1
ATOM 2650 N N . ILE A 1 351 ? -9.137 14.746 10.659 1.00 92.06 351 ILE A N 1
ATOM 2651 C CA . ILE A 1 351 ? -8.555 15.815 11.469 1.00 92.06 351 ILE A CA 1
ATOM 2652 C C . ILE A 1 351 ? -7.193 16.166 10.873 1.00 92.06 351 ILE A C 1
ATOM 2654 O O . ILE A 1 351 ? -6.301 15.324 10.814 1.00 92.06 351 ILE A O 1
ATOM 2658 N N . THR A 1 352 ? -7.026 17.418 10.457 1.00 90.06 352 THR A N 1
ATOM 2659 C CA . THR A 1 352 ? -5.772 17.965 9.930 1.00 90.06 352 THR A CA 1
ATOM 2660 C C . THR A 1 352 ? -5.174 18.907 10.982 1.00 90.06 352 THR A C 1
ATOM 2662 O O . THR A 1 352 ? -5.633 20.047 11.108 1.00 90.06 352 THR A O 1
ATOM 2665 N N . PRO A 1 353 ? -4.172 18.471 11.777 1.00 90.19 353 PRO A N 1
ATOM 2666 C CA . PRO A 1 353 ? -3.543 19.311 12.795 1.00 90.19 353 PRO A CA 1
ATOM 2667 C C . PRO A 1 353 ? -3.097 20.668 12.248 1.00 90.19 353 PRO A C 1
ATOM 2669 O O . PRO A 1 353 ? -2.389 20.747 11.247 1.00 90.19 353 PRO A O 1
ATOM 2672 N N . GLY A 1 354 ? -3.487 21.746 12.924 1.00 86.25 354 GLY A N 1
ATOM 2673 C CA . GLY A 1 354 ? -3.130 23.112 12.545 1.00 86.25 354 GLY A CA 1
ATOM 2674 C C . GLY A 1 354 ? -3.997 23.720 11.441 1.00 86.25 354 GLY A C 1
ATOM 2675 O O . GLY A 1 354 ? -3.942 24.935 11.251 1.00 86.25 354 GLY A O 1
ATOM 2676 N N . ASP A 1 355 ? -4.838 22.932 10.762 1.00 89.06 355 ASP A N 1
ATOM 2677 C CA . ASP A 1 355 ? -5.713 23.417 9.695 1.00 89.06 355 ASP A CA 1
ATOM 2678 C C . ASP A 1 355 ? -7.175 22.978 9.892 1.00 89.06 355 ASP A C 1
ATOM 2680 O O . ASP A 1 355 ? -7.624 21.956 9.359 1.00 89.06 355 ASP A O 1
ATOM 2684 N N . PRO A 1 356 ? -7.968 23.782 10.624 1.00 89.06 356 PRO A N 1
ATOM 2685 C CA . PRO A 1 356 ? -9.395 23.532 10.795 1.00 89.06 356 PRO A CA 1
ATOM 2686 C C . PRO A 1 356 ? -10.170 23.535 9.478 1.00 89.06 356 PRO A C 1
ATOM 2688 O O . PRO A 1 356 ? -11.163 22.833 9.369 1.00 89.06 356 PRO A O 1
ATOM 2691 N N . LYS A 1 357 ? -9.745 24.312 8.473 1.00 85.75 357 LYS A N 1
ATOM 2692 C CA . LYS A 1 357 ? -10.498 24.441 7.214 1.00 85.75 357 LYS A CA 1
ATOM 2693 C C . LYS A 1 357 ? -10.364 23.203 6.341 1.00 85.75 357 LYS A C 1
ATOM 2695 O O . LYS A 1 357 ? -11.304 22.863 5.634 1.00 85.75 357 LYS A O 1
ATOM 2700 N N . SER A 1 358 ? -9.211 22.549 6.411 1.00 83.44 358 SER A N 1
ATOM 2701 C CA . SER A 1 358 ? -8.937 21.293 5.712 1.00 83.44 358 SER A CA 1
ATOM 2702 C C . SER A 1 358 ? -9.275 20.061 6.560 1.00 83.44 358 SER A C 1
ATOM 2704 O O . SER A 1 358 ? -8.920 18.949 6.187 1.00 83.44 358 SER A O 1
ATOM 2706 N N . SER A 1 359 ? -9.915 20.236 7.722 1.00 88.31 359 SER A N 1
ATOM 2707 C CA . SER A 1 359 ? -10.333 19.133 8.591 1.00 88.31 359 SER A CA 1
ATOM 2708 C C . SER A 1 359 ? -11.785 18.774 8.325 1.00 88.31 359 SER A C 1
ATOM 2710 O O . SER A 1 359 ? -12.685 19.566 8.613 1.00 88.31 359 SER A O 1
ATOM 2712 N N . LEU A 1 360 ? -12.025 17.557 7.842 1.00 90.19 360 LEU A N 1
ATOM 2713 C CA . LEU A 1 360 ? -13.373 17.082 7.538 1.00 90.19 360 LEU A CA 1
ATOM 2714 C C . LEU A 1 360 ? -14.289 17.101 8.776 1.00 90.19 360 LEU A C 1
ATOM 2716 O O . LEU A 1 360 ? -15.467 17.427 8.656 1.00 90.19 360 LEU A O 1
ATOM 2720 N N . LEU A 1 361 ? -13.735 16.866 9.974 1.00 93.06 361 LEU A N 1
ATOM 2721 C CA . LEU A 1 361 ? -14.420 17.052 11.257 1.00 93.06 361 LEU A CA 1
ATOM 2722 C C . LEU A 1 361 ? -15.099 18.425 11.337 1.00 93.06 361 LEU A C 1
ATOM 2724 O O . LEU A 1 361 ? -16.283 18.510 11.634 1.00 93.06 361 LEU A O 1
ATOM 2728 N N . VAL A 1 362 ? -14.370 19.505 11.054 1.00 92.69 362 VAL A N 1
ATOM 2729 C CA . VAL A 1 362 ? -14.895 20.875 11.160 1.00 92.69 362 VAL A CA 1
ATOM 2730 C C . VAL A 1 362 ? -15.908 21.155 10.052 1.00 92.69 362 VAL A C 1
ATOM 2732 O O . VAL A 1 362 ? -16.925 21.794 10.313 1.00 92.69 362 VAL A O 1
ATOM 2735 N N . THR A 1 363 ? -15.685 20.624 8.848 1.00 90.12 363 THR A N 1
ATOM 2736 C CA . THR A 1 363 ? -16.650 20.694 7.742 1.00 90.12 363 THR A CA 1
ATOM 2737 C C . THR A 1 363 ? -18.001 20.094 8.132 1.00 90.12 363 THR A C 1
ATOM 2739 O O . THR A 1 363 ? -19.029 20.739 7.946 1.00 90.12 363 THR A O 1
ATOM 2742 N N . PHE A 1 364 ? -18.010 18.907 8.744 1.00 90.69 364 PHE A N 1
ATOM 2743 C CA . PHE A 1 364 ? -19.234 18.239 9.196 1.00 90.69 364 PHE A CA 1
ATOM 2744 C C . PHE A 1 364 ? -19.951 18.967 10.337 1.00 90.69 364 PHE A C 1
ATOM 2746 O O . PHE A 1 364 ? -21.179 18.934 10.414 1.00 90.69 364 PHE A O 1
ATOM 2753 N N . LEU A 1 365 ? -19.198 19.639 11.211 1.00 92.00 365 LEU A N 1
ATOM 2754 C CA . LEU A 1 365 ? -19.757 20.456 12.291 1.00 92.00 365 LEU A CA 1
ATOM 2755 C C . LEU A 1 365 ? -20.395 21.754 11.777 1.00 92.00 365 LEU A C 1
ATOM 2757 O O . LEU A 1 365 ? -21.340 22.249 12.385 1.00 92.00 365 LEU A O 1
ATOM 2761 N N . LEU A 1 366 ? -19.868 22.313 10.684 1.00 89.12 366 LEU A N 1
ATOM 2762 C CA . LEU A 1 366 ? -20.339 23.561 10.074 1.00 89.12 366 LEU A CA 1
ATOM 2763 C C . LEU A 1 366 ? -21.422 23.362 9.008 1.00 89.12 366 LEU A C 1
ATOM 2765 O O . LEU A 1 366 ? -21.973 24.354 8.536 1.00 89.12 366 LEU A O 1
ATOM 2769 N N . ALA A 1 367 ? -21.700 22.125 8.597 1.00 83.94 367 ALA A N 1
ATOM 2770 C CA . ALA A 1 367 ? -22.681 21.850 7.558 1.00 83.94 367 ALA A CA 1
ATOM 2771 C C . ALA A 1 367 ? -24.088 22.321 7.977 1.00 83.94 367 ALA A C 1
ATOM 2773 O O . ALA A 1 367 ? -24.536 22.088 9.100 1.00 83.94 367 ALA A O 1
ATOM 2774 N N . GLU A 1 368 ? -24.792 22.982 7.058 1.00 73.00 368 GLU A N 1
ATOM 2775 C CA . GLU A 1 368 ? -26.156 23.477 7.252 1.00 73.00 368 GLU A CA 1
ATOM 2776 C C . GLU A 1 368 ? -27.111 22.691 6.342 1.00 73.00 368 GLU A C 1
ATOM 2778 O O . GLU A 1 368 ? -27.087 22.886 5.133 1.00 73.00 368 GLU A O 1
ATOM 2783 N N . GLU A 1 369 ? -27.959 21.834 6.933 1.00 64.38 369 GLU A N 1
ATOM 2784 C CA . GLU A 1 369 ? -28.945 20.979 6.232 1.00 64.38 369 GLU A CA 1
ATOM 2785 C C . GLU A 1 369 ? -28.344 20.071 5.130 1.00 64.38 369 GLU A C 1
ATOM 2787 O O . GLU A 1 369 ? -27.149 20.103 4.862 1.00 64.38 369 GLU A O 1
ATOM 2792 N N . GLU A 1 370 ? -29.133 19.139 4.579 1.00 56.69 370 GLU A N 1
ATOM 2793 C CA . GLU A 1 370 ? -28.655 18.220 3.532 1.00 56.69 370 GLU A CA 1
ATOM 2794 C C . GLU A 1 370 ? -28.235 19.023 2.297 1.00 56.69 370 GLU A C 1
ATOM 2796 O O . GLU A 1 370 ? -29.103 19.499 1.566 1.00 56.69 370 GLU A O 1
ATOM 2801 N N . ASP A 1 371 ? -26.929 19.167 2.052 1.00 54.28 371 ASP A N 1
ATOM 2802 C CA . ASP A 1 371 ? -26.427 19.634 0.762 1.00 54.28 371 ASP A CA 1
ATOM 2803 C C . ASP A 1 371 ? -26.600 18.490 -0.253 1.00 54.28 371 ASP A C 1
ATOM 2805 O O . ASP A 1 371 ? -25.822 17.528 -0.234 1.00 54.28 371 ASP A O 1
ATOM 2809 N N . PRO A 1 372 ? -27.608 18.547 -1.146 1.00 52.97 372 PRO A N 1
ATOM 2810 C CA . PRO A 1 372 ? -27.921 17.434 -2.033 1.00 52.97 372 PRO A CA 1
ATOM 2811 C C . PRO A 1 372 ? -26.865 17.250 -3.128 1.00 52.97 372 PRO A C 1
ATOM 2813 O O . PRO A 1 372 ? -26.884 16.231 -3.814 1.00 52.97 372 PRO A O 1
ATOM 2816 N N . GLU A 1 373 ? -25.995 18.242 -3.346 1.00 53.88 373 GLU A N 1
ATOM 2817 C CA . GLU A 1 373 ? -24.945 18.184 -4.364 1.00 53.88 373 GLU A CA 1
ATOM 2818 C C . GLU A 1 373 ? -23.650 17.568 -3.824 1.00 53.88 373 GLU A C 1
ATOM 2820 O O . GLU A 1 373 ? -22.910 16.971 -4.604 1.00 53.88 373 GLU A O 1
ATOM 2825 N N . ASN A 1 374 ? -23.394 17.675 -2.514 1.00 53.47 374 ASN A N 1
ATOM 2826 C CA . ASN A 1 374 ? -22.134 17.242 -1.900 1.00 53.47 374 ASN A CA 1
ATOM 2827 C C . ASN A 1 374 ? -22.274 16.086 -0.893 1.00 53.47 374 ASN A C 1
ATOM 2829 O O . ASN A 1 374 ? -21.257 15.624 -0.384 1.00 53.47 374 ASN A O 1
ATOM 2833 N N . GLU A 1 375 ? -23.496 15.622 -0.593 1.00 62.03 375 GLU A N 1
ATOM 2834 C CA . GLU A 1 375 ? -23.773 14.536 0.373 1.00 62.03 375 GLU A CA 1
ATOM 2835 C C . GLU A 1 375 ? -23.154 14.779 1.770 1.00 62.03 375 GLU A C 1
ATOM 2837 O O . GLU A 1 375 ? -22.879 13.850 2.530 1.00 62.03 375 GLU A O 1
ATOM 2842 N N . ILE A 1 376 ? -22.935 16.047 2.137 1.00 67.81 376 ILE A N 1
ATOM 2843 C CA . ILE A 1 376 ? -22.445 16.435 3.462 1.00 67.81 376 ILE A CA 1
ATOM 2844 C C . ILE A 1 376 ? -23.658 16.676 4.362 1.00 67.81 376 ILE A C 1
ATOM 2846 O O . ILE A 1 376 ? -24.454 17.585 4.129 1.00 67.81 376 ILE A O 1
ATOM 2850 N N . PHE A 1 377 ? -23.780 15.861 5.409 1.00 78.00 377 PHE A N 1
ATOM 2851 C CA . PHE A 1 377 ? -24.857 15.939 6.395 1.00 78.00 377 PHE A CA 1
ATOM 2852 C C . PHE A 1 377 ? -24.346 16.552 7.703 1.00 78.00 377 PHE A C 1
ATOM 2854 O O . PHE A 1 377 ? -23.280 16.150 8.160 1.00 78.00 377 PHE A O 1
ATOM 2861 N N . PRO A 1 378 ? -25.084 17.460 8.363 1.00 85.06 378 PRO A N 1
ATOM 2862 C CA . PRO A 1 378 ? -24.676 18.005 9.657 1.00 85.06 378 PRO A CA 1
ATOM 2863 C C . PRO A 1 378 ? -24.474 16.911 10.708 1.00 85.06 378 PRO A C 1
ATOM 2865 O O . PRO A 1 378 ? -25.318 16.026 10.866 1.00 85.06 378 PRO A O 1
ATOM 2868 N N . MET A 1 379 ? -23.373 17.009 11.459 1.00 88.19 379 MET A N 1
ATOM 2869 C CA . MET A 1 379 ? -23.073 16.118 12.581 1.00 88.19 379 MET A CA 1
ATOM 2870 C C . MET A 1 379 ? -23.139 16.870 13.926 1.00 88.19 379 MET A C 1
ATOM 2872 O O . MET A 1 379 ? -22.508 17.919 14.065 1.00 88.19 379 MET A O 1
ATOM 2876 N N . PRO A 1 380 ? -23.846 16.332 14.943 1.00 88.94 380 PRO A N 1
ATOM 2877 C CA . PRO A 1 380 ? -24.620 15.091 14.931 1.00 88.94 380 PRO A CA 1
ATOM 2878 C C . PRO A 1 380 ? -25.904 15.200 14.085 1.00 88.94 380 PRO A C 1
ATOM 2880 O O . PRO A 1 380 ? -26.419 16.302 13.875 1.00 88.94 380 PRO A O 1
ATOM 2883 N N . PRO A 1 381 ? -26.440 14.059 13.610 1.00 84.44 381 PRO A N 1
ATOM 2884 C CA . PRO A 1 381 ? -27.605 14.044 12.725 1.00 84.44 381 PRO A CA 1
ATOM 2885 C C . PRO A 1 381 ? -28.883 14.531 13.422 1.00 84.44 381 PRO A C 1
ATOM 2887 O O . PRO A 1 381 ? -29.743 15.138 12.782 1.00 84.44 381 PRO A O 1
ATOM 2890 N N . ASP A 1 382 ? -28.996 14.284 14.729 1.00 84.94 382 ASP A N 1
ATOM 2891 C CA . ASP A 1 382 ? -30.120 14.733 15.545 1.00 84.94 382 ASP A CA 1
ATOM 2892 C C . ASP A 1 382 ? -29.981 16.238 15.821 1.00 84.94 382 ASP A C 1
ATOM 2894 O O . ASP A 1 382 ? -28.994 16.680 16.406 1.00 84.94 382 ASP A O 1
ATOM 2898 N N . GLU A 1 383 ? -30.970 17.036 15.405 1.00 82.81 383 GLU A N 1
ATOM 2899 C CA . GLU A 1 383 ? -30.926 18.506 15.497 1.00 82.81 383 GLU A CA 1
ATOM 2900 C C . GLU A 1 383 ? -30.739 19.009 16.939 1.00 82.81 383 GLU A C 1
ATOM 2902 O O . GLU A 1 383 ? -30.015 19.975 17.169 1.00 82.81 383 GLU A O 1
ATOM 2907 N N . GLU A 1 384 ? -31.338 18.315 17.912 1.00 84.12 384 GLU A N 1
ATOM 2908 C CA . GLU A 1 384 ? -31.236 18.625 19.345 1.00 84.12 384 GLU A CA 1
ATOM 2909 C C . GLU A 1 384 ? -29.816 18.426 19.907 1.00 84.12 384 GLU A C 1
ATOM 2911 O O . GLU A 1 384 ? -29.463 19.052 20.906 1.00 84.12 384 GLU A O 1
ATOM 2916 N N . ASP A 1 385 ? -29.002 17.592 19.249 1.00 84.31 385 ASP A N 1
ATOM 2917 C CA . ASP A 1 385 ? -27.632 17.260 19.649 1.00 84.31 385 ASP A CA 1
ATOM 2918 C C . ASP A 1 385 ? -26.578 18.085 18.875 1.00 84.31 385 ASP A C 1
ATOM 2920 O O . ASP A 1 385 ? -25.379 17.865 19.067 1.00 84.31 385 ASP A O 1
ATOM 2924 N N . ARG A 1 386 ? -26.983 19.016 17.993 1.00 86.94 386 ARG A N 1
ATOM 2925 C CA . ARG A 1 386 ? -26.062 19.861 17.208 1.00 86.94 386 ARG A CA 1
ATOM 2926 C C . ARG A 1 386 ? -25.294 20.855 18.071 1.00 86.94 386 ARG A C 1
ATOM 2928 O O . ARG A 1 386 ? -25.785 21.378 19.068 1.00 86.94 386 ARG A O 1
ATOM 2935 N N . PHE A 1 387 ? -24.072 21.144 17.635 1.00 90.94 387 PHE A N 1
ATOM 2936 C CA . PHE A 1 387 ? -23.171 22.041 18.342 1.00 90.94 387 PHE A CA 1
ATOM 2937 C C . PHE A 1 387 ? -23.577 23.507 18.180 1.00 90.94 387 PHE A C 1
ATOM 2939 O O . PHE A 1 387 ? -23.979 23.950 17.104 1.00 90.94 387 PHE A O 1
ATOM 2946 N N . THR A 1 388 ? -23.402 24.295 19.240 1.00 91.56 388 THR A N 1
ATOM 2947 C CA . THR A 1 388 ? -23.499 25.755 19.146 1.00 91.56 388 THR A CA 1
ATOM 2948 C C . THR A 1 388 ? -22.262 26.332 18.448 1.00 91.56 388 THR A C 1
ATOM 2950 O O . THR A 1 388 ? -21.187 25.722 18.490 1.00 91.56 388 THR A O 1
ATOM 2953 N N . PRO A 1 389 ? -22.347 27.541 17.861 1.00 89.88 389 PRO A N 1
ATOM 2954 C CA . PRO A 1 389 ? -21.192 28.196 17.244 1.00 89.88 389 PRO A CA 1
ATOM 2955 C C . PRO A 1 389 ? -19.976 28.307 18.176 1.00 89.88 389 PRO A C 1
ATOM 2957 O O . PRO A 1 389 ? -18.833 28.165 17.741 1.00 89.88 389 PRO A O 1
ATOM 2960 N N . GLU A 1 390 ? -20.201 28.515 19.475 1.00 89.31 390 GLU A N 1
ATOM 2961 C CA . GLU A 1 390 ? -19.145 28.574 20.486 1.00 89.31 390 GLU A CA 1
ATOM 2962 C C . GLU A 1 390 ? -18.473 27.210 20.694 1.00 89.31 390 GLU A C 1
ATOM 2964 O O . GLU A 1 390 ? -17.253 27.143 20.829 1.00 89.31 390 GLU A O 1
ATOM 2969 N N . GLN A 1 391 ? -19.239 26.115 20.679 1.00 93.81 391 GLN A N 1
ATOM 2970 C CA . GLN A 1 391 ? -18.697 24.758 20.793 1.00 93.81 391 GLN A CA 1
ATOM 2971 C C . GLN A 1 391 ? -17.896 24.363 19.545 1.00 93.81 391 GLN A C 1
ATOM 2973 O O . GLN A 1 391 ? -16.797 23.823 19.671 1.00 93.81 391 GLN A O 1
ATOM 2978 N N . ILE A 1 392 ? -18.389 24.699 18.348 1.00 94.62 392 ILE A N 1
ATOM 2979 C CA . ILE A 1 392 ? -17.655 24.485 17.088 1.00 94.62 392 ILE A CA 1
ATOM 2980 C C . ILE A 1 392 ? -16.360 25.303 17.084 1.00 94.62 392 ILE A C 1
ATOM 2982 O O . ILE A 1 392 ? -15.317 24.812 16.649 1.00 94.62 392 ILE A O 1
ATOM 2986 N N . THR A 1 393 ? -16.396 26.530 17.617 1.00 92.19 393 THR A N 1
ATOM 2987 C CA . THR A 1 393 ? -15.204 27.377 17.765 1.00 92.19 393 THR A CA 1
ATOM 2988 C C . THR A 1 393 ? -14.166 26.713 18.666 1.00 92.19 393 THR A C 1
ATOM 2990 O O . THR A 1 393 ? -13.006 26.642 18.278 1.00 92.19 393 THR A O 1
ATOM 2993 N N . LEU A 1 394 ? -14.567 26.147 19.809 1.00 92.88 394 LEU A N 1
ATOM 2994 C CA . LEU A 1 394 ? -13.650 25.427 20.704 1.00 92.88 394 LEU A CA 1
ATOM 2995 C C . LEU A 1 394 ? -12.974 24.231 20.017 1.00 92.88 394 LEU A C 1
ATOM 2997 O O . LEU A 1 394 ? -11.770 24.029 20.178 1.00 92.88 394 LEU A O 1
ATOM 3001 N N . ILE A 1 395 ? -13.727 23.453 19.235 1.00 95.81 395 ILE A N 1
ATOM 3002 C CA . ILE A 1 395 ? -13.179 22.320 18.473 1.00 95.81 395 ILE A CA 1
ATOM 3003 C C . ILE A 1 395 ? -12.235 22.828 17.374 1.00 95.81 395 ILE A C 1
ATOM 3005 O O . ILE A 1 395 ? -11.138 22.301 17.208 1.00 95.81 395 ILE A O 1
ATOM 3009 N N . SER A 1 396 ? -12.612 23.892 16.667 1.00 92.00 396 SER A N 1
ATOM 3010 C CA . SER A 1 396 ? -11.791 24.496 15.611 1.00 92.00 396 SER A CA 1
ATOM 3011 C C . SER A 1 396 ? -10.484 25.078 16.157 1.00 92.00 396 SER A C 1
ATOM 3013 O O . SER A 1 396 ? -9.430 24.901 15.553 1.00 92.00 396 SER A O 1
ATOM 3015 N N . GLU A 1 397 ? -10.517 25.740 17.315 1.00 89.62 397 GLU A N 1
ATOM 3016 C CA . GLU A 1 397 ? -9.325 26.248 18.006 1.00 89.62 397 GLU A CA 1
ATOM 3017 C C . GLU A 1 397 ? -8.421 25.111 18.484 1.00 89.62 397 GLU A C 1
ATOM 3019 O O . GLU A 1 397 ? -7.198 25.209 18.377 1.00 89.62 397 GLU A O 1
ATOM 3024 N N . TRP A 1 398 ? -9.004 24.009 18.960 1.00 95.75 398 TRP A N 1
ATOM 3025 C CA . TRP A 1 398 ? -8.250 22.807 19.300 1.00 95.75 398 TRP A CA 1
ATOM 3026 C C . TRP A 1 398 ? -7.537 22.218 18.078 1.00 95.75 398 TRP A C 1
ATOM 3028 O O . TRP A 1 398 ? -6.336 21.953 18.157 1.00 95.75 398 TRP A O 1
ATOM 3038 N N . VAL A 1 399 ? -8.219 22.097 16.933 1.00 94.44 399 VAL A N 1
ATOM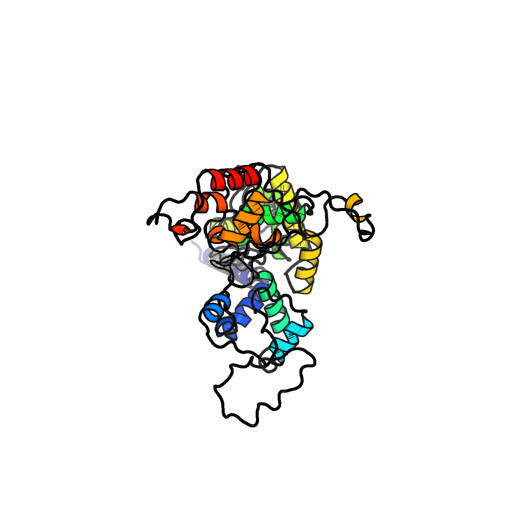 3039 C CA . VAL A 1 399 ? -7.581 21.670 15.678 1.00 94.44 399 VAL A CA 1
ATOM 3040 C C . VAL A 1 399 ? -6.465 22.641 15.283 1.00 94.44 399 VAL A C 1
ATOM 3042 O O . VAL A 1 399 ? -5.350 22.204 14.995 1.00 94.44 399 VAL A O 1
ATOM 3045 N N . ALA A 1 400 ? -6.713 23.954 15.345 1.00 88.38 400 ALA A N 1
ATOM 3046 C CA . ALA A 1 400 ? -5.726 24.990 15.025 1.00 88.38 400 ALA A CA 1
ATOM 3047 C C . ALA A 1 400 ? -4.484 24.937 15.932 1.00 88.38 400 ALA A C 1
ATOM 3049 O O . ALA A 1 400 ? -3.381 25.246 15.490 1.00 88.38 400 ALA A O 1
ATOM 3050 N N . ALA A 1 401 ? -4.643 24.509 17.184 1.00 81.06 401 ALA A N 1
ATOM 3051 C CA . ALA A 1 401 ? -3.553 24.312 18.137 1.00 81.06 401 ALA A CA 1
ATOM 3052 C C . ALA A 1 401 ? -2.734 23.028 17.888 1.00 81.06 401 ALA A C 1
ATOM 3054 O O . ALA A 1 401 ? -1.907 22.662 18.723 1.00 81.06 401 ALA A O 1
ATOM 3055 N N . GLY A 1 402 ? -2.954 22.339 16.765 1.00 88.06 402 GLY A N 1
ATOM 3056 C CA . GLY A 1 402 ? -2.297 21.074 16.437 1.00 88.06 402 GLY A CA 1
ATOM 3057 C C . GLY A 1 402 ? -3.033 19.849 16.974 1.00 88.06 402 GLY A C 1
ATOM 3058 O O . GLY A 1 402 ? -2.436 18.781 17.056 1.00 88.06 402 GLY A O 1
ATOM 3059 N N . ALA A 1 403 ? -4.308 20.006 17.347 1.00 93.75 403 ALA A N 1
ATOM 3060 C CA . ALA A 1 403 ? -5.179 18.939 17.825 1.00 93.75 403 ALA A CA 1
ATOM 3061 C C . ALA A 1 403 ? -4.551 18.094 18.965 1.00 93.75 403 ALA A C 1
ATOM 3063 O O . ALA A 1 403 ? -4.494 16.867 18.869 1.00 93.75 403 ALA A O 1
ATOM 3064 N N . PRO A 1 404 ? -4.052 18.721 20.055 1.00 91.75 404 PRO A N 1
ATOM 3065 C CA . PRO A 1 404 ? -3.375 18.001 21.128 1.00 91.75 404 PRO A CA 1
ATOM 3066 C C . PRO A 1 404 ? -4.295 16.956 21.756 1.00 91.75 404 PRO A C 1
ATOM 3068 O O . PRO A 1 404 ? -5.381 17.275 22.240 1.00 91.75 404 PRO A O 1
ATOM 3071 N N . TRP A 1 405 ? -3.841 15.710 21.749 1.00 92.00 405 TRP A N 1
ATOM 3072 C CA . TRP A 1 405 ? -4.499 14.570 22.366 1.00 92.00 405 TRP A CA 1
ATOM 3073 C C . TRP A 1 405 ? -3.405 13.600 22.804 1.00 92.00 405 TRP A C 1
ATOM 3075 O O . TRP A 1 405 ? -2.456 13.320 22.066 1.00 92.00 405 TRP A O 1
ATOM 3085 N N . HIS A 1 406 ? -3.520 13.130 24.034 1.00 87.75 406 HIS A N 1
ATOM 3086 C CA . HIS A 1 406 ? -2.560 12.245 24.671 1.00 87.75 406 HIS A CA 1
ATOM 3087 C C . HIS A 1 406 ? -2.909 10.771 24.408 1.00 87.75 406 HIS A C 1
ATOM 3089 O O . HIS A 1 406 ? -4.064 10.401 24.577 1.00 87.75 406 HIS A O 1
ATOM 3095 N N . GLU A 1 407 ? -1.935 9.920 24.071 1.00 78.94 407 GLU A N 1
ATOM 3096 C CA . GLU A 1 407 ? -2.178 8.527 23.625 1.00 78.94 407 GLU A CA 1
ATOM 3097 C C . GLU A 1 407 ? -3.011 7.708 24.629 1.00 78.94 407 GLU A C 1
ATOM 3099 O O . GLU A 1 407 ? -3.981 7.060 24.266 1.00 78.94 407 GLU A O 1
ATOM 3104 N N . SER A 1 408 ? -2.715 7.801 25.932 1.00 79.62 408 SER A N 1
ATOM 3105 C CA . SER A 1 408 ? -3.494 7.086 26.963 1.00 79.62 408 SER A CA 1
ATOM 3106 C C . SER A 1 408 ? -4.854 7.705 27.331 1.00 79.62 408 SER A C 1
ATOM 3108 O O . SER A 1 408 ? -5.507 7.233 28.266 1.00 79.62 408 SER A O 1
ATOM 3110 N N . GLN A 1 409 ? -5.275 8.787 26.670 1.00 83.62 409 GLN A N 1
ATOM 3111 C CA . GLN A 1 409 ? -6.551 9.443 26.945 1.00 83.62 409 GLN A CA 1
ATOM 3112 C C . GLN A 1 409 ? -7.654 8.848 26.065 1.00 83.62 409 GLN A C 1
ATOM 3114 O O . GLN A 1 409 ? -7.817 9.238 24.911 1.00 83.62 409 GLN A O 1
ATOM 3119 N N . GLU A 1 410 ? -8.445 7.955 26.653 1.00 89.38 410 GLU A N 1
ATOM 3120 C CA . GLU A 1 410 ? -9.645 7.388 26.036 1.00 89.38 410 GLU A CA 1
ATOM 3121 C C . GLU A 1 410 ? -10.901 8.152 26.471 1.00 89.38 410 GLU A C 1
ATOM 3123 O O . GLU A 1 410 ? -11.027 8.586 27.623 1.00 89.38 410 GLU A O 1
ATOM 3128 N N . LEU A 1 411 ? -11.847 8.306 25.551 1.00 89.94 411 LEU A N 1
ATOM 3129 C CA . LEU A 1 411 ? -13.151 8.906 25.796 1.00 89.94 411 LEU A CA 1
ATOM 3130 C C . LEU A 1 411 ? -14.220 7.826 25.915 1.00 89.94 411 LEU A C 1
ATOM 3132 O O . LEU A 1 411 ? -14.182 6.789 25.260 1.00 89.94 411 LEU A O 1
ATOM 3136 N N . GLN A 1 412 ? -15.219 8.094 26.745 1.00 87.00 412 GLN A N 1
ATOM 3137 C CA . GLN A 1 412 ? -16.373 7.222 26.916 1.00 87.00 412 GLN A CA 1
ATOM 3138 C C . GLN A 1 412 ? -17.632 8.015 26.616 1.00 87.00 412 GLN A C 1
ATOM 3140 O O . GLN A 1 412 ? -17.703 9.205 26.908 1.00 87.00 412 GLN A O 1
ATOM 3145 N N . SER A 1 413 ? -18.640 7.358 26.045 1.00 83.62 413 SER A N 1
ATOM 3146 C CA . SER A 1 413 ? -19.919 8.028 25.839 1.00 83.62 413 SER A CA 1
ATOM 3147 C C . SER A 1 413 ? -20.548 8.378 27.185 1.00 83.62 413 SER A C 1
ATOM 3149 O O . SER A 1 413 ? -20.606 7.540 28.085 1.00 83.62 413 SER A O 1
ATOM 3151 N N . THR A 1 414 ? -21.058 9.602 27.310 1.00 81.44 414 THR A N 1
ATOM 3152 C CA . THR A 1 414 ? -21.899 9.999 28.450 1.00 81.44 414 THR A CA 1
ATOM 3153 C C . THR A 1 414 ? -23.359 9.570 28.271 1.00 81.44 414 THR A C 1
ATOM 3155 O O . THR A 1 414 ? -24.158 9.698 29.199 1.00 81.44 414 THR A O 1
ATOM 3158 N N . TYR A 1 415 ? -23.708 9.018 27.104 1.00 71.38 415 TYR A N 1
ATOM 3159 C CA . TYR A 1 415 ? -25.027 8.477 26.807 1.00 71.38 415 TYR A CA 1
ATOM 3160 C C . TYR A 1 415 ? -25.195 7.103 27.473 1.00 71.38 415 TYR A C 1
ATOM 3162 O O . TYR A 1 415 ? -24.437 6.167 27.208 1.00 71.38 415 TYR A O 1
ATOM 3170 N N . THR A 1 416 ? -26.191 6.965 28.348 1.00 57.75 416 THR A N 1
ATOM 3171 C CA . THR A 1 416 ? -26.607 5.661 28.882 1.00 57.75 416 THR A CA 1
ATOM 3172 C C . THR A 1 416 ? -27.726 5.105 28.011 1.00 57.75 416 THR A C 1
ATOM 3174 O O . THR A 1 416 ? -28.746 5.779 27.870 1.00 57.75 416 THR A O 1
ATOM 3177 N N . ASP A 1 417 ? -27.504 3.914 27.443 1.00 51.06 417 ASP A N 1
ATOM 3178 C CA . ASP A 1 417 ? -28.497 3.150 26.663 1.00 51.06 417 ASP A CA 1
ATOM 3179 C C . ASP A 1 417 ? -29.821 2.925 27.417 1.00 51.06 417 ASP A C 1
ATOM 3181 O O . ASP A 1 417 ? -29.775 2.680 28.651 1.00 51.06 417 ASP A O 1
#

Solvent-accessible surface area (backbone atoms only — not comparable to full-atom values): 23239 Å² total; per-residue (Å²): 132,60,73,74,56,54,53,53,52,52,51,51,50,49,51,51,52,50,49,53,52,48,46,40,67,75,74,28,58,74,75,79,29,38,34,59,51,7,51,50,49,36,61,76,71,45,49,54,78,77,44,42,95,58,50,68,54,42,51,74,70,68,50,85,64,53,56,54,95,92,50,86,75,76,55,54,57,44,41,84,61,53,71,68,42,48,43,25,29,47,38,63,32,39,53,75,89,63,73,81,72,79,68,85,77,68,90,85,70,85,83,69,50,69,61,68,55,35,56,91,80,47,54,73,64,55,48,43,15,33,47,16,22,17,49,65,65,24,79,79,72,68,71,77,82,73,96,69,59,6,61,50,40,55,20,50,52,50,37,57,76,72,45,48,34,78,52,19,18,70,92,23,55,16,80,34,82,18,60,49,29,75,45,39,35,32,65,26,40,24,36,69,67,27,25,67,65,14,69,73,65,34,63,69,40,43,43,37,29,48,37,62,29,45,43,67,65,59,46,64,74,44,99,55,18,73,59,53,48,54,23,67,74,50,22,71,71,72,61,65,57,34,61,93,78,47,54,72,72,56,49,52,33,42,34,55,36,45,50,51,40,33,76,64,30,63,48,35,59,67,50,45,54,52,50,53,51,52,32,68,37,52,72,50,72,78,70,72,69,62,68,85,76,71,96,64,88,81,80,62,55,55,52,53,67,73,54,50,50,51,40,15,64,55,39,23,73,47,16,18,98,92,30,50,56,62,68,24,37,56,29,36,48,73,43,39,59,28,60,21,54,64,24,56,75,68,74,44,45,27,54,33,65,50,34,37,89,66,7,49,54,50,52,31,59,66,39,77,59,78,38,88,89,73,76,47,55,32,48,40,78,52,74,92,60,43,72,52,74,69,57,51,46,53,50,37,52,39,23,44,70,46,47,47,55,28,82,90,51,68,56,60,51,71,70,80,134

Nearest PDB structures (foldseek):
  6tr1-assembly3_E  TM=7.654E-01  e=1.059E-01  Thermosynechococcus vestitus BP-1